Protein AF-0000000066001662 (afdb_homodimer)

Nearest PDB structures (foldseek):
  2vdj-assembly1_A-2  TM=9.112E-01  e=9.059E-25  Bacillus cereus
  2ghr-assembly1_A-2  TM=9.224E-01  e=2.594E-24  Bacillus cereus
  6mtg-assembly1_A  TM=8.783E-01  e=9.178E-26  Escherichia coli K-12
  6mtg-assembly1_B  TM=8.741E-01  e=2.183E-25  Escherichia coli K-12
  7cbe-assembly1_A  TM=8.758E-01  e=3.809E-25  Escherichia coli K-12

Foldseek 3Di:
DFAECPDVPCVLVVCVVLLHDYHYNVVVVPDDQDAFEEEEAQAEAPVCRVVVVCLVCCLLCVLDPPHHYHYAYAYDPQRDHDPVSVVVRVVRHDYPVVCLVQFGLEYEYEAYDDDDPFPCPDSCLVVLVVVLVSCLAFYQAYEYEARSLQSCLCPVVVFHKDFPVDWQFAKAKKAFPDQNQLLNPPFDRIFIFGATDGIDDAPVSCVVQCWAQGMAGPPGHGAWIGHNLRARYIYGNTCLSDDLCRSVVVLQVQQVCCLVVVDPDRDDRGPPWFDPVLVVLVVVLVVQQVVCVVVVHRRDHRPVVVGVVGTDDTRNVSSSSSSSSNVVLSSVFQDPRSRHNGHPPADSSRRVVPDD/DDAEPPDVPCVLVVCVVLLHDYHYNVVVVPDDQDAFEEEEAQAEAPVCRVVVVCLVCCLLCVLDPPHHYHYAYAYDPQRDHDPVSVVVRVVRHDYPVVCLVQFGLEYEYEAYDDDDPFPCPDSCLVVLVVVLVSCLAFYQAYEYEARRLQSCLCPVVVFHKDFPVDWQFAKAKKAFPDQNQLLNPPFDRIFIFGATDGIDDAPVSCVVQCWAQGMAGPVGHTAWIGHNLRARYIYGNTCLSDDLCRSVVVLQVQQVCCLVVVDPDRDDRGPPWFDPVLVVLVVVLVVQQVVCVVVVHRRDHRPVVVGVVGTDDTRNVSSSSSSSSNVVLSSVFQDPRSRHNGHPPADSSNRVVPDD

pLDDT: mean 92.0, std 9.46, range [33.72, 98.81]

Organism: Thioalkalivibrio nitratireducens (strain DSM 14787 / UNIQEM 213 / ALEN2) (NCBI:txid1255043)

Structure (mmCIF, N/CA/C/O backbone):
data_AF-0000000066001662-model_v1
#
loop_
_entity.id
_entity.type
_entity.pdbx_description
1 polymer 'Homoserine O-succinyltransferase'
#
loop_
_atom_site.group_PDB
_atom_site.id
_atom_site.type_symbol
_atom_site.label_atom_id
_atom_site.label_alt_id
_atom_site.label_comp_id
_atom_site.label_asym_id
_atom_site.label_entity_id
_atom_site.label_seq_id
_atom_site.pdbx_PDB_ins_code
_atom_site.Cartn_x
_atom_site.Cartn_y
_atom_site.Cartn_z
_atom_site.occupancy
_atom_site.B_iso_or_equiv
_atom_site.auth_seq_id
_atom_site.auth_comp_id
_atom_site.auth_asym_id
_atom_site.auth_atom_id
_atom_site.pdbx_PDB_model_num
ATOM 1 N N . MET A 1 1 ? -16.391 2.998 -4.945 1 48.75 1 MET A N 1
ATOM 2 C CA . MET A 1 1 ? -16.203 4.098 -5.887 1 48.75 1 MET A CA 1
ATOM 3 C C . MET A 1 1 ? -15.469 5.262 -5.219 1 48.75 1 MET A C 1
ATOM 5 O O . MET A 1 1 ? -15.617 5.492 -4.02 1 48.75 1 MET A O 1
ATOM 9 N N . PRO A 1 2 ? -14.328 5.934 -6.059 1 70 2 PRO A N 1
ATOM 10 C CA . PRO A 1 2 ? -13.367 6.945 -5.605 1 70 2 PRO A CA 1
ATOM 11 C C . PRO A 1 2 ? -14.047 8.172 -4.996 1 70 2 PRO A C 1
ATOM 13 O O . PRO A 1 2 ? -15.258 8.156 -4.75 1 70 2 PRO A O 1
ATOM 16 N N . LEU A 1 3 ? -13.539 9.281 -4.828 1 65.62 3 LEU A N 1
ATOM 17 C CA . LEU A 1 3 ? -13.977 10.578 -4.34 1 65.62 3 LEU A CA 1
ATOM 18 C C . LEU A 1 3 ? -15.227 11.047 -5.082 1 65.62 3 LEU A C 1
ATOM 20 O O . LEU A 1 3 ? -15.281 10.969 -6.312 1 65.62 3 LEU A O 1
ATOM 24 N N . VAL A 1 4 ? -16.344 11.391 -4.348 1 74.12 4 VAL A N 1
ATOM 25 C CA . VAL A 1 4 ? -17.562 11.93 -4.957 1 74.12 4 VAL A CA 1
ATOM 26 C C . VAL A 1 4 ? -17.438 13.453 -5.074 1 74.12 4 VAL A C 1
ATOM 28 O O . VAL A 1 4 ? -17.234 14.141 -4.078 1 74.12 4 VAL A O 1
ATOM 31 N N . ALA A 1 5 ? -17.531 13.914 -6.281 1 73.44 5 ALA A N 1
ATOM 32 C CA . ALA A 1 5 ? -17.547 15.359 -6.488 1 73.44 5 ALA A CA 1
ATOM 33 C C . ALA A 1 5 ? -18.891 15.961 -6.086 1 73.44 5 ALA A C 1
ATOM 35 O O . ALA A 1 5 ? -19.672 16.359 -6.945 1 73.44 5 ALA A O 1
ATOM 36 N N . HIS A 1 6 ? -19.109 16.188 -4.828 1 77.69 6 HIS A N 1
ATOM 37 C CA . HIS A 1 6 ? -20.391 16.641 -4.305 1 77.69 6 HIS A CA 1
ATOM 38 C C . HIS A 1 6 ? -20.422 18.156 -4.129 1 77.69 6 HIS A C 1
ATOM 40 O O . HIS A 1 6 ? -21.328 18.688 -3.488 1 77.69 6 HIS A O 1
ATOM 46 N N . SER A 1 7 ? -19.391 18.781 -4.543 1 76.88 7 SER A N 1
ATOM 47 C CA . SER A 1 7 ? -19.297 20.234 -4.629 1 76.88 7 SER A CA 1
ATOM 48 C C . SER A 1 7 ? -18.516 20.672 -5.867 1 76.88 7 SER A C 1
ATOM 50 O O . SER A 1 7 ? -18.031 19.828 -6.625 1 76.88 7 SER A O 1
ATOM 52 N N . ASN A 1 8 ? -18.406 21.984 -6.102 1 75.5 8 ASN A N 1
ATOM 53 C CA . ASN A 1 8 ? -17.688 22.484 -7.262 1 75.5 8 ASN A CA 1
ATOM 54 C C . ASN A 1 8 ? -16.25 22.844 -6.918 1 75.5 8 ASN A C 1
ATOM 56 O O . ASN A 1 8 ? -15.656 23.719 -7.559 1 75.5 8 ASN A O 1
ATOM 60 N N . LEU A 1 9 ? -15.867 22.328 -5.812 1 84.81 9 LEU A N 1
ATOM 61 C CA . LEU A 1 9 ? -14.477 22.547 -5.43 1 84.81 9 LEU A CA 1
ATOM 62 C C . LEU A 1 9 ? -13.531 22.156 -6.562 1 84.81 9 LEU A C 1
ATOM 64 O O . LEU A 1 9 ? -13.602 21.031 -7.066 1 84.81 9 LEU A O 1
ATOM 68 N N . PRO A 1 10 ? -12.609 23.047 -7.074 1 79.69 10 PRO A N 1
ATOM 69 C CA . PRO A 1 10 ? -11.719 22.812 -8.211 1 79.69 10 PRO A CA 1
ATOM 70 C C . PRO A 1 10 ? -10.812 21.594 -8 1 79.69 10 PRO A C 1
ATOM 72 O O . PRO A 1 10 ? -10.344 21 -8.969 1 79.69 10 PRO A O 1
ATOM 75 N N . THR A 1 11 ? -10.648 21.219 -6.82 1 83.31 11 THR A N 1
ATOM 76 C CA . THR A 1 11 ? -9.805 20.078 -6.457 1 83.31 11 THR A CA 1
ATOM 77 C C . THR A 1 11 ? -10.289 18.797 -7.152 1 83.31 11 THR A C 1
ATOM 79 O O . THR A 1 11 ? -9.477 17.984 -7.598 1 83.31 11 THR A O 1
ATOM 82 N N . PHE A 1 12 ? -11.555 18.578 -7.289 1 78.81 12 PHE A N 1
ATOM 83 C CA . PHE A 1 12 ? -12.094 17.375 -7.906 1 78.81 12 PHE A CA 1
ATOM 84 C C . PHE A 1 12 ? -11.672 17.281 -9.367 1 78.81 12 PHE A C 1
ATOM 86 O O . PHE A 1 12 ? -11.242 16.219 -9.828 1 78.81 12 PHE A O 1
ATOM 93 N N . GLU A 1 13 ? -11.734 18.453 -10.008 1 78.38 13 GLU A N 1
ATOM 94 C CA . GLU A 1 13 ? -11.352 18.484 -11.422 1 78.38 13 GLU A CA 1
ATOM 95 C C . GLU A 1 13 ? -9.852 18.25 -11.586 1 78.38 13 GLU A C 1
ATOM 97 O O . GLU A 1 13 ? -9.422 17.547 -12.508 1 78.38 13 GLU A O 1
ATOM 102 N N . ARG A 1 14 ? -9.062 18.859 -10.742 1 78.19 14 ARG A N 1
ATOM 103 C CA . ARG A 1 14 ? -7.613 18.688 -10.797 1 78.19 14 ARG A CA 1
ATOM 104 C C . ARG A 1 14 ? -7.23 17.219 -10.578 1 78.19 14 ARG A C 1
ATOM 106 O O . ARG A 1 14 ? -6.359 16.688 -11.273 1 78.19 14 ARG A O 1
ATOM 113 N N . LEU A 1 15 ? -7.875 16.594 -9.641 1 76.81 15 LEU A N 1
ATOM 114 C CA . LEU A 1 15 ? -7.605 15.188 -9.359 1 76.81 15 LEU A CA 1
ATOM 115 C C . LEU A 1 15 ? -7.984 14.312 -10.547 1 76.81 15 LEU A C 1
ATOM 117 O O . LEU A 1 15 ? -7.27 13.359 -10.867 1 76.81 15 LEU A O 1
ATOM 121 N N . ARG A 1 16 ? -9.07 14.648 -11.227 1 74.12 16 ARG A N 1
ATOM 122 C CA . ARG A 1 16 ? -9.484 13.906 -12.414 1 74.12 16 ARG A CA 1
ATOM 123 C C . ARG A 1 16 ? -8.445 14.023 -13.523 1 74.12 16 ARG A C 1
ATOM 125 O O . ARG A 1 16 ? -8.086 13.023 -14.148 1 74.12 16 ARG A O 1
ATOM 132 N N . LYS A 1 17 ? -7.887 15.273 -13.664 1 72.81 17 LYS A N 1
ATOM 133 C CA . LYS A 1 17 ? -6.887 15.531 -14.703 1 72.81 17 LYS A CA 1
ATOM 134 C C . LYS A 1 17 ? -5.59 14.789 -14.414 1 72.81 17 LYS A C 1
ATOM 136 O O . LYS A 1 17 ? -4.875 14.398 -15.336 1 72.81 17 LYS A O 1
ATOM 141 N N . GLU A 1 18 ? -5.434 14.57 -13.188 1 71.06 18 GLU A N 1
ATOM 142 C CA . GLU A 1 18 ? -4.211 13.883 -12.781 1 71.06 18 GLU A CA 1
ATOM 143 C C . GLU A 1 18 ? -4.391 12.367 -12.82 1 71.06 18 GLU A C 1
ATOM 145 O O . GLU A 1 18 ? -3.492 11.617 -12.422 1 71.06 18 GLU A O 1
ATOM 150 N N . GLY A 1 19 ? -5.586 11.906 -13.211 1 67.06 19 GLY A N 1
ATOM 151 C CA . GLY A 1 19 ? -5.809 10.477 -13.375 1 67.06 19 GLY A CA 1
ATOM 152 C C . GLY A 1 19 ? -6.543 9.852 -12.211 1 67.06 19 GLY A C 1
ATOM 153 O O . GLY A 1 19 ? -6.684 8.625 -12.141 1 67.06 19 GLY A O 1
ATOM 154 N N . GLY A 1 20 ? -7 10.68 -11.289 1 69.88 20 GLY A N 1
ATOM 155 C CA . GLY A 1 20 ? -7.758 10.148 -10.172 1 69.88 20 GLY A CA 1
ATOM 156 C C . GLY A 1 20 ? -9.188 9.781 -10.539 1 69.88 20 GLY A C 1
ATOM 157 O O . GLY A 1 20 ? -9.719 10.273 -11.531 1 69.88 20 GLY A O 1
ATOM 158 N N . THR A 1 21 ? -9.719 8.82 -9.789 1 69 21 THR A N 1
ATOM 159 C CA . THR A 1 21 ? -11.117 8.453 -10 1 69 21 THR A CA 1
ATOM 160 C C . THR A 1 21 ? -12.039 9.32 -9.148 1 69 21 THR A C 1
ATOM 162 O O . THR A 1 21 ? -12.062 9.195 -7.926 1 69 21 THR A O 1
ATOM 165 N N . VAL A 1 22 ? -12.727 10.273 -9.758 1 69.31 22 VAL A N 1
ATOM 166 C CA . VAL A 1 22 ? -13.711 11.148 -9.125 1 69.31 22 VAL A CA 1
ATOM 167 C C . VAL A 1 22 ? -15.086 10.93 -9.75 1 69.31 22 VAL A C 1
ATOM 169 O O . VAL A 1 22 ? -15.242 11.016 -10.969 1 69.31 22 VAL A O 1
ATOM 172 N N . LEU A 1 23 ? -16.094 10.672 -8.922 1 70.12 23 LEU A N 1
ATOM 173 C CA . LEU A 1 23 ? -17.438 10.383 -9.398 1 70.12 23 LEU A CA 1
ATOM 174 C C . LEU A 1 23 ? -18.312 11.633 -9.336 1 70.12 23 LEU A C 1
ATOM 176 O O . LEU A 1 23 ? -18.297 12.359 -8.344 1 70.12 23 LEU A O 1
ATOM 180 N N . PRO A 1 24 ? -19.078 11.812 -10.414 1 69.75 24 PRO A N 1
ATOM 181 C CA . PRO A 1 24 ? -20.109 12.836 -10.266 1 69.75 24 PRO A CA 1
ATOM 182 C C . PRO A 1 24 ? -21.141 12.477 -9.195 1 69.75 24 PRO A C 1
ATOM 184 O O . PRO A 1 24 ? -21.453 11.305 -9 1 69.75 24 PRO A O 1
ATOM 187 N N . ASN A 1 25 ? -21.625 13.477 -8.531 1 71.81 25 ASN A N 1
ATOM 188 C CA . ASN A 1 25 ? -22.531 13.281 -7.398 1 71.81 25 ASN A CA 1
ATOM 189 C C . ASN A 1 25 ? -23.766 12.492 -7.797 1 71.81 25 ASN A C 1
ATOM 191 O O . ASN A 1 25 ? -24.188 11.586 -7.074 1 71.81 25 ASN A O 1
ATOM 195 N N . ASP A 1 26 ? -24.328 12.773 -8.93 1 66.75 26 ASP A N 1
ATOM 196 C CA . ASP A 1 26 ? -25.562 12.133 -9.383 1 66.75 26 ASP A CA 1
ATOM 197 C C . ASP A 1 26 ? -25.344 10.641 -9.633 1 66.75 26 ASP A C 1
ATOM 199 O O . ASP A 1 26 ? -26.188 9.812 -9.312 1 66.75 26 ASP A O 1
ATOM 203 N N . TYR A 1 27 ? -24.266 10.352 -10.164 1 64.81 27 TYR A N 1
ATOM 204 C CA . TYR A 1 27 ? -23.906 8.961 -10.43 1 64.81 27 TYR A CA 1
ATOM 205 C C . TYR A 1 27 ? -23.734 8.188 -9.133 1 64.81 27 TYR A C 1
ATOM 207 O O . TYR A 1 27 ? -24.234 7.066 -8.992 1 64.81 27 TYR A O 1
ATOM 215 N N . ALA A 1 28 ? -23.094 8.773 -8.18 1 64.75 28 ALA A N 1
ATOM 216 C CA . ALA A 1 28 ? -22.828 8.125 -6.906 1 64.75 28 ALA A CA 1
ATOM 217 C C . ALA A 1 28 ? -24.109 7.777 -6.168 1 64.75 28 ALA A C 1
ATOM 219 O O . ALA A 1 28 ? -24.219 6.723 -5.539 1 64.75 28 ALA A O 1
ATOM 220 N N . LEU A 1 29 ? -25.016 8.57 -6.254 1 64.62 29 LEU A N 1
ATOM 221 C CA . LEU A 1 29 ? -26.266 8.406 -5.52 1 64.62 29 LEU A CA 1
ATOM 222 C C . LEU A 1 29 ? -27.031 7.203 -6.031 1 64.62 29 LEU A C 1
ATOM 224 O O . LEU A 1 29 ? -27.859 6.633 -5.309 1 64.62 29 LEU A O 1
ATOM 228 N N . HIS A 1 30 ? -26.734 6.781 -7.211 1 56.88 30 HIS A N 1
ATOM 229 C CA . HIS A 1 30 ? -27.531 5.723 -7.816 1 56.88 30 HIS A CA 1
ATOM 230 C C . HIS A 1 30 ? -26.734 4.422 -7.91 1 56.88 30 HIS A C 1
ATOM 232 O O . HIS A 1 30 ? -27.219 3.434 -8.461 1 56.88 30 HIS A O 1
ATOM 238 N N . GLN A 1 31 ? -25.688 4.531 -7.418 1 59.06 31 GLN A N 1
ATOM 239 C CA . GLN A 1 31 ? -24.859 3.336 -7.562 1 59.06 31 GLN A CA 1
ATOM 240 C C . GLN A 1 31 ? -24.922 2.467 -6.309 1 59.06 31 GLN A C 1
ATOM 242 O O . GLN A 1 31 ? -24.766 2.963 -5.191 1 59.06 31 GLN A O 1
ATOM 247 N N . ASP A 1 32 ? -25.453 1.261 -6.477 1 65.88 32 ASP A N 1
ATOM 248 C CA . ASP A 1 32 ? -25.344 0.251 -5.426 1 65.88 32 ASP A CA 1
ATOM 249 C C . ASP A 1 32 ? -24 -0.469 -5.504 1 65.88 32 ASP A C 1
ATOM 251 O O . ASP A 1 32 ? -23.609 -0.957 -6.566 1 65.88 32 ASP A O 1
ATOM 255 N N . ILE A 1 33 ? -23.297 -0.295 -4.457 1 71.5 33 ILE A N 1
ATOM 256 C CA . ILE A 1 33 ? -22.016 -1.001 -4.422 1 71.5 33 ILE A CA 1
ATOM 257 C C . ILE A 1 33 ? -22.266 -2.504 -4.309 1 71.5 33 ILE A C 1
ATOM 259 O O . ILE A 1 33 ? -22.953 -2.959 -3.389 1 71.5 33 ILE A O 1
ATOM 263 N N . ARG A 1 34 ? -21.859 -3.166 -5.332 1 78.5 34 ARG A N 1
ATOM 264 C CA . ARG A 1 34 ? -22.078 -4.609 -5.344 1 78.5 34 ARG A CA 1
ATOM 265 C C . ARG A 1 34 ? -20.781 -5.359 -5.059 1 78.5 34 ARG A C 1
ATOM 267 O O . ARG A 1 34 ? -19.688 -4.805 -5.215 1 78.5 34 ARG A O 1
ATOM 274 N N . ALA A 1 35 ? -20.906 -6.645 -4.645 1 85.94 35 ALA A N 1
ATOM 275 C CA . ALA A 1 35 ? -19.75 -7.516 -4.414 1 85.94 35 ALA A CA 1
ATOM 276 C C . ALA A 1 35 ? -19.125 -7.957 -5.73 1 85.94 35 ALA A C 1
ATOM 278 O O . ALA A 1 35 ? -19.797 -8.008 -6.762 1 85.94 35 ALA A O 1
ATOM 279 N N . LEU A 1 36 ? -17.891 -8.172 -5.73 1 91.5 36 LEU A N 1
ATOM 280 C CA . LEU A 1 36 ? -17.188 -8.695 -6.898 1 91.5 36 LEU A CA 1
ATOM 281 C C . LEU A 1 36 ? -16.875 -10.18 -6.723 1 91.5 36 LEU A C 1
ATOM 283 O O . LEU A 1 36 ? -16.516 -10.617 -5.629 1 91.5 36 LEU A O 1
ATOM 287 N N . HIS A 1 37 ? -17.062 -10.859 -7.75 1 94.75 37 HIS A N 1
ATOM 288 C CA . HIS A 1 37 ? -16.719 -12.273 -7.809 1 94.75 37 HIS A CA 1
ATOM 289 C C . HIS A 1 37 ? -15.445 -12.508 -8.625 1 94.75 37 HIS A C 1
ATOM 291 O O . HIS A 1 37 ? -15.438 -12.281 -9.844 1 94.75 37 HIS A O 1
ATOM 297 N N . ILE A 1 38 ? -14.398 -12.961 -7.961 1 96.44 38 ILE A N 1
ATOM 298 C CA . ILE A 1 38 ? -13.086 -13.109 -8.586 1 96.44 38 ILE A CA 1
ATOM 299 C C . ILE A 1 38 ? -12.672 -14.578 -8.578 1 96.44 38 ILE A C 1
ATOM 301 O O . ILE A 1 38 ? -12.703 -15.234 -7.535 1 96.44 38 ILE A O 1
ATOM 305 N N . GLY A 1 39 ? -12.375 -15.07 -9.727 1 98.06 39 GLY A N 1
ATOM 306 C CA . GLY A 1 39 ? -11.859 -16.422 -9.828 1 98.06 39 GLY A CA 1
ATOM 307 C C . GLY A 1 39 ? -10.367 -16.516 -9.57 1 98.06 39 GLY A C 1
ATOM 308 O O . GLY A 1 39 ? -9.617 -15.586 -9.883 1 98.06 39 GLY A O 1
ATOM 309 N N . LEU A 1 40 ? -9.93 -17.641 -9 1 98.06 40 LEU A N 1
ATOM 310 C CA . LEU A 1 40 ? -8.516 -17.984 -8.852 1 98.06 40 LEU A CA 1
ATOM 311 C C . LEU A 1 40 ? -8.234 -19.359 -9.438 1 98.06 40 LEU A C 1
ATOM 313 O O . LEU A 1 40 ? -8.547 -20.375 -8.812 1 98.06 40 LEU A O 1
ATOM 317 N N . LEU A 1 41 ? -7.699 -19.344 -10.672 1 98.75 41 LEU A N 1
ATOM 318 C CA . LEU A 1 41 ? -7.18 -20.609 -11.18 1 98.75 41 LEU A CA 1
ATOM 319 C C . LEU A 1 41 ? -5.824 -20.922 -10.562 1 98.75 41 LEU A C 1
ATOM 321 O O . LEU A 1 41 ? -4.805 -20.359 -10.977 1 98.75 41 LEU A O 1
ATOM 325 N N . ASN A 1 42 ? -5.832 -21.828 -9.633 1 97.56 42 ASN A N 1
ATOM 326 C CA . ASN A 1 42 ? -4.633 -22.203 -8.898 1 97.56 42 ASN A CA 1
ATOM 327 C C . ASN A 1 42 ? -3.99 -23.453 -9.477 1 97.56 42 ASN A C 1
ATOM 329 O O . ASN A 1 42 ? -4.48 -24.562 -9.258 1 97.56 42 ASN A O 1
ATOM 333 N N . MET A 1 43 ? -2.867 -23.266 -10.133 1 96.88 43 MET A N 1
ATOM 334 C CA . MET A 1 43 ? -2.23 -24.391 -10.812 1 96.88 43 MET A CA 1
ATOM 335 C C . MET A 1 43 ? -0.989 -24.859 -10.055 1 96.88 43 MET A C 1
ATOM 337 O O . MET A 1 43 ? -0.221 -25.672 -10.555 1 96.88 43 MET A O 1
ATOM 341 N N . MET A 1 44 ? -0.824 -24.359 -8.859 1 95.19 44 MET A N 1
ATOM 342 C CA . MET A 1 44 ? 0.362 -24.703 -8.078 1 95.19 44 MET A CA 1
ATOM 343 C C . MET A 1 44 ? 0.292 -26.141 -7.578 1 95.19 44 MET A C 1
ATOM 345 O O . MET A 1 44 ? -0.797 -26.672 -7.363 1 95.19 44 MET A O 1
ATOM 349 N N . PRO A 1 45 ? 1.471 -26.75 -7.363 1 93.31 45 PRO A N 1
ATOM 350 C CA . PRO A 1 45 ? 1.466 -28.109 -6.82 1 93.31 45 PRO A CA 1
ATOM 351 C C . PRO A 1 45 ? 0.947 -28.172 -5.383 1 93.31 45 PRO A C 1
ATOM 353 O O . PRO A 1 45 ? 0.737 -27.125 -4.754 1 93.31 45 PRO A O 1
ATOM 356 N N . ASP A 1 46 ? 0.784 -29.359 -4.887 1 92.94 46 ASP A N 1
ATOM 357 C CA . ASP A 1 46 ? 0.15 -29.594 -3.594 1 92.94 46 ASP A CA 1
ATOM 358 C C . ASP A 1 46 ? 0.852 -28.828 -2.482 1 92.94 46 ASP A C 1
ATOM 360 O O . ASP A 1 46 ? 0.197 -28.219 -1.637 1 92.94 46 ASP A O 1
ATOM 364 N N . ALA A 1 47 ? 2.109 -28.797 -2.543 1 88.75 47 ALA A N 1
ATOM 365 C CA . ALA A 1 47 ? 2.906 -28.203 -1.467 1 88.75 47 ALA A CA 1
ATOM 366 C C . ALA A 1 47 ? 2.711 -26.688 -1.398 1 88.75 47 ALA A C 1
ATOM 368 O O . ALA A 1 47 ? 2.908 -26.078 -0.346 1 88.75 47 ALA A O 1
ATOM 369 N N . ALA A 1 48 ? 2.244 -26.109 -2.471 1 92.19 48 ALA A N 1
ATOM 370 C CA . ALA A 1 48 ? 2.145 -24.656 -2.525 1 92.19 48 ALA A CA 1
ATOM 371 C C . ALA A 1 48 ? 0.693 -24.219 -2.67 1 92.19 48 ALA A C 1
ATOM 373 O O . ALA A 1 48 ? 0.406 -23.016 -2.717 1 92.19 48 ALA A O 1
ATOM 374 N N . LEU A 1 49 ? -0.224 -25.156 -2.695 1 92.44 49 LEU A N 1
ATOM 375 C CA . LEU A 1 49 ? -1.626 -24.891 -3 1 92.44 49 LEU A CA 1
ATOM 376 C C . LEU A 1 49 ? -2.225 -23.906 -1.997 1 92.44 49 LEU A C 1
ATOM 378 O O . LEU A 1 49 ? -2.656 -22.812 -2.373 1 92.44 49 LEU A O 1
ATOM 382 N N . ALA A 1 50 ? -2.154 -24.203 -0.752 1 91.31 50 ALA A N 1
ATOM 383 C CA . ALA A 1 50 ? -2.773 -23.406 0.305 1 91.31 50 ALA A CA 1
ATOM 384 C C . ALA A 1 50 ? -2.068 -22.062 0.463 1 91.31 50 ALA A C 1
ATOM 386 O O . ALA A 1 50 ? -2.717 -21.031 0.682 1 91.31 50 ALA A O 1
ATOM 387 N N . ALA A 1 51 ? -0.756 -22.062 0.382 1 91.62 51 ALA A N 1
ATOM 388 C CA . ALA A 1 51 ? 0.003 -20.828 0.495 1 91.62 51 ALA A CA 1
ATOM 389 C C . ALA A 1 51 ? -0.375 -19.844 -0.616 1 91.62 51 ALA A C 1
ATOM 391 O O . ALA A 1 51 ? -0.519 -18.641 -0.374 1 91.62 51 ALA A O 1
ATOM 392 N N . THR A 1 52 ? -0.552 -20.391 -1.812 1 95 52 THR A N 1
ATOM 393 C CA . THR A 1 52 ? -0.916 -19.562 -2.955 1 95 52 THR A CA 1
ATOM 394 C C . THR A 1 52 ? -2.318 -18.984 -2.779 1 95 52 THR A C 1
ATOM 396 O O . THR A 1 52 ? -2.557 -17.812 -3.092 1 95 52 THR A O 1
ATOM 399 N N . GLU A 1 53 ? -3.221 -19.828 -2.229 1 93.44 53 GLU A N 1
ATOM 400 C CA . GLU A 1 53 ? -4.551 -19.328 -1.896 1 93.44 53 GLU A CA 1
ATOM 401 C C . GLU A 1 53 ? -4.469 -18.109 -0.982 1 93.44 53 GLU A C 1
ATOM 403 O O . GLU A 1 53 ? -5.023 -17.047 -1.295 1 93.44 53 GLU A O 1
ATOM 408 N N . ARG A 1 54 ? -3.744 -18.219 0.053 1 91.19 54 ARG A N 1
ATOM 409 C CA . ARG A 1 54 ? -3.654 -17.156 1.053 1 91.19 54 ARG A CA 1
ATO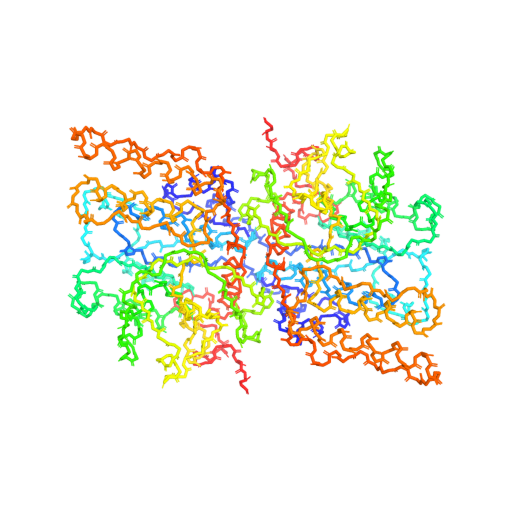M 410 C C . ARG A 1 54 ? -3.043 -15.898 0.457 1 91.19 54 ARG A C 1
ATOM 412 O O . ARG A 1 54 ? -3.498 -14.789 0.743 1 91.19 54 ARG A O 1
ATOM 419 N N . GLN A 1 55 ? -2.031 -16.156 -0.33 1 94.38 55 GLN A N 1
ATOM 420 C CA . GLN A 1 55 ? -1.315 -15.023 -0.915 1 94.38 55 GLN A CA 1
ATOM 421 C C . GLN A 1 55 ? -2.238 -14.172 -1.786 1 94.38 55 GLN A C 1
ATOM 423 O O . GLN A 1 55 ? -2.322 -12.953 -1.612 1 94.38 55 GLN A O 1
ATOM 428 N N . PHE A 1 56 ? -2.992 -14.781 -2.654 1 95.44 56 PHE A N 1
ATOM 429 C CA . PHE A 1 56 ? -3.824 -14.023 -3.58 1 95.44 56 PHE A CA 1
ATOM 430 C C . PHE A 1 56 ? -5.094 -13.539 -2.893 1 95.44 56 PHE A C 1
ATOM 432 O O . PHE A 1 56 ? -5.602 -12.461 -3.201 1 95.44 56 PHE A O 1
ATOM 439 N N . PHE A 1 57 ? -5.684 -14.32 -1.928 1 92.25 57 PHE A N 1
ATOM 440 C CA . PHE A 1 57 ? -6.824 -13.859 -1.153 1 92.25 57 PHE A CA 1
ATOM 441 C C . PHE A 1 57 ? -6.469 -12.609 -0.361 1 92.25 57 PHE A C 1
ATOM 443 O O . PHE A 1 57 ? -7.23 -11.633 -0.344 1 92.25 57 PHE A O 1
ATOM 450 N N . ARG A 1 58 ? -5.32 -12.641 0.234 1 91.06 58 ARG A N 1
ATOM 451 C CA . ARG A 1 58 ? -4.848 -11.5 1.014 1 91.06 58 ARG A CA 1
ATOM 452 C C . ARG A 1 58 ? -4.652 -10.273 0.128 1 91.06 58 ARG A C 1
ATOM 454 O O . ARG A 1 58 ? -5.047 -9.164 0.497 1 91.06 58 ARG A O 1
ATOM 461 N N . LEU A 1 59 ? -3.979 -10.539 -0.987 1 93.12 59 LEU A N 1
ATOM 462 C CA . LEU A 1 59 ? -3.713 -9.445 -1.918 1 93.12 59 LEU A CA 1
ATOM 463 C C . LEU A 1 59 ? -5.012 -8.766 -2.336 1 93.12 59 LEU A C 1
ATOM 465 O O . LEU A 1 59 ? -5.109 -7.535 -2.293 1 93.12 59 LEU A O 1
ATOM 469 N N . VAL A 1 60 ? -6.043 -9.523 -2.68 1 91.88 60 VAL A N 1
ATOM 470 C CA . VAL A 1 60 ? -7.328 -8.984 -3.104 1 91.88 60 VAL A CA 1
ATOM 471 C C . VAL A 1 60 ? -8.039 -8.344 -1.912 1 91.88 60 VAL A C 1
ATOM 473 O O . VAL A 1 60 ? -8.484 -7.195 -1.986 1 91.88 60 VAL A O 1
ATOM 476 N N . GLY A 1 61 ? -8.094 -9.008 -0.829 1 87.31 61 GLY A N 1
ATOM 477 C CA . GLY A 1 61 ? -8.82 -8.555 0.345 1 87.31 61 GLY A CA 1
ATOM 478 C C . GLY A 1 61 ? -8.25 -7.273 0.932 1 87.31 61 GLY A C 1
ATOM 479 O O . GLY A 1 61 ? -9 -6.398 1.368 1 87.31 61 GLY A O 1
ATOM 480 N N . GLU A 1 62 ? -6.953 -7.164 0.97 1 89.88 62 GLU A N 1
ATOM 481 C CA . GLU A 1 62 ? -6.293 -6.023 1.597 1 89.88 62 GLU A CA 1
ATOM 482 C C . GLU A 1 62 ? -6.234 -4.828 0.647 1 89.88 62 GLU A C 1
ATOM 484 O O . GLU A 1 62 ? -5.965 -3.703 1.073 1 89.88 62 GLU A O 1
ATOM 489 N N . SER A 1 63 ? -6.453 -5.078 -0.628 1 90.06 63 SER A N 1
ATOM 490 C CA . SER A 1 63 ? -6.375 -3.982 -1.587 1 90.06 63 SER A CA 1
ATOM 491 C C . SER A 1 63 ? -7.516 -2.992 -1.389 1 90.06 63 SER A C 1
ATOM 493 O O . SER A 1 63 ? -7.426 -1.837 -1.81 1 90.06 63 SER A O 1
ATOM 495 N N . ASN A 1 64 ? -8.602 -3.365 -0.848 1 87.12 64 ASN A N 1
ATOM 496 C CA . ASN A 1 64 ? -9.781 -2.557 -0.55 1 87.12 64 ASN A CA 1
ATOM 497 C C . ASN A 1 64 ? -10.484 -3.035 0.715 1 87.12 64 ASN A C 1
ATOM 499 O O . ASN A 1 64 ? -11.078 -4.117 0.729 1 87.12 64 ASN A O 1
ATOM 503 N N . GLN A 1 65 ? -10.562 -2.188 1.687 1 81.56 65 GLN A N 1
ATOM 504 C CA . GLN A 1 65 ? -11.016 -2.629 3.002 1 81.56 65 GLN A CA 1
ATOM 505 C C . GLN A 1 65 ? -12.516 -2.398 3.174 1 81.56 65 GLN A C 1
ATOM 507 O O . GLN A 1 65 ? -13.047 -2.547 4.277 1 81.56 65 GLN A O 1
ATOM 512 N N . ILE A 1 66 ? -13.234 -2.047 2.176 1 81.06 66 ILE A N 1
ATOM 513 C CA . ILE A 1 66 ? -14.656 -1.75 2.332 1 81.06 66 ILE A CA 1
ATOM 514 C C . ILE A 1 66 ? -15.477 -2.633 1.394 1 81.06 66 ILE A C 1
ATOM 516 O O . ILE A 1 66 ? -16.484 -3.215 1.801 1 81.06 66 ILE A O 1
ATOM 520 N N . ALA A 1 67 ? -15.039 -2.814 0.127 1 82.75 67 ALA A N 1
ATOM 521 C CA . ALA A 1 67 ? -15.766 -3.623 -0.853 1 82.75 67 ALA A CA 1
ATOM 522 C C . ALA A 1 67 ? -15.773 -5.094 -0.448 1 82.75 67 ALA A C 1
ATOM 524 O O . ALA A 1 67 ? -14.945 -5.531 0.358 1 82.75 67 ALA A O 1
ATOM 525 N N . GLN A 1 68 ? -16.75 -5.801 -0.962 1 83.44 68 GLN A N 1
ATOM 526 C CA . GLN A 1 68 ? -16.859 -7.227 -0.677 1 83.44 68 GLN A CA 1
ATOM 527 C C . GLN A 1 68 ? -16.375 -8.062 -1.855 1 83.44 68 GLN A C 1
ATOM 529 O O . GLN A 1 68 ? -16.75 -7.812 -3.002 1 83.44 68 GLN A O 1
ATOM 534 N N . PHE A 1 69 ? -15.539 -9.07 -1.535 1 88.38 69 PHE A N 1
ATOM 535 C CA . PHE A 1 69 ? -14.969 -9.922 -2.57 1 88.38 69 PHE A CA 1
ATOM 536 C C . PHE A 1 69 ? -15.297 -11.391 -2.307 1 88.38 69 PHE A C 1
ATOM 538 O O . PHE A 1 69 ? -15.07 -11.891 -1.204 1 88.38 69 PHE A O 1
ATOM 545 N N . TYR A 1 70 ? -15.906 -12.023 -3.234 1 90.12 70 TYR A N 1
ATOM 546 C CA . TYR A 1 70 ? -16.078 -13.469 -3.25 1 90.12 70 TYR A CA 1
ATOM 547 C C . TYR A 1 70 ? -15.016 -14.133 -4.117 1 90.12 70 TYR A C 1
ATOM 549 O O . TYR A 1 70 ? -14.977 -13.922 -5.332 1 90.12 70 TYR A O 1
ATOM 557 N N . MET A 1 71 ? -14.188 -14.945 -3.475 1 92.81 71 MET A N 1
ATOM 558 C CA . MET A 1 71 ? -13.117 -15.641 -4.188 1 92.81 71 MET A CA 1
ATOM 559 C C . MET A 1 71 ? -13.562 -17.047 -4.594 1 92.81 71 MET A C 1
ATOM 561 O O . MET A 1 71 ? -14.109 -17.797 -3.777 1 92.81 71 MET A O 1
ATOM 565 N N . HIS A 1 72 ? -13.336 -17.375 -5.844 1 95.56 72 HIS A N 1
ATOM 566 C CA . HIS A 1 72 ? -13.727 -18.656 -6.395 1 95.56 72 HIS A CA 1
ATOM 567 C C . HIS A 1 72 ? -12.516 -19.438 -6.891 1 95.56 72 HIS A C 1
ATOM 569 O O . HIS A 1 72 ? -12.164 -19.359 -8.07 1 95.56 72 HIS A O 1
ATOM 575 N N . PRO A 1 73 ? -11.914 -20.234 -5.984 1 96.38 73 PRO A N 1
ATOM 576 C CA . PRO A 1 73 ? -10.773 -21.031 -6.426 1 96.38 73 PRO A CA 1
ATOM 577 C C . PRO A 1 73 ? -11.195 -22.234 -7.266 1 96.38 73 PRO A C 1
ATOM 579 O O . PRO A 1 73 ? -12.227 -22.859 -6.988 1 96.38 73 PRO A O 1
ATOM 582 N N . PHE A 1 74 ? -10.445 -22.484 -8.281 1 97.69 74 PHE A N 1
ATOM 583 C CA . PHE A 1 74 ? -10.578 -23.688 -9.094 1 97.69 74 PHE A CA 1
ATOM 584 C C . PHE A 1 74 ? -9.234 -24.094 -9.688 1 97.69 74 PHE A C 1
ATOM 586 O O . PHE A 1 74 ? -8.234 -23.406 -9.492 1 97.69 74 PHE A O 1
ATOM 593 N N . THR A 1 75 ? -9.195 -25.297 -10.281 1 97.44 75 THR A N 1
ATOM 594 C CA . THR A 1 75 ? -7.949 -25.828 -10.828 1 97.44 75 THR A CA 1
ATOM 595 C C . THR A 1 75 ? -8.219 -26.656 -12.078 1 97.44 75 THR A C 1
ATOM 597 O O . THR A 1 75 ? -9.336 -26.656 -12.602 1 97.44 75 THR A O 1
ATOM 600 N N . LEU A 1 76 ? -7.188 -27.125 -12.695 1 96 76 LEU A N 1
ATOM 601 C CA . LEU A 1 76 ? -7.297 -27.969 -13.875 1 96 76 LEU A CA 1
ATOM 602 C C . LEU A 1 76 ? -7.207 -29.453 -13.484 1 96 76 LEU A C 1
ATOM 604 O O . LEU A 1 76 ? -6.305 -29.844 -12.734 1 96 76 LEU A O 1
ATOM 608 N N . ALA A 1 77 ? -8.062 -30.234 -14.016 1 92.19 77 ALA A N 1
ATOM 609 C CA . ALA A 1 77 ? -8.117 -31.656 -13.703 1 92.19 77 ALA A CA 1
ATOM 610 C C . ALA A 1 77 ? -6.863 -32.375 -14.188 1 92.19 77 ALA A C 1
ATOM 612 O O . ALA A 1 77 ? -6.465 -33.406 -13.617 1 92.19 77 ALA A O 1
ATOM 613 N N . GLU A 1 78 ? -6.234 -31.844 -15.195 1 91.06 78 GLU A N 1
ATOM 614 C CA . GLU A 1 78 ? -5.09 -32.469 -15.859 1 91.06 78 GLU A CA 1
ATOM 615 C C . GLU A 1 78 ? -3.82 -32.312 -15.023 1 91.06 78 GLU A C 1
ATOM 617 O O . GLU A 1 78 ? -2.809 -32.969 -15.297 1 91.06 78 GLU A O 1
ATOM 622 N N . LEU A 1 79 ? -3.859 -31.5 -13.977 1 92.38 79 LEU A N 1
ATOM 623 C CA . LEU A 1 79 ? -2.689 -31.312 -13.117 1 92.38 79 LEU A CA 1
ATOM 624 C C . LEU A 1 79 ? -2.57 -32.469 -12.117 1 92.38 79 LEU A C 1
ATOM 626 O O . LEU A 1 79 ? -3.555 -32.844 -11.469 1 92.38 79 LEU A O 1
ATOM 630 N N . PRO A 1 80 ? -1.357 -33.031 -12.008 1 89.94 80 PRO A N 1
ATOM 631 C CA . PRO A 1 80 ? -1.172 -34.125 -11.047 1 89.94 80 PRO A CA 1
ATOM 632 C C . PRO A 1 80 ? -1.39 -33.656 -9.602 1 89.94 80 PRO A C 1
ATOM 634 O O . PRO A 1 80 ? -0.956 -32.594 -9.219 1 89.94 80 PRO A O 1
ATOM 637 N N . ARG A 1 81 ? -2.104 -34.531 -8.828 1 93.38 81 ARG A N 1
ATOM 638 C CA . ARG A 1 81 ? -2.375 -34.25 -7.422 1 93.38 81 ARG A CA 1
ATOM 639 C C . ARG A 1 81 ? -2.158 -35.5 -6.578 1 93.38 81 ARG A C 1
ATOM 641 O O . ARG A 1 81 ? -2.5 -36.625 -7.004 1 93.38 81 ARG A O 1
ATOM 648 N N . GLY A 1 82 ? -1.512 -35.281 -5.43 1 94.69 82 GLY A N 1
ATOM 649 C CA . GLY A 1 82 ? -1.528 -36.344 -4.426 1 94.69 82 GLY A CA 1
ATOM 650 C C . GLY A 1 82 ? -2.857 -36.469 -3.705 1 94.69 82 GLY A C 1
ATOM 651 O O . GLY A 1 82 ? -3.781 -35.688 -3.963 1 94.69 82 GLY A O 1
ATOM 652 N N . PRO A 1 83 ? -2.988 -37.406 -2.785 1 95.44 83 PRO A N 1
ATOM 653 C CA . PRO A 1 83 ? -4.254 -37.594 -2.08 1 95.44 83 PRO A CA 1
ATOM 654 C C . PRO A 1 83 ? -4.695 -36.375 -1.294 1 95.44 83 PRO A C 1
ATOM 656 O O . PRO A 1 83 ? -5.879 -36 -1.306 1 95.44 83 PRO A O 1
ATOM 659 N N . GLY A 1 84 ? -3.781 -35.812 -0.63 1 93 84 GLY A N 1
ATOM 660 C CA . GLY A 1 84 ? -4.109 -34.594 0.136 1 93 84 GLY A CA 1
ATOM 661 C C . GLY A 1 84 ? -4.57 -33.438 -0.73 1 93 84 GLY A C 1
ATOM 662 O O . GLY A 1 84 ? -5.555 -32.781 -0.409 1 93 84 GLY A O 1
ATOM 663 N N . GLY A 1 85 ? -3.809 -33.25 -1.784 1 93.5 85 GLY A N 1
ATOM 664 C CA . GLY A 1 85 ? -4.18 -32.188 -2.723 1 93.5 85 GLY A CA 1
ATOM 665 C C . GLY A 1 85 ? -5.527 -32.438 -3.381 1 93.5 85 GLY A C 1
ATOM 666 O O . GLY A 1 85 ? -6.324 -31.516 -3.529 1 93.5 85 GLY A O 1
ATOM 667 N N . GLN A 1 86 ? -5.789 -33.656 -3.721 1 95.25 86 GLN A N 1
ATOM 668 C CA . GLN A 1 86 ? -7.062 -34.031 -4.336 1 95.25 86 GLN A CA 1
ATOM 669 C C . GLN A 1 86 ? -8.227 -33.781 -3.373 1 95.25 86 GLN A C 1
ATOM 671 O O . GLN A 1 86 ? -9.266 -33.25 -3.766 1 95.25 86 GLN A O 1
ATOM 676 N N . ALA A 1 87 ? -8.039 -34.188 -2.18 1 94.56 87 ALA A N 1
ATOM 677 C CA . ALA A 1 87 ? -9.07 -34 -1.165 1 94.56 87 ALA A CA 1
ATOM 678 C C . ALA A 1 87 ? -9.367 -32.531 -0.957 1 94.56 87 ALA A C 1
ATOM 680 O O . ALA A 1 87 ? -10.531 -32.125 -0.81 1 94.56 87 ALA A O 1
ATOM 681 N N . HIS A 1 88 ? -8.312 -31.781 -0.904 1 93.75 88 HIS A N 1
ATOM 682 C CA . HIS A 1 88 ? -8.453 -30.344 -0.722 1 93.75 88 HIS A CA 1
ATOM 683 C C . HIS A 1 88 ? -9.258 -29.719 -1.857 1 93.75 88 HIS A C 1
ATOM 685 O O . HIS A 1 88 ? -10.203 -28.969 -1.613 1 93.75 88 HIS A O 1
ATOM 691 N N . VAL A 1 89 ? -8.961 -30.062 -3.031 1 95 89 VAL A N 1
ATOM 692 C CA . VAL A 1 89 ? -9.609 -29.516 -4.223 1 95 89 VAL A CA 1
ATOM 693 C C . VAL A 1 89 ? -11.07 -29.953 -4.27 1 95 89 VAL A C 1
ATOM 695 O O . VAL A 1 89 ? -11.961 -29.141 -4.508 1 95 89 VAL A O 1
ATOM 698 N N . GLU A 1 90 ? -11.312 -31.156 -4.02 1 93.88 90 GLU A N 1
ATOM 699 C CA . GLU A 1 90 ? -12.664 -31.703 -4.062 1 93.88 90 GLU A CA 1
ATOM 700 C C . GLU A 1 90 ? -13.562 -31.016 -3.037 1 93.88 90 GLU A C 1
ATOM 702 O O . GLU A 1 90 ? -14.742 -30.781 -3.299 1 93.88 90 GLU A O 1
ATOM 707 N N . ARG A 1 91 ? -12.938 -30.703 -1.963 1 91.62 91 ARG A N 1
ATOM 708 C CA . ARG A 1 91 ? -13.727 -30.172 -0.851 1 91.62 91 ARG A CA 1
ATOM 709 C C . ARG A 1 91 ? -13.977 -28.688 -1.009 1 91.62 91 ARG A C 1
ATOM 711 O O . ARG A 1 91 ? -15.047 -28.188 -0.659 1 91.62 91 ARG A O 1
ATOM 718 N N . TYR A 1 92 ? -12.992 -27.969 -1.514 1 92.31 92 TYR A N 1
ATOM 719 C CA . TYR A 1 92 ? -13.07 -26.516 -1.328 1 92.31 92 TYR A CA 1
ATOM 720 C C . TYR A 1 92 ? -13.102 -25.797 -2.67 1 92.31 92 TYR A C 1
ATOM 722 O O . TYR A 1 92 ? -13.414 -24.609 -2.734 1 92.31 92 TYR A O 1
ATOM 730 N N . TYR A 1 93 ? -12.758 -26.422 -3.738 1 95.19 93 TYR A N 1
ATOM 731 C CA . TYR A 1 93 ? -12.648 -25.766 -5.031 1 95.19 93 TYR A CA 1
ATOM 732 C C . TYR A 1 93 ? -13.906 -25.969 -5.859 1 95.19 93 TYR A C 1
ATOM 734 O O . TYR A 1 93 ? -14.641 -26.938 -5.656 1 95.19 93 TYR A O 1
ATOM 742 N N . GLU A 1 94 ? -14.148 -25.016 -6.738 1 95.81 94 GLU A N 1
ATOM 743 C CA . GLU A 1 94 ? -15.219 -25.141 -7.723 1 95.81 94 GLU A CA 1
ATOM 744 C C . GLU A 1 94 ? -14.703 -25.766 -9.023 1 95.81 94 GLU A C 1
ATOM 746 O O . GLU A 1 94 ? -13.492 -25.844 -9.242 1 95.81 94 GLU A O 1
ATOM 751 N N . THR A 1 95 ? -15.648 -26.25 -9.836 1 96.19 95 THR A N 1
ATOM 752 C CA . THR A 1 95 ? -15.273 -26.766 -11.156 1 96.19 95 THR A CA 1
ATOM 753 C C . THR A 1 95 ? -15.297 -25.641 -12.195 1 96.19 95 THR A C 1
ATOM 755 O O . THR A 1 95 ? -15.992 -24.641 -12.023 1 96.19 95 THR A O 1
ATOM 758 N N . PHE A 1 96 ? -14.555 -25.938 -13.242 1 97.56 96 PHE A N 1
ATOM 759 C CA . PHE A 1 96 ? -14.578 -24.953 -14.32 1 97.56 96 PHE A CA 1
ATOM 760 C C . PHE A 1 96 ? -15.977 -24.828 -14.914 1 97.56 96 PHE A C 1
ATOM 762 O O . PHE A 1 96 ? -16.391 -23.75 -15.305 1 97.56 96 PHE A O 1
ATOM 769 N N . ASP A 1 97 ? -16.672 -25.859 -14.969 1 96.5 97 ASP A N 1
ATOM 770 C CA . ASP A 1 97 ? -18.047 -25.828 -15.445 1 96.5 97 ASP A CA 1
ATOM 771 C C . ASP A 1 97 ? -18.906 -24.891 -14.609 1 96.5 97 ASP A C 1
ATOM 773 O O . ASP A 1 97 ? -19.703 -24.125 -15.156 1 96.5 97 ASP A O 1
ATOM 777 N N . THR A 1 98 ? -18.75 -25 -13.344 1 96.44 98 THR A N 1
ATOM 778 C CA . THR A 1 98 ? -19.5 -24.125 -12.445 1 96.44 98 THR A CA 1
ATOM 779 C C . THR A 1 98 ? -19.109 -22.672 -12.672 1 96.44 98 THR A C 1
ATOM 781 O O . THR A 1 98 ? -19.984 -21.797 -12.727 1 96.44 98 THR A O 1
ATOM 784 N N . ILE A 1 99 ? -17.844 -22.438 -12.805 1 97.31 99 ILE A N 1
ATOM 785 C CA . ILE A 1 99 ? -17.328 -21.094 -13.047 1 97.31 99 ILE A CA 1
ATOM 786 C C . ILE A 1 99 ? -17.938 -20.531 -14.328 1 97.31 99 ILE A C 1
ATOM 788 O O . ILE A 1 99 ? -18.391 -19.375 -14.359 1 97.31 99 ILE A O 1
ATOM 792 N N . GLN A 1 100 ? -17.953 -21.359 -15.344 1 97.44 100 GLN A N 1
ATOM 793 C CA . GLN A 1 100 ? -18.5 -20.938 -16.625 1 97.44 100 GLN A CA 1
ATOM 794 C C . GLN A 1 100 ? -20 -20.625 -16.516 1 97.44 100 GLN A C 1
ATOM 796 O O . GLN A 1 100 ? -20.484 -19.656 -17.109 1 97.44 100 GLN A O 1
ATOM 801 N N . ARG A 1 101 ? -20.688 -21.391 -15.773 1 96.75 101 ARG A N 1
ATOM 802 C CA . ARG A 1 101 ? -22.125 -21.25 -15.625 1 96.75 101 ARG A CA 1
ATOM 803 C C . ARG A 1 101 ? -22.469 -20 -14.82 1 96.75 101 ARG A C 1
ATOM 805 O O . ARG A 1 101 ? -23.406 -19.266 -15.156 1 96.75 101 ARG A O 1
ATOM 812 N N . GLU A 1 102 ? -21.719 -19.719 -13.812 1 95.94 102 GLU A N 1
ATOM 813 C CA . GLU A 1 102 ? -22.062 -18.656 -12.883 1 95.94 102 GLU A CA 1
ATOM 814 C C . GLU A 1 102 ? -21.406 -17.328 -13.297 1 95.94 102 GLU A C 1
ATOM 816 O O . GLU A 1 102 ? -21.891 -16.25 -12.961 1 95.94 102 GLU A O 1
ATOM 821 N N . GLY A 1 103 ? -20.266 -17.453 -13.945 1 97.06 103 GLY A N 1
ATOM 822 C CA . GLY A 1 103 ? -19.562 -16.266 -14.406 1 97.06 103 GLY A CA 1
ATOM 823 C C . GLY A 1 103 ? -18.641 -15.672 -13.359 1 97.06 103 GLY A C 1
ATOM 824 O O . GLY A 1 103 ? -18.703 -16.062 -12.188 1 97.06 103 GLY A O 1
ATOM 825 N N . LEU A 1 104 ? -17.719 -14.82 -13.75 1 97.69 104 LEU A N 1
ATOM 826 C CA . LEU A 1 104 ? -16.766 -14.102 -12.922 1 97.69 104 LEU A CA 1
ATOM 827 C C . LEU A 1 104 ? -16.656 -12.648 -13.375 1 97.69 104 LEU A C 1
ATOM 829 O O . LEU A 1 104 ? -16.812 -12.344 -14.555 1 97.69 104 LEU A O 1
ATOM 833 N N . ASP A 1 105 ? -16.422 -11.781 -12.383 1 96.5 105 ASP A N 1
ATOM 834 C CA . ASP A 1 105 ? -16.078 -10.398 -12.727 1 96.5 105 ASP A CA 1
ATOM 835 C C . ASP A 1 105 ? -14.633 -10.281 -13.195 1 96.5 105 ASP A C 1
ATOM 837 O O . ASP A 1 105 ? -14.32 -9.477 -14.07 1 96.5 105 ASP A O 1
ATOM 841 N N . ALA A 1 106 ? -13.773 -11 -12.602 1 98.25 106 ALA A N 1
ATOM 842 C CA . ALA A 1 106 ? -12.344 -11.016 -12.914 1 98.25 106 ALA A CA 1
ATOM 843 C C . ALA A 1 106 ? -11.734 -12.383 -12.625 1 98.25 106 ALA A C 1
ATOM 845 O O . ALA A 1 106 ? -12.336 -13.203 -11.93 1 98.25 106 ALA A O 1
ATOM 846 N N . LEU A 1 107 ? -10.547 -12.617 -13.211 1 98.81 107 LEU A N 1
ATOM 847 C CA . LEU A 1 107 ? -9.875 -13.906 -13.062 1 98.81 107 LEU A CA 1
ATOM 848 C C . LEU A 1 107 ? -8.383 -13.711 -12.805 1 98.81 107 LEU A C 1
ATOM 850 O O . LEU A 1 107 ? -7.742 -12.883 -13.453 1 98.81 107 LEU A O 1
ATOM 854 N N . ILE A 1 108 ? -7.859 -14.422 -11.789 1 98.75 108 ILE A N 1
ATOM 855 C CA . ILE A 1 108 ? -6.43 -14.523 -11.539 1 98.75 108 ILE A CA 1
ATOM 856 C C . ILE A 1 108 ? -5.945 -15.93 -11.852 1 98.75 108 ILE A C 1
ATOM 858 O O . ILE A 1 108 ? -6.551 -16.922 -11.414 1 98.75 108 ILE A O 1
ATOM 862 N N . ILE A 1 109 ? -4.891 -16 -12.633 1 98.69 109 ILE A N 1
ATOM 863 C CA . ILE A 1 109 ? -4.336 -17.312 -12.977 1 98.69 109 ILE A CA 1
ATOM 864 C C . ILE A 1 109 ? -2.898 -17.406 -12.477 1 98.69 109 ILE A C 1
ATOM 866 O O . ILE A 1 109 ? -2.061 -16.562 -12.812 1 98.69 109 ILE A O 1
ATOM 870 N N . THR A 1 110 ? -2.619 -18.406 -11.68 1 97.12 110 THR A N 1
ATOM 871 C CA . THR A 1 110 ? -1.31 -18.562 -11.055 1 97.12 110 THR A CA 1
ATOM 872 C C . THR A 1 110 ? -0.352 -19.312 -11.977 1 97.12 110 THR A C 1
ATOM 874 O O . THR A 1 110 ? -0.695 -19.609 -13.117 1 97.12 110 THR A O 1
ATOM 877 N N . GLY A 1 111 ? 0.833 -19.578 -11.453 1 89.94 111 GLY A N 1
ATOM 878 C CA . GLY A 1 111 ? 1.81 -20.375 -12.18 1 89.94 111 GLY A CA 1
ATOM 879 C C . GLY A 1 111 ? 1.677 -21.859 -11.914 1 89.94 111 GLY A C 1
ATOM 880 O O . GLY A 1 111 ? 0.748 -22.297 -11.227 1 89.94 111 GLY A O 1
ATOM 881 N N . ALA A 1 112 ? 2.502 -22.562 -12.539 1 87.62 112 ALA A N 1
ATOM 882 C CA . ALA A 1 112 ? 2.596 -24.016 -12.391 1 87.62 112 ALA A CA 1
ATOM 883 C C . ALA A 1 112 ? 4.047 -24.484 -12.461 1 87.62 112 ALA A C 1
ATOM 885 O O . ALA A 1 112 ? 4.934 -23.719 -12.836 1 87.62 112 ALA A O 1
ATOM 886 N N . ASN A 1 113 ? 4.234 -25.656 -11.961 1 85.88 113 ASN A N 1
ATOM 887 C CA . ASN A 1 113 ? 5.539 -26.281 -12.195 1 85.88 113 ASN A CA 1
ATOM 888 C C . ASN A 1 113 ? 5.707 -26.703 -13.648 1 85.88 113 ASN A C 1
ATOM 890 O O . ASN A 1 113 ? 4.77 -27.203 -14.266 1 85.88 113 ASN A O 1
ATOM 894 N N . VAL A 1 114 ? 6.844 -26.406 -14.164 1 88.62 114 VAL A N 1
ATOM 895 C CA . VAL A 1 114 ? 7.148 -26.75 -15.555 1 88.62 114 VAL A CA 1
ATOM 896 C C . VAL A 1 114 ? 8.141 -27.906 -15.594 1 88.62 114 VAL A C 1
ATOM 898 O O . VAL A 1 114 ? 9.172 -27.875 -14.914 1 88.62 114 VAL A O 1
ATOM 901 N N . SER A 1 115 ? 7.812 -28.938 -16.359 1 85 115 SER A N 1
ATOM 902 C CA . SER A 1 115 ? 8.68 -30.094 -16.469 1 85 115 SER A CA 1
ATOM 903 C C . SER A 1 115 ? 9.172 -30.297 -17.906 1 85 115 SER A C 1
ATOM 905 O O . SER A 1 115 ? 10.156 -30.984 -18.141 1 85 115 SER A O 1
ATOM 907 N N . GLN A 1 116 ? 8.492 -29.609 -18.812 1 89.25 116 GLN A N 1
ATOM 908 C CA . GLN A 1 116 ? 8.805 -29.812 -20.234 1 89.25 116 GLN A CA 1
ATOM 909 C C . GLN A 1 116 ? 9.633 -28.641 -20.766 1 89.25 116 GLN A C 1
ATOM 911 O O . GLN A 1 116 ? 9.594 -27.547 -20.234 1 89.25 116 GLN A O 1
ATOM 916 N N . PRO A 1 117 ? 10.43 -28.859 -21.75 1 86.94 117 PRO A N 1
ATOM 917 C CA . PRO A 1 117 ? 11.227 -27.781 -22.344 1 86.94 117 PRO A CA 1
ATOM 918 C C . PRO A 1 117 ? 10.375 -26.688 -22.984 1 86.94 117 PRO A C 1
ATOM 920 O O . PRO A 1 117 ? 10.797 -25.531 -23.062 1 86.94 117 PRO A O 1
ATOM 923 N N . ASP A 1 118 ? 9.242 -27.172 -23.469 1 93.5 118 ASP A N 1
ATOM 924 C CA . ASP A 1 118 ? 8.273 -26.25 -24.078 1 93.5 118 ASP A CA 1
ATOM 925 C C . ASP A 1 118 ? 6.934 -26.312 -23.344 1 93.5 118 ASP A C 1
ATOM 927 O O . ASP A 1 118 ? 6.457 -27.406 -23 1 93.5 118 ASP A O 1
ATOM 931 N N . LEU A 1 119 ? 6.355 -25.125 -23.156 1 94.5 119 LEU A N 1
ATOM 932 C CA . LEU A 1 119 ? 5.105 -25.062 -22.406 1 94.5 119 LEU A CA 1
ATOM 933 C C . LEU A 1 119 ? 3.996 -25.812 -23.141 1 94.5 119 LEU A C 1
ATOM 935 O O . LEU A 1 119 ? 3.102 -26.375 -22.516 1 94.5 119 LEU A O 1
ATOM 939 N N . ALA A 1 120 ? 4.074 -25.875 -24.422 1 94.44 120 ALA A N 1
ATOM 940 C CA . ALA A 1 120 ? 3.029 -26.516 -25.234 1 94.44 120 ALA A CA 1
ATOM 941 C C . ALA A 1 120 ? 2.979 -28.016 -24.984 1 94.44 120 ALA A C 1
ATOM 943 O O . ALA A 1 120 ? 1.999 -28.672 -25.328 1 94.44 120 ALA A O 1
ATOM 944 N N . LEU A 1 121 ? 4.051 -28.516 -24.406 1 93.75 121 LEU A N 1
ATOM 945 C CA . LEU A 1 121 ? 4.125 -29.953 -24.156 1 93.75 121 LEU A CA 1
ATOM 946 C C . LEU A 1 121 ? 3.594 -30.281 -22.766 1 93.75 121 LEU A C 1
ATOM 948 O O . LEU A 1 121 ? 3.438 -31.453 -22.422 1 93.75 121 LEU A O 1
ATOM 952 N N . GLU A 1 122 ? 3.291 -29.281 -22.031 1 94.19 122 GLU A N 1
ATOM 953 C CA . GLU A 1 122 ? 2.799 -29.5 -20.672 1 94.19 122 GLU A CA 1
ATOM 954 C C . GLU A 1 122 ? 1.359 -30.016 -20.688 1 94.19 122 GLU A C 1
ATOM 956 O O . GLU A 1 122 ? 0.55 -29.578 -21.516 1 94.19 122 GLU A O 1
ATOM 961 N N . PRO A 1 123 ? 1.045 -30.812 -19.719 1 91.25 123 PRO A N 1
ATOM 962 C CA . PRO A 1 123 ? -0.323 -31.344 -19.672 1 91.25 123 PRO A CA 1
ATOM 963 C C . PRO A 1 123 ? -1.364 -30.25 -19.453 1 91.25 123 PRO A C 1
ATOM 965 O O . PRO A 1 123 ? -2.521 -30.406 -19.859 1 91.25 123 PRO A O 1
ATOM 968 N N . PHE A 1 124 ? -0.976 -29.172 -18.875 1 93.12 124 PHE A N 1
ATOM 969 C CA . PHE A 1 124 ? -1.942 -28.125 -18.562 1 93.12 124 PHE A CA 1
ATOM 970 C C . PHE A 1 124 ? -2.117 -27.188 -19.75 1 93.12 124 PHE A C 1
ATOM 972 O O . PHE A 1 124 ? -2.959 -26.281 -19.719 1 93.12 124 PHE A O 1
ATOM 979 N N . TRP A 1 125 ? -1.377 -27.359 -20.828 1 95.5 125 TRP A N 1
ATOM 980 C CA . TRP A 1 125 ? -1.324 -26.391 -21.922 1 95.5 125 TRP A CA 1
ATOM 981 C C . TRP A 1 125 ? -2.705 -26.188 -22.5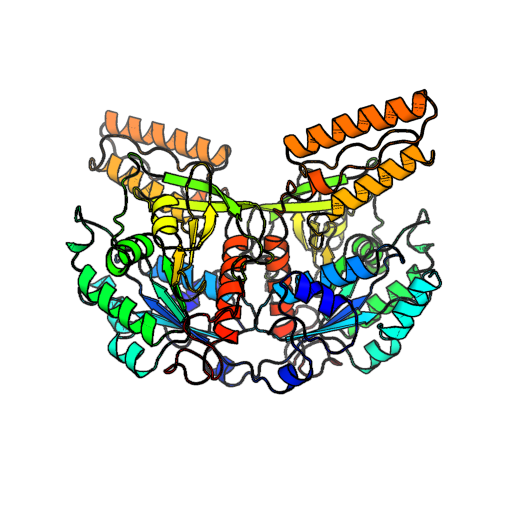31 1 95.5 125 TRP A C 1
ATOM 983 O O . TRP A 1 125 ? -3.234 -25.078 -22.531 1 95.5 125 TRP A O 1
ATOM 993 N N . GLU A 1 126 ? -3.328 -27.203 -23.016 1 95.81 126 GLU A N 1
ATOM 994 C CA . GLU A 1 126 ? -4.609 -27.109 -23.719 1 95.81 126 GLU A CA 1
ATOM 995 C C . GLU A 1 126 ? -5.715 -26.656 -22.766 1 95.81 126 GLU A C 1
ATOM 997 O O . GLU A 1 126 ? -6.473 -25.734 -23.078 1 95.81 126 GLU A O 1
ATOM 1002 N N . PRO A 1 127 ? -5.801 -27.281 -21.578 1 96.25 127 PRO A N 1
ATOM 1003 C CA . PRO A 1 127 ? -6.824 -26.812 -20.641 1 96.25 127 PRO A CA 1
ATOM 1004 C C . PRO A 1 127 ? -6.656 -25.344 -20.25 1 96.25 127 PRO A C 1
ATOM 1006 O O . PRO A 1 127 ? -7.648 -24.625 -20.109 1 96.25 127 PRO A O 1
ATOM 1009 N N . LEU A 1 128 ? -5.43 -24.938 -20.016 1 97.12 128 LEU A N 1
ATOM 1010 C CA . LEU A 1 128 ? -5.18 -23.531 -19.703 1 97.12 128 LEU A CA 1
ATOM 1011 C C . LEU A 1 128 ? -5.629 -22.625 -20.844 1 97.12 128 LEU A C 1
ATOM 1013 O O . LEU A 1 128 ? -6.234 -21.578 -20.625 1 97.12 128 LEU A O 1
ATOM 1017 N N . ALA A 1 129 ? -5.301 -23.016 -22.047 1 96.5 129 ALA A N 1
ATOM 1018 C CA . ALA A 1 129 ? -5.711 -22.25 -23.219 1 96.5 129 ALA A CA 1
ATOM 1019 C C . ALA A 1 129 ? -7.23 -22.109 -23.266 1 96.5 129 ALA A C 1
ATOM 1021 O O . ALA A 1 129 ? -7.742 -21.047 -23.641 1 96.5 129 ALA A O 1
ATOM 1022 N N . GLU A 1 130 ? -7.898 -23.141 -22.938 1 97 130 GLU A N 1
ATOM 1023 C CA . GLU A 1 130 ? -9.359 -23.109 -22.906 1 97 130 GLU A CA 1
ATOM 1024 C C . GLU A 1 130 ? -9.867 -22.094 -21.891 1 97 130 GLU A C 1
ATOM 1026 O O . GLU A 1 130 ? -10.789 -21.328 -22.188 1 97 130 GLU A O 1
ATOM 1031 N N . VAL A 1 131 ? -9.273 -22.094 -20.734 1 98.12 131 VAL A N 1
ATOM 1032 C CA . VAL A 1 131 ? -9.695 -21.172 -19.688 1 98.12 131 VAL A CA 1
ATOM 1033 C C . VAL A 1 131 ? -9.422 -19.734 -20.141 1 98.12 131 VAL A C 1
ATOM 1035 O O . VAL A 1 131 ? -10.266 -18.844 -19.969 1 98.12 131 VAL A O 1
ATOM 1038 N N . VAL A 1 132 ? -8.273 -19.516 -20.688 1 97.88 132 VAL A N 1
ATOM 1039 C CA . VAL A 1 132 ? -7.875 -18.172 -21.125 1 97.88 132 VAL A CA 1
ATOM 1040 C C . VAL A 1 132 ? -8.82 -17.688 -22.219 1 97.88 132 VAL A C 1
ATOM 1042 O O . VAL A 1 132 ? -9.242 -16.516 -22.203 1 97.88 132 VAL A O 1
ATOM 1045 N N . GLU A 1 133 ? -9.148 -18.547 -23.141 1 97.25 133 GLU A N 1
ATOM 1046 C CA . GLU A 1 133 ? -10.07 -18.172 -24.203 1 97.25 133 GLU A CA 1
ATOM 1047 C C . GLU A 1 133 ? -11.461 -17.859 -23.656 1 97.25 133 GLU A C 1
ATOM 1049 O O . GLU A 1 133 ? -12.086 -16.891 -24.078 1 97.25 133 GLU A O 1
ATOM 1054 N N . TRP A 1 134 ? -11.914 -18.703 -22.797 1 98.06 134 TRP A N 1
ATOM 1055 C CA . TRP A 1 134 ? -13.195 -18.438 -22.172 1 98.06 134 TRP A CA 1
ATOM 1056 C C . TRP A 1 134 ? -13.188 -17.094 -21.453 1 98.06 134 TRP A C 1
ATOM 1058 O O . TRP A 1 134 ? -14.117 -16.312 -21.578 1 98.06 134 TRP A O 1
ATOM 1068 N N . ALA A 1 135 ? -12.125 -16.922 -20.672 1 97.94 135 ALA A N 1
ATOM 1069 C CA . ALA A 1 135 ? -12.023 -15.688 -19.891 1 97.94 135 ALA A CA 1
ATOM 1070 C C . ALA A 1 135 ? -12 -14.469 -20.812 1 97.94 135 ALA A C 1
ATOM 1072 O O . ALA A 1 135 ? -12.594 -13.43 -20.484 1 97.94 135 ALA A O 1
ATOM 1073 N N . TRP A 1 136 ? -11.328 -14.578 -21.891 1 96.56 136 TRP A N 1
ATOM 1074 C CA . TRP A 1 136 ? -11.258 -13.484 -22.844 1 96.56 136 TRP A CA 1
ATOM 1075 C C . TRP A 1 136 ? -12.656 -13.07 -23.297 1 96.56 136 TRP A C 1
ATOM 1077 O O . TRP A 1 136 ? -12.922 -11.883 -23.5 1 96.56 136 TRP A O 1
ATOM 1087 N N . LYS A 1 137 ? -13.539 -13.953 -23.375 1 96.06 137 LYS A N 1
ATOM 1088 C CA . LYS A 1 137 ? -14.875 -13.703 -23.906 1 96.06 137 LYS A CA 1
ATOM 1089 C C . LYS A 1 137 ? -15.852 -13.344 -22.797 1 96.06 137 LYS A C 1
ATOM 1091 O O . LYS A 1 137 ? -16.844 -12.641 -23.031 1 96.06 137 LYS A O 1
ATOM 1096 N N . ASN A 1 138 ? -15.555 -13.82 -21.625 1 97.38 138 ASN A N 1
ATOM 1097 C CA . ASN A 1 138 ? -16.625 -13.836 -20.641 1 97.38 138 ASN A CA 1
ATOM 1098 C C . ASN A 1 138 ? -16.25 -13.07 -19.375 1 97.38 138 ASN A C 1
ATOM 1100 O O . ASN A 1 138 ? -17.078 -12.859 -18.484 1 97.38 138 ASN A O 1
ATOM 1104 N N . VAL A 1 139 ? -15.023 -12.664 -19.234 1 97.75 139 VAL A N 1
ATOM 1105 C CA . VAL A 1 139 ? -14.531 -12.016 -18.031 1 97.75 139 VAL A CA 1
ATOM 1106 C C . VAL A 1 139 ? -13.992 -10.625 -18.359 1 97.75 139 VAL A C 1
ATOM 1108 O O . VAL A 1 139 ? -13.406 -10.422 -19.438 1 97.75 139 VAL A O 1
ATOM 1111 N N . THR A 1 140 ? -14.203 -9.648 -17.469 1 97.12 140 THR A N 1
ATOM 1112 C CA . THR A 1 140 ? -13.805 -8.266 -17.719 1 97.12 140 THR A CA 1
ATOM 1113 C C . THR A 1 140 ? -12.289 -8.156 -17.859 1 97.12 140 THR A C 1
ATOM 1115 O O . THR A 1 140 ? -11.797 -7.523 -18.797 1 97.12 140 THR A O 1
ATOM 1118 N N . SER A 1 141 ? -11.594 -8.773 -17.016 1 98.19 141 SER A N 1
ATOM 1119 C CA . SER A 1 141 ? -10.133 -8.695 -17.016 1 98.19 141 SER A CA 1
ATOM 1120 C C . SER A 1 141 ? -9.508 -9.922 -16.359 1 98.19 141 SER A C 1
ATOM 1122 O O . SER A 1 141 ? -10.07 -10.469 -15.406 1 98.19 141 SER A O 1
ATOM 1124 N N . THR A 1 142 ? -8.375 -10.375 -16.859 1 98.69 142 THR A N 1
ATOM 1125 C CA . THR A 1 142 ? -7.645 -11.531 -16.344 1 98.69 142 THR A CA 1
ATOM 1126 C C . THR A 1 142 ? -6.215 -11.141 -15.977 1 98.69 142 THR A C 1
ATOM 1128 O O . THR A 1 142 ? -5.504 -10.547 -16.781 1 98.69 142 THR A O 1
ATOM 1131 N N . LEU A 1 143 ? -5.852 -11.453 -14.75 1 98.75 143 LEU A N 1
ATOM 1132 C CA . LEU A 1 143 ? -4.488 -11.242 -14.273 1 98.75 143 LEU A CA 1
ATOM 1133 C C . LEU A 1 143 ? -3.668 -12.523 -14.383 1 98.75 143 LEU A C 1
ATOM 1135 O O . LEU A 1 143 ? -4.012 -13.539 -13.781 1 98.75 143 LEU A O 1
ATOM 1139 N N . CYS A 1 144 ? -2.592 -12.484 -15.164 1 98.69 144 CYS A N 1
ATOM 1140 C CA . CYS A 1 144 ? -1.697 -13.609 -15.398 1 98.69 144 CYS A CA 1
ATOM 1141 C C . CYS A 1 144 ? -0.44 -13.492 -14.539 1 98.69 144 CYS A C 1
ATOM 1143 O O . CYS A 1 144 ? 0.317 -12.531 -14.68 1 98.69 144 CYS A O 1
ATOM 1145 N N . SER A 1 145 ? -0.206 -14.492 -13.734 1 97.62 145 SER A N 1
ATOM 1146 C CA . SER A 1 145 ? 0.926 -14.43 -12.812 1 97.62 145 SER A CA 1
ATOM 1147 C C . SER A 1 145 ? 2.08 -15.297 -13.297 1 97.62 145 SER A C 1
ATOM 1149 O O . SER A 1 145 ? 1.96 -16.531 -13.352 1 97.62 145 SER A O 1
ATOM 1151 N N . CYS A 1 146 ? 3.215 -14.719 -13.602 1 96.06 146 CYS A N 1
ATOM 1152 C CA . CYS A 1 146 ? 4.5 -15.32 -13.93 1 96.06 146 CYS A CA 1
ATOM 1153 C C . CYS A 1 146 ? 4.352 -16.359 -15.039 1 96.06 146 CYS A C 1
ATOM 1155 O O . CYS A 1 146 ? 4.219 -15.992 -16.219 1 96.06 146 CYS A O 1
ATOM 1157 N N . LEU A 1 147 ? 4.277 -17.656 -14.742 1 95.56 147 LEU A N 1
ATOM 1158 C CA . LEU A 1 147 ? 4.215 -18.719 -15.742 1 95.56 147 LEU A CA 1
ATOM 1159 C C . LEU A 1 147 ? 3.039 -18.484 -16.688 1 95.56 147 LEU A C 1
ATOM 1161 O O . LEU A 1 147 ? 3.141 -18.766 -17.891 1 95.56 147 LEU A O 1
ATOM 1165 N N . THR A 1 148 ? 1.902 -18.109 -16.125 1 97.44 148 THR A N 1
ATOM 1166 C CA . THR A 1 148 ? 0.728 -17.891 -16.969 1 97.44 148 THR A CA 1
ATOM 1167 C C . THR A 1 148 ? 0.992 -16.797 -18 1 97.44 148 THR A C 1
ATOM 1169 O O . THR A 1 148 ? 0.508 -16.875 -19.125 1 97.44 148 THR A O 1
ATOM 1172 N N . THR A 1 149 ? 1.708 -15.766 -17.578 1 98.19 149 THR A N 1
ATOM 1173 C CA . THR A 1 149 ? 2.115 -14.75 -18.531 1 98.19 149 THR A CA 1
ATOM 1174 C C . THR A 1 149 ? 2.885 -15.375 -19.703 1 98.19 149 THR A C 1
ATOM 1176 O O . THR A 1 149 ? 2.594 -15.102 -20.859 1 98.19 149 THR A O 1
ATOM 1179 N N . HIS A 1 150 ? 3.828 -16.266 -19.406 1 97.81 150 HIS A N 1
ATOM 1180 C CA . HIS A 1 150 ? 4.609 -16.938 -20.438 1 97.81 150 HIS A CA 1
ATOM 1181 C C . HIS A 1 150 ? 3.717 -17.781 -21.344 1 97.81 150 HIS A C 1
ATOM 1183 O O . HIS A 1 150 ? 3.873 -17.781 -22.562 1 97.81 150 HIS A O 1
ATOM 1189 N N . ALA A 1 151 ? 2.805 -18.453 -20.719 1 97.5 151 ALA A N 1
ATOM 1190 C CA . ALA A 1 151 ? 1.917 -19.344 -21.469 1 97.5 151 ALA A CA 1
ATOM 1191 C C . ALA A 1 151 ? 0.997 -18.547 -22.391 1 97.5 151 ALA A C 1
ATOM 1193 O O . ALA A 1 151 ? 0.812 -18.906 -23.562 1 97.5 151 ALA A O 1
ATOM 1194 N N . VAL A 1 152 ? 0.45 -17.484 -21.859 1 98 152 VAL A N 1
ATOM 1195 C CA . VAL A 1 152 ? -0.475 -16.672 -22.641 1 98 152 VAL A CA 1
ATOM 1196 C C . VAL A 1 152 ? 0.279 -15.977 -23.781 1 98 152 VAL A C 1
ATOM 1198 O O . VAL A 1 152 ? -0.215 -15.898 -24.906 1 98 152 VAL A O 1
ATOM 1201 N N . MET A 1 153 ? 1.465 -15.508 -23.5 1 98.31 153 MET A N 1
ATOM 1202 C CA . MET A 1 153 ? 2.287 -14.891 -24.547 1 98.31 153 MET A CA 1
ATOM 1203 C C . MET A 1 153 ? 2.582 -15.883 -25.656 1 98.31 153 MET A C 1
ATOM 1205 O O . MET A 1 153 ? 2.533 -15.523 -26.844 1 98.31 153 MET A O 1
ATOM 1209 N N . GLN A 1 154 ? 2.838 -17.094 -25.297 1 97.88 154 GLN A N 1
ATOM 1210 C CA . GLN A 1 154 ? 3.111 -18.109 -26.312 1 97.88 154 GLN A CA 1
ATOM 1211 C C . GLN A 1 154 ? 1.839 -18.516 -27.047 1 97.88 154 GLN A C 1
ATOM 1213 O O . GLN A 1 154 ? 1.832 -18.594 -28.281 1 97.88 154 GLN A O 1
ATOM 1218 N N . SER A 1 155 ? 0.809 -18.75 -26.359 1 96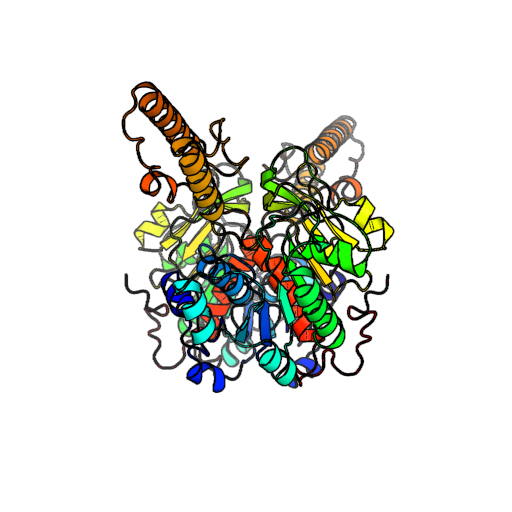.62 155 SER A N 1
ATOM 1219 C CA . SER A 1 155 ? -0.407 -19.297 -26.953 1 96.62 155 SER A CA 1
ATOM 1220 C C . SER A 1 155 ? -1.128 -18.234 -27.797 1 96.62 155 SER A C 1
ATOM 1222 O O . SER A 1 155 ? -1.597 -18.531 -28.891 1 96.62 155 SER A O 1
ATOM 1224 N N . ARG A 1 156 ? -1.201 -17.016 -27.328 1 95.81 156 ARG A N 1
ATOM 1225 C CA . ARG A 1 156 ? -2.02 -16 -27.984 1 95.81 156 ARG A CA 1
ATOM 1226 C C . ARG A 1 156 ? -1.186 -15.156 -28.938 1 95.81 156 ARG A C 1
ATOM 1228 O O . ARG A 1 156 ? -1.698 -14.664 -29.953 1 95.81 156 ARG A O 1
ATOM 1235 N N . TYR A 1 157 ? 0.113 -15.031 -28.641 1 97.12 157 TYR A N 1
ATOM 1236 C CA . TYR A 1 157 ? 0.894 -14.07 -29.422 1 97.12 157 TYR A CA 1
ATOM 1237 C C . TYR A 1 157 ? 2.062 -14.758 -30.125 1 97.12 157 TYR A C 1
ATOM 1239 O O . TYR A 1 157 ? 2.822 -14.117 -30.844 1 97.12 157 TYR A O 1
ATOM 1247 N N . GLY A 1 158 ? 2.271 -16.031 -29.844 1 97.12 158 GLY A N 1
ATOM 1248 C CA . GLY A 1 158 ? 3.33 -16.781 -30.5 1 97.12 158 GLY A CA 1
ATOM 1249 C C . GLY A 1 158 ? 4.711 -16.453 -29.969 1 97.12 158 GLY A C 1
ATOM 1250 O O . GLY A 1 158 ? 5.719 -16.734 -30.625 1 97.12 158 GLY A O 1
ATOM 1251 N N . GLU A 1 159 ? 4.801 -15.789 -28.844 1 97.88 159 GLU A N 1
ATOM 1252 C CA . GLU A 1 159 ? 6.074 -15.406 -28.234 1 97.88 159 GLU A CA 1
ATOM 1253 C C . GLU A 1 159 ? 6.5 -16.406 -27.172 1 97.88 159 GLU A C 1
ATOM 1255 O O . GLU A 1 159 ? 5.848 -16.531 -26.125 1 97.88 159 GLU A O 1
ATOM 1260 N N . ARG A 1 160 ? 7.566 -17.047 -27.375 1 96.94 160 ARG A N 1
ATOM 1261 C CA . ARG A 1 160 ? 8.07 -18.031 -26.422 1 96.94 160 ARG A CA 1
ATOM 1262 C C . ARG A 1 160 ? 8.938 -17.375 -25.359 1 96.94 160 ARG A C 1
ATOM 1264 O O . ARG A 1 160 ? 9.664 -16.422 -25.641 1 96.94 160 ARG A O 1
ATOM 1271 N N . ARG A 1 161 ? 8.797 -17.922 -24.172 1 96.12 161 ARG A N 1
ATOM 1272 C CA . ARG A 1 161 ? 9.656 -17.453 -23.094 1 96.12 161 ARG A CA 1
ATOM 1273 C C . ARG A 1 161 ? 11.125 -17.734 -23.406 1 96.12 161 ARG A C 1
ATOM 1275 O O . ARG A 1 161 ? 11.438 -18.625 -24.188 1 96.12 161 ARG A O 1
ATOM 1282 N N . ARG A 1 162 ? 12 -16.938 -22.75 1 94.5 162 ARG A N 1
ATOM 1283 C CA . ARG A 1 162 ? 13.438 -17.078 -22.938 1 94.5 162 ARG A CA 1
ATOM 1284 C C . ARG A 1 162 ? 14.133 -17.391 -21.609 1 94.5 162 ARG A C 1
ATOM 1286 O O . ARG A 1 162 ? 13.859 -16.75 -20.594 1 94.5 162 ARG A O 1
ATOM 1293 N N . HIS A 1 163 ? 14.953 -18.344 -21.703 1 94.56 163 HIS A N 1
ATOM 1294 C CA . HIS A 1 163 ? 15.727 -18.703 -20.516 1 94.56 163 HIS A CA 1
ATOM 1295 C C . HIS A 1 163 ? 16.766 -17.625 -20.203 1 94.56 163 HIS A C 1
ATOM 1297 O O . HIS A 1 163 ? 17.438 -17.125 -21.094 1 94.56 163 HIS A O 1
ATOM 1303 N N . ARG A 1 164 ? 16.938 -17.203 -18.953 1 92.06 164 ARG A N 1
ATOM 1304 C CA . ARG A 1 164 ? 17.812 -16.125 -18.516 1 92.06 164 ARG A CA 1
ATOM 1305 C C . ARG A 1 164 ? 19.234 -16.625 -18.297 1 92.06 164 ARG A C 1
ATOM 1307 O O . ARG A 1 164 ? 20.156 -15.82 -18.156 1 92.06 164 ARG A O 1
ATOM 1314 N N . GLY A 1 165 ? 19.516 -17.859 -18.359 1 88.81 165 GLY A N 1
ATOM 1315 C CA . GLY A 1 165 ? 20.812 -18.438 -18.031 1 88.81 165 GLY A CA 1
ATOM 1316 C C . GLY A 1 165 ? 20.969 -18.781 -16.562 1 88.81 165 GLY A C 1
ATOM 1317 O O . GLY A 1 165 ? 21.531 -19.812 -16.219 1 88.81 165 GLY A O 1
ATOM 1318 N N . ALA A 1 166 ? 20.531 -17.828 -15.695 1 91.25 166 ALA A N 1
ATOM 1319 C CA . ALA A 1 166 ? 20.531 -18.031 -14.25 1 91.25 166 ALA A CA 1
ATOM 1320 C C . ALA A 1 166 ? 19.203 -17.609 -13.641 1 91.25 166 ALA A C 1
ATOM 1322 O O . ALA A 1 166 ? 18.484 -16.781 -14.211 1 91.25 166 ALA A O 1
ATOM 1323 N N . LYS A 1 167 ? 19 -18.203 -12.5 1 93.5 167 LYS A N 1
ATOM 1324 C CA . LYS A 1 167 ? 17.766 -17.875 -11.812 1 93.5 167 LYS A CA 1
ATOM 1325 C C . LYS A 1 167 ? 17.766 -16.438 -11.32 1 93.5 167 LYS A C 1
ATOM 1327 O O . LYS A 1 167 ? 18.75 -15.969 -10.742 1 93.5 167 LYS A O 1
ATOM 1332 N N . LEU A 1 168 ? 16.766 -15.633 -11.664 1 96.81 168 LEU A N 1
ATOM 1333 C CA . LEU A 1 168 ? 16.484 -14.367 -11 1 96.81 168 LEU A CA 1
ATOM 1334 C C . LEU A 1 168 ? 15.758 -14.602 -9.68 1 96.81 168 LEU A C 1
ATOM 1336 O O . LEU A 1 168 ? 14.617 -15.086 -9.664 1 96.81 168 LEU A O 1
ATOM 1340 N N . TRP A 1 169 ? 16.453 -14.344 -8.562 1 97.38 169 TRP A N 1
ATOM 1341 C CA . TRP A 1 169 ? 15.977 -14.75 -7.242 1 97.38 169 TRP A CA 1
ATOM 1342 C C . TRP A 1 169 ? 16.234 -13.664 -6.207 1 97.38 169 TRP A C 1
ATOM 1344 O O . TRP A 1 169 ? 17.375 -13.469 -5.773 1 97.38 169 TRP A O 1
ATOM 1354 N N . GLY A 1 170 ? 15.195 -12.992 -5.844 1 98.19 170 GLY A N 1
ATOM 1355 C CA . GLY A 1 170 ? 15.367 -11.898 -4.906 1 98.19 170 GLY A CA 1
ATOM 1356 C C . GLY A 1 170 ? 14.32 -10.812 -5.059 1 98.19 170 GLY A C 1
ATOM 1357 O O . GLY A 1 170 ? 13.219 -11.07 -5.559 1 98.19 170 GLY A O 1
ATOM 1358 N N . VAL A 1 171 ? 14.562 -9.688 -4.438 1 98.5 171 VAL A N 1
ATOM 1359 C CA . VAL A 1 171 ? 13.711 -8.5 -4.477 1 98.5 171 VAL A CA 1
ATOM 1360 C C . VAL A 1 171 ? 14.422 -7.383 -5.242 1 98.5 171 VAL A C 1
ATOM 1362 O O . VAL A 1 171 ? 15.539 -7.004 -4.902 1 98.5 171 VAL A O 1
ATOM 1365 N N . PHE A 1 172 ? 13.742 -6.863 -6.277 1 98.5 172 PHE A N 1
ATOM 1366 C CA . PHE A 1 172 ? 14.414 -5.934 -7.172 1 98.5 172 PHE A CA 1
ATOM 1367 C C . PHE A 1 172 ? 13.609 -4.648 -7.324 1 98.5 172 PHE A C 1
ATOM 1369 O O . PHE A 1 172 ? 12.375 -4.676 -7.285 1 98.5 172 PHE A O 1
ATOM 1376 N N . ASP A 1 173 ? 14.305 -3.578 -7.523 1 97.38 173 ASP A N 1
ATOM 1377 C CA . ASP A 1 173 ? 13.664 -2.287 -7.762 1 97.38 173 ASP A CA 1
ATOM 1378 C C . ASP A 1 173 ? 13.094 -2.209 -9.172 1 97.38 173 ASP A C 1
ATOM 1380 O O . ASP A 1 173 ? 13.703 -2.705 -10.125 1 97.38 173 ASP A O 1
ATOM 1384 N N . HIS A 1 174 ? 11.969 -1.617 -9.281 1 98.44 174 HIS A N 1
ATOM 1385 C CA . HIS A 1 174 ? 11.281 -1.419 -10.555 1 98.44 174 HIS A CA 1
ATOM 1386 C C . HIS A 1 174 ? 10.82 0.025 -10.711 1 98.44 174 HIS A C 1
ATOM 1388 O O . HIS A 1 174 ? 10.609 0.725 -9.719 1 98.44 174 HIS A O 1
ATOM 1394 N N . ARG A 1 175 ? 10.664 0.458 -11.914 1 97.44 175 ARG A N 1
ATOM 1395 C CA . ARG A 1 175 ? 10.148 1.783 -12.234 1 97.44 175 ARG A CA 1
ATOM 1396 C C . ARG A 1 175 ? 8.859 1.687 -13.047 1 97.44 175 ARG A C 1
ATOM 1398 O O . ARG A 1 175 ? 8.742 0.828 -13.93 1 97.44 175 ARG A O 1
ATOM 1405 N N . VAL A 1 176 ? 7.965 2.551 -12.727 1 97.5 176 VAL A N 1
ATOM 1406 C CA . VAL A 1 176 ? 6.797 2.736 -13.586 1 97.5 176 VAL A CA 1
ATOM 1407 C C . VAL A 1 176 ? 7.188 3.537 -14.82 1 97.5 176 VAL A C 1
ATOM 1409 O O . VAL A 1 176 ? 7.699 4.652 -14.719 1 97.5 176 VAL A O 1
ATOM 1412 N N . VAL A 1 177 ? 6.926 3 -16 1 95.81 177 VAL A N 1
ATOM 1413 C CA . VAL A 1 177 ? 7.445 3.637 -17.203 1 95.81 177 VAL A CA 1
ATOM 1414 C C . VAL A 1 177 ? 6.32 4.363 -17.938 1 95.81 177 VAL A C 1
ATOM 1416 O O . VAL A 1 177 ? 6.57 5.188 -18.812 1 95.81 177 VAL A O 1
ATOM 1419 N N . ASP A 1 178 ? 5.082 4.098 -17.578 1 91.69 178 ASP A N 1
ATOM 1420 C CA . ASP A 1 178 ? 3.92 4.855 -18.047 1 91.69 178 ASP A CA 1
ATOM 1421 C C . ASP A 1 178 ? 2.977 5.168 -16.891 1 91.69 178 ASP A C 1
ATOM 1423 O O . ASP A 1 178 ? 2.035 4.418 -16.625 1 91.69 178 ASP A O 1
ATOM 1427 N N . ARG A 1 179 ? 3.061 6.289 -16.375 1 89 179 ARG A N 1
ATOM 1428 C CA . ARG A 1 179 ? 2.369 6.66 -15.148 1 89 179 ARG A CA 1
ATOM 1429 C C . ARG A 1 179 ? 0.921 7.047 -15.43 1 89 179 ARG A C 1
ATOM 1431 O O . ARG A 1 179 ? 0.113 7.156 -14.5 1 89 179 ARG A O 1
ATOM 1438 N N . THR A 1 180 ? 0.602 7.227 -16.641 1 87.12 180 THR A N 1
ATOM 1439 C CA . THR A 1 180 ? -0.73 7.707 -16.984 1 87.12 180 THR A CA 1
ATOM 1440 C C . THR A 1 180 ? -1.714 6.547 -17.094 1 87.12 180 THR A C 1
ATOM 1442 O O . THR A 1 180 ? -2.93 6.754 -17.109 1 87.12 180 THR A O 1
ATOM 1445 N N . HIS A 1 181 ? -1.193 5.371 -17.219 1 93.56 181 HIS A N 1
ATOM 1446 C CA . HIS A 1 181 ? -2.08 4.223 -17.359 1 93.56 181 HIS A CA 1
ATOM 1447 C C . HIS A 1 181 ? -2.889 4 -16.078 1 93.56 181 HIS A C 1
ATOM 1449 O O . HIS A 1 181 ? -2.342 4.043 -14.977 1 93.56 181 HIS A O 1
ATOM 1455 N N . PRO A 1 182 ? -4.133 3.631 -16.156 1 91.56 182 PRO A N 1
ATOM 1456 C CA . PRO A 1 182 ? -5.023 3.525 -14.992 1 91.56 182 PRO A CA 1
ATOM 1457 C C . PRO A 1 182 ? -4.574 2.463 -14 1 91.56 182 PRO A C 1
ATOM 1459 O O . PRO A 1 182 ? -4.855 2.574 -12.797 1 91.56 182 PRO A O 1
ATOM 1462 N N . LEU A 1 183 ? -3.877 1.485 -14.453 1 94.81 183 LEU A N 1
ATOM 1463 C CA . LEU A 1 183 ? -3.459 0.403 -13.562 1 94.81 183 LEU A CA 1
ATOM 1464 C C . LEU A 1 183 ? -2.348 0.865 -12.633 1 94.81 183 LEU A C 1
ATOM 1466 O O . LEU A 1 183 ? -2.125 0.262 -11.578 1 94.81 183 LEU A O 1
ATOM 1470 N N . VAL A 1 184 ? -1.629 1.896 -13.023 1 95.69 184 VAL A N 1
ATOM 1471 C CA . VAL A 1 184 ? -0.489 2.316 -12.219 1 95.69 184 VAL A CA 1
ATOM 1472 C C . VAL A 1 184 ? -0.622 3.797 -11.867 1 95.69 184 VAL A C 1
ATOM 1474 O O . VAL A 1 184 ? 0.339 4.422 -11.414 1 95.69 184 VAL A O 1
ATOM 1477 N N . ALA A 1 185 ? -1.785 4.363 -12.062 1 89.19 185 ALA A N 1
ATOM 1478 C CA . ALA A 1 185 ? -2.025 5.75 -11.672 1 89.19 185 ALA A CA 1
ATOM 1479 C C . ALA A 1 185 ? -1.917 5.922 -10.156 1 89.19 185 ALA A C 1
ATOM 1481 O O . ALA A 1 185 ? -2.559 5.195 -9.398 1 89.19 185 ALA A O 1
ATOM 1482 N N . GLY A 1 186 ? -1.039 6.82 -9.781 1 89.75 186 GLY A N 1
ATOM 1483 C CA . GLY A 1 186 ? -0.905 7.125 -8.367 1 89.75 186 GLY A CA 1
ATOM 1484 C C . GLY A 1 186 ? 0.007 6.164 -7.633 1 89.75 186 GLY A C 1
ATOM 1485 O O . GLY A 1 186 ? 0.279 6.344 -6.445 1 89.75 186 GLY A O 1
ATOM 1486 N N . VAL A 1 187 ? 0.444 5.152 -8.289 1 96.06 187 VAL A N 1
ATOM 1487 C CA . VAL A 1 187 ? 1.344 4.191 -7.656 1 96.06 187 VAL A CA 1
ATOM 1488 C C . VAL A 1 187 ? 2.748 4.785 -7.559 1 96.06 187 VAL A C 1
ATOM 1490 O O . VAL A 1 187 ? 3.121 5.645 -8.359 1 96.06 187 VAL A O 1
ATOM 1493 N N . ASN A 1 188 ? 3.488 4.359 -6.543 1 98 188 ASN A N 1
ATOM 1494 C CA . ASN A 1 188 ? 4.883 4.777 -6.441 1 98 188 ASN A CA 1
ATOM 1495 C C . ASN A 1 188 ? 5.59 4.707 -7.789 1 98 188 ASN A C 1
ATOM 1497 O O . ASN A 1 188 ? 5.395 3.756 -8.547 1 98 188 ASN A O 1
ATOM 1501 N N . THR A 1 189 ? 6.461 5.711 -8.109 1 96.75 189 THR A N 1
ATOM 1502 C CA . THR A 1 189 ? 7.18 5.711 -9.383 1 96.75 189 THR A CA 1
ATOM 1503 C C . THR A 1 189 ? 8.289 4.66 -9.375 1 96.75 189 THR A C 1
ATOM 1505 O O . THR A 1 189 ? 8.742 4.223 -10.438 1 96.75 189 THR A O 1
ATOM 1508 N N . ARG A 1 190 ? 8.75 4.305 -8.25 1 97.12 190 ARG A N 1
ATOM 1509 C CA . ARG A 1 190 ? 9.766 3.277 -8.047 1 97.12 190 ARG A CA 1
ATOM 1510 C C . ARG A 1 190 ? 9.43 2.408 -6.84 1 97.12 190 ARG A C 1
ATOM 1512 O O . ARG A 1 190 ? 9.078 2.924 -5.773 1 97.12 190 ARG A O 1
ATOM 1519 N N . PHE A 1 191 ? 9.43 1.076 -7.02 1 98.38 191 PHE A N 1
ATOM 1520 C CA . PHE A 1 191 ? 9.078 0.188 -5.922 1 98.38 191 PHE A CA 1
ATOM 1521 C C . PHE A 1 191 ? 9.711 -1.186 -6.109 1 98.38 191 PHE A C 1
ATOM 1523 O O . PHE A 1 191 ? 10.227 -1.495 -7.184 1 98.38 191 PHE A O 1
ATOM 1530 N N . ASP A 1 192 ? 9.711 -2.004 -5.07 1 98.56 192 ASP A N 1
ATOM 1531 C CA . ASP A 1 192 ? 10.328 -3.328 -5.043 1 98.56 192 ASP A CA 1
ATOM 1532 C C . ASP A 1 192 ? 9.336 -4.398 -5.5 1 98.56 192 ASP A C 1
ATOM 1534 O O . ASP A 1 192 ? 8.133 -4.293 -5.246 1 98.56 192 ASP A O 1
ATOM 1538 N N . VAL A 1 193 ? 9.898 -5.441 -6.16 1 98.75 193 VAL A N 1
ATOM 1539 C CA . VAL A 1 193 ? 9.109 -6.609 -6.543 1 98.75 193 VAL A CA 1
ATOM 1540 C C . VAL A 1 193 ? 9.938 -7.879 -6.348 1 98.75 193 VAL A C 1
ATOM 1542 O O . VAL A 1 193 ? 11.094 -7.945 -6.77 1 98.75 193 VAL A O 1
ATOM 1545 N N . PRO A 1 194 ? 9.375 -8.891 -5.738 1 98.62 194 PRO A N 1
ATOM 1546 C CA . PRO A 1 194 ? 10.07 -10.18 -5.656 1 98.62 194 PRO A CA 1
ATOM 1547 C C . PRO A 1 194 ? 9.984 -10.977 -6.957 1 98.62 194 PRO A C 1
ATOM 1549 O O . PRO A 1 194 ? 8.953 -10.953 -7.637 1 98.62 194 PRO A O 1
ATOM 1552 N N . HIS A 1 195 ? 11.062 -11.578 -7.242 1 98.31 195 HIS A N 1
ATOM 1553 C CA . HIS A 1 195 ? 11.148 -12.469 -8.391 1 98.31 195 HIS A CA 1
ATOM 1554 C C . HIS A 1 195 ? 11.758 -13.812 -8.008 1 98.31 195 HIS A C 1
ATOM 1556 O O . HIS A 1 195 ? 12.609 -13.883 -7.121 1 98.31 195 HIS A O 1
ATOM 1562 N N . SER A 1 196 ? 11.383 -14.836 -8.617 1 96.5 196 SER A N 1
ATOM 1563 C CA . SER A 1 196 ? 11.922 -16.203 -8.578 1 96.5 196 SER A CA 1
ATOM 1564 C C . SER A 1 196 ? 11.641 -16.938 -9.875 1 96.5 196 SER A C 1
ATOM 1566 O O . SER A 1 196 ? 10.664 -17.688 -9.969 1 96.5 196 SER A O 1
ATOM 1568 N N . ARG A 1 197 ? 12.484 -16.766 -10.82 1 95.38 197 ARG A N 1
ATOM 1569 C CA . ARG A 1 197 ? 12.203 -17.344 -12.125 1 95.38 197 ARG A CA 1
ATOM 1570 C C . ARG A 1 197 ? 13.477 -17.547 -12.938 1 95.38 197 ARG A C 1
ATOM 1572 O O . ARG A 1 197 ? 14.461 -16.812 -12.734 1 95.38 197 ARG A O 1
ATOM 1579 N N . PHE A 1 198 ? 13.391 -18.484 -13.859 1 94.81 198 PHE A N 1
ATOM 1580 C CA . PHE A 1 198 ? 14.508 -18.781 -14.758 1 94.81 198 PHE A CA 1
ATOM 1581 C C . PHE A 1 198 ? 14.242 -18.203 -16.141 1 94.81 198 PHE A C 1
ATOM 1583 O O . PHE A 1 198 ? 15.148 -18.141 -16.969 1 94.81 198 PHE A O 1
ATOM 1590 N N . ASN A 1 199 ? 12.969 -17.844 -16.438 1 96 199 ASN A N 1
ATOM 1591 C CA . ASN A 1 199 ? 12.578 -17.438 -17.781 1 96 199 ASN A CA 1
ATOM 1592 C C . ASN A 1 199 ? 11.93 -16.062 -17.766 1 96 199 ASN A C 1
ATOM 1594 O O . ASN A 1 199 ? 11.484 -15.578 -16.734 1 96 199 ASN A O 1
ATOM 1598 N N . ASP A 1 200 ? 11.953 -15.414 -18.875 1 95.75 200 ASP A N 1
ATOM 1599 C CA . ASP A 1 200 ? 11.312 -14.109 -19 1 95.75 200 ASP A CA 1
ATOM 1600 C C . ASP A 1 200 ? 10.742 -13.906 -20.406 1 95.75 200 ASP A C 1
ATOM 1602 O O . ASP A 1 200 ? 11.039 -14.68 -21.312 1 95.75 200 ASP A O 1
ATOM 1606 N N . VAL A 1 201 ? 9.805 -13.117 -20.531 1 98 201 VAL A N 1
ATOM 1607 C CA . VAL A 1 201 ? 9.383 -12.484 -21.781 1 98 201 VAL A CA 1
ATOM 1608 C C . VAL A 1 201 ? 9.922 -11.055 -21.844 1 98 201 VAL A C 1
ATOM 1610 O O . VAL A 1 201 ? 9.68 -10.258 -20.938 1 98 201 VAL A O 1
ATOM 1613 N N . SER A 1 202 ? 10.664 -10.75 -22.875 1 97.69 202 SER A N 1
ATOM 1614 C CA . SER A 1 202 ? 11.375 -9.484 -22.938 1 97.69 202 SER A CA 1
ATOM 1615 C C . SER A 1 202 ? 10.438 -8.344 -23.344 1 97.69 202 SER A C 1
ATOM 1617 O O . SER A 1 202 ? 9.352 -8.578 -23.875 1 97.69 202 SER A O 1
ATOM 1619 N N . ARG A 1 203 ? 10.922 -7.152 -23.047 1 97.69 203 ARG A N 1
ATOM 1620 C CA . ARG A 1 203 ? 10.188 -5.961 -23.469 1 97.69 203 ARG A CA 1
ATOM 1621 C C . ARG A 1 203 ? 9.922 -5.977 -24.969 1 97.69 203 ARG A C 1
ATOM 1623 O O . ARG A 1 203 ? 8.828 -5.625 -25.422 1 97.69 203 ARG A O 1
ATOM 1630 N N . GLU A 1 204 ? 10.922 -6.371 -25.734 1 97.94 204 GLU A N 1
ATOM 1631 C CA . GLU A 1 204 ? 10.797 -6.41 -27.188 1 97.94 204 GLU A CA 1
ATOM 1632 C C . GLU A 1 204 ? 9.664 -7.34 -27.625 1 97.94 204 GLU A C 1
ATOM 1634 O O . GLU A 1 204 ? 8.938 -7.047 -28.562 1 97.94 204 GLU A O 1
ATOM 1639 N N . GLN A 1 205 ? 9.555 -8.43 -26.969 1 98.5 205 GLN A N 1
ATOM 1640 C CA . GLN A 1 205 ? 8.508 -9.383 -27.297 1 98.5 205 GLN A CA 1
ATOM 1641 C C . GLN A 1 205 ? 7.121 -8.789 -27.047 1 98.5 205 GLN A C 1
ATOM 1643 O O . GLN A 1 205 ? 6.195 -9.008 -27.828 1 98.5 205 GLN A O 1
ATOM 1648 N N . PHE A 1 206 ? 6.973 -8.023 -25.938 1 98.44 206 PHE A N 1
ATOM 1649 C CA . PHE A 1 206 ? 5.715 -7.332 -25.688 1 98.44 206 PHE A CA 1
ATOM 1650 C C . PHE A 1 206 ? 5.453 -6.277 -26.75 1 98.44 206 PHE A C 1
ATOM 1652 O O . PHE A 1 206 ? 4.352 -6.195 -27.297 1 98.44 206 PHE A O 1
ATOM 1659 N N . ASP A 1 207 ? 6.496 -5.57 -27.109 1 97.94 207 ASP A N 1
ATOM 1660 C CA . ASP A 1 207 ? 6.375 -4.438 -28.016 1 97.94 207 ASP A CA 1
ATOM 1661 C C . ASP A 1 207 ? 5.977 -4.906 -29.422 1 97.94 207 ASP A C 1
ATOM 1663 O O . ASP A 1 207 ? 5.258 -4.203 -30.141 1 97.94 207 ASP A O 1
ATOM 1667 N N . ARG A 1 208 ? 6.43 -6.074 -29.766 1 97.94 208 ARG A N 1
ATOM 1668 C CA . ARG A 1 208 ? 6.148 -6.605 -31.094 1 97.94 208 ARG A CA 1
ATOM 1669 C C . ARG A 1 208 ? 4.648 -6.75 -31.328 1 97.94 208 ARG A C 1
ATOM 1671 O O . ARG A 1 208 ? 4.184 -6.758 -32.469 1 97.94 208 ARG A O 1
ATOM 1678 N N . HIS A 1 209 ? 3.922 -6.828 -30.281 1 97.81 209 HIS A N 1
ATOM 1679 C CA . HIS A 1 209 ? 2.484 -7.051 -30.391 1 97.81 209 HIS A CA 1
ATOM 1680 C C . HIS A 1 209 ? 1.698 -5.898 -29.781 1 97.81 209 HIS A C 1
ATOM 1682 O O . HIS A 1 209 ? 0.525 -6.055 -29.438 1 97.81 209 HIS A O 1
ATOM 1688 N N . ARG A 1 210 ? 2.334 -4.762 -29.578 1 96.25 210 ARG A N 1
ATOM 1689 C CA . ARG A 1 210 ? 1.74 -3.531 -29.062 1 96.25 210 ARG A CA 1
ATOM 1690 C C . ARG A 1 210 ? 1.177 -3.74 -27.656 1 96.25 210 ARG A C 1
ATOM 1692 O O . ARG A 1 210 ? 0.167 -3.135 -27.297 1 96.25 210 ARG A O 1
ATOM 1699 N N . LEU A 1 211 ? 1.724 -4.75 -26.969 1 98 211 LEU A N 1
ATOM 1700 C CA . LEU A 1 211 ? 1.418 -4.902 -25.547 1 98 211 LEU A CA 1
ATOM 1701 C C . LEU A 1 211 ? 2.16 -3.859 -24.719 1 98 211 LEU A C 1
ATOM 1703 O O . LEU A 1 211 ? 3.363 -3.656 -24.891 1 98 211 LEU A O 1
ATOM 1707 N N . LYS A 1 212 ? 1.484 -3.156 -23.891 1 96.75 212 LYS A N 1
ATOM 1708 C CA . LYS A 1 212 ? 2.062 -2.014 -23.188 1 96.75 212 LYS A CA 1
ATOM 1709 C C . LYS A 1 212 ? 2.762 -2.455 -21.906 1 96.75 212 LYS A C 1
ATOM 1711 O O . LYS A 1 212 ? 2.137 -3.051 -21.031 1 96.75 212 LYS A O 1
ATOM 1716 N N . VAL A 1 213 ? 4.02 -2.17 -21.844 1 98.38 213 VAL A N 1
ATOM 1717 C CA . VAL A 1 213 ? 4.766 -2.389 -20.609 1 98.38 213 VAL A CA 1
ATOM 1718 C C . VAL A 1 213 ? 4.562 -1.206 -19.672 1 98.38 213 VAL A C 1
ATOM 1720 O O . VAL A 1 213 ? 4.73 -0.051 -20.062 1 98.38 213 VAL A O 1
ATOM 1723 N N . LEU A 1 214 ? 4.207 -1.479 -18.422 1 98.5 214 LEU A N 1
ATOM 1724 C CA . LEU A 1 214 ? 3.895 -0.427 -17.453 1 98.5 214 LEU A CA 1
ATOM 1725 C C . LEU A 1 214 ? 4.984 -0.325 -16.391 1 98.5 214 LEU A C 1
ATOM 1727 O O . LEU A 1 214 ? 5.234 0.756 -15.859 1 98.5 214 LEU A O 1
ATOM 1731 N N . VAL A 1 215 ? 5.598 -1.391 -15.992 1 98.75 215 VAL A N 1
ATOM 1732 C CA . VAL A 1 215 ? 6.594 -1.442 -14.93 1 98.75 215 VAL A CA 1
ATOM 1733 C C . VAL A 1 215 ? 7.746 -2.352 -15.344 1 98.75 215 VAL A C 1
ATOM 1735 O O . VAL A 1 215 ? 7.527 -3.48 -15.789 1 98.75 215 VAL A O 1
ATOM 1738 N N . GLU A 1 216 ? 8.938 -1.9 -15.164 1 98.44 216 GLU A N 1
ATOM 1739 C CA . GLU A 1 216 ? 10.094 -2.721 -15.516 1 98.44 216 GLU A CA 1
ATOM 1740 C C . GLU A 1 216 ? 11.305 -2.357 -14.672 1 98.44 216 GLU A C 1
ATOM 1742 O O . GLU A 1 216 ? 11.297 -1.357 -13.953 1 98.44 216 GLU A O 1
ATOM 1747 N N . SER A 1 217 ? 12.242 -3.207 -14.648 1 97.88 217 SER A N 1
ATOM 1748 C CA . SER A 1 217 ? 13.5 -3.1 -13.914 1 97.88 217 SER A CA 1
ATOM 1749 C C . SER A 1 217 ? 14.695 -3.25 -14.844 1 97.88 217 SER A C 1
ATOM 1751 O O . SER A 1 217 ? 14.641 -3.996 -15.82 1 97.88 217 SER A O 1
ATOM 1753 N N . GLU A 1 218 ? 15.75 -2.52 -14.484 1 95.56 218 GLU A N 1
ATOM 1754 C CA . GLU A 1 218 ? 16.984 -2.699 -15.25 1 95.56 218 GLU A CA 1
ATOM 1755 C C . GLU A 1 218 ? 17.516 -4.117 -15.094 1 95.56 218 GLU A C 1
ATOM 1757 O O . GLU A 1 218 ? 17.984 -4.719 -16.078 1 95.56 218 GLU A O 1
ATOM 1762 N N . ARG A 1 219 ? 17.391 -4.652 -13.977 1 95 219 ARG A N 1
ATOM 1763 C CA . ARG A 1 219 ? 17.969 -5.953 -13.672 1 95 219 ARG A CA 1
ATOM 1764 C C . ARG A 1 219 ? 16.969 -7.074 -13.93 1 95 219 ARG A C 1
ATOM 1766 O O . ARG A 1 219 ? 17.328 -8.125 -14.477 1 95 219 ARG A O 1
ATOM 1773 N N . ALA A 1 220 ? 15.688 -6.879 -13.57 1 97.31 220 ALA A N 1
ATOM 1774 C CA . ALA A 1 220 ? 14.719 -7.973 -13.57 1 97.31 220 ALA A CA 1
ATOM 1775 C C . ALA A 1 220 ? 13.875 -7.961 -14.844 1 97.31 220 ALA A C 1
ATOM 1777 O O . ALA A 1 220 ? 13.188 -8.938 -15.148 1 97.31 220 ALA A O 1
ATOM 1778 N N . GLY A 1 221 ? 13.961 -6.895 -15.656 1 97.62 221 GLY A N 1
ATOM 1779 C CA . GLY A 1 221 ? 13.148 -6.82 -16.859 1 97.62 221 GLY A CA 1
ATOM 1780 C C . GLY A 1 221 ? 11.703 -6.438 -16.594 1 97.62 221 GLY A C 1
ATOM 1781 O O . GLY A 1 221 ? 11.414 -5.75 -15.609 1 97.62 221 GLY A O 1
ATOM 1782 N N . VAL A 1 222 ? 10.805 -6.852 -17.469 1 98.5 222 VAL A N 1
ATOM 1783 C CA . VAL A 1 222 ? 9.398 -6.465 -17.406 1 98.5 222 VAL A CA 1
ATOM 1784 C C . VAL A 1 222 ? 8.727 -7.148 -16.219 1 98.5 222 VAL A C 1
ATOM 1786 O O . VAL A 1 222 ? 8.891 -8.352 -16.016 1 98.5 222 VAL A O 1
ATOM 1789 N N . HIS A 1 223 ? 8.016 -6.375 -15.461 1 98.69 223 HIS A N 1
ATOM 1790 C CA . HIS A 1 223 ? 7.203 -6.926 -14.375 1 98.69 223 HIS A CA 1
ATOM 1791 C C . HIS A 1 223 ? 5.719 -6.852 -14.711 1 98.69 223 HIS A C 1
ATOM 1793 O O . HIS A 1 223 ? 4.98 -7.816 -14.5 1 98.69 223 HIS A O 1
ATOM 1799 N N . LEU A 1 224 ? 5.266 -5.773 -15.18 1 98.81 224 LEU A N 1
ATOM 1800 C CA . LEU A 1 224 ? 3.846 -5.531 -15.406 1 98.81 224 LEU A CA 1
ATOM 1801 C C . LEU A 1 224 ? 3.604 -5.039 -16.828 1 98.81 224 LEU A C 1
ATOM 1803 O O . LEU A 1 224 ? 4.223 -4.062 -17.266 1 98.81 224 LEU A O 1
ATOM 1807 N N . ALA A 1 225 ? 2.777 -5.695 -17.547 1 98.69 225 ALA A N 1
ATOM 1808 C CA . ALA A 1 225 ? 2.34 -5.324 -18.891 1 98.69 225 ALA A CA 1
ATOM 1809 C C . ALA A 1 225 ? 0.855 -5.613 -19.078 1 98.69 225 ALA A C 1
ATOM 1811 O O . ALA A 1 225 ? 0.225 -6.25 -18.234 1 98.69 225 ALA A O 1
ATOM 1812 N N . VAL A 1 226 ? 0.312 -5.047 -20.109 1 98.19 226 VAL A N 1
ATOM 1813 C CA . VAL A 1 226 ? -1.104 -5.258 -20.391 1 98.19 226 VAL A CA 1
ATOM 1814 C C . VAL A 1 226 ? -1.302 -5.531 -21.891 1 98.19 226 VAL A C 1
ATOM 1816 O O . VAL A 1 226 ? -0.432 -5.223 -22.703 1 98.19 226 VAL A O 1
ATOM 1819 N N . SER A 1 227 ? -2.43 -6.176 -22.203 1 97.38 227 SER A N 1
ATOM 1820 C CA . SER A 1 227 ? -2.814 -6.426 -23.594 1 97.38 227 SER A CA 1
ATOM 1821 C C . SER A 1 227 ? -2.965 -5.125 -24.359 1 97.38 227 SER A C 1
ATOM 1823 O O . SER A 1 227 ? -2.908 -4.039 -23.781 1 97.38 227 SER A O 1
ATOM 1825 N N . GLU A 1 228 ? -3.135 -5.227 -25.641 1 94.38 228 GLU A N 1
ATOM 1826 C CA . GLU A 1 228 ? -3.162 -4.082 -26.547 1 94.38 228 GLU A CA 1
ATOM 1827 C C . GLU A 1 228 ? -4.328 -3.15 -26.219 1 94.38 228 GLU A C 1
ATOM 1829 O O . GLU A 1 228 ? -4.25 -1.946 -26.469 1 94.38 228 GLU A O 1
ATOM 1834 N N . ASP A 1 229 ? -5.402 -3.693 -25.641 1 93.56 229 ASP A N 1
ATOM 1835 C CA . ASP A 1 229 ? -6.551 -2.879 -25.266 1 93.56 229 ASP A CA 1
ATOM 1836 C C . ASP A 1 229 ? -6.293 -2.15 -23.938 1 93.56 229 ASP A C 1
ATOM 1838 O O . ASP A 1 229 ? -7.09 -1.308 -23.531 1 93.56 229 ASP A O 1
ATOM 1842 N N . GLY A 1 230 ? -5.262 -2.531 -23.266 1 94.44 230 GLY A N 1
ATOM 1843 C CA . GLY A 1 230 ? -4.805 -1.815 -22.094 1 94.44 230 GLY A CA 1
ATOM 1844 C C . GLY A 1 230 ? -5.332 -2.404 -20.797 1 94.44 230 GLY A C 1
ATOM 1845 O O . GLY A 1 230 ? -4.949 -1.963 -19.703 1 94.44 230 GLY A O 1
ATOM 1846 N N . PHE A 1 231 ? -6.125 -3.568 -20.891 1 96.06 231 PHE A N 1
ATOM 1847 C CA . PHE A 1 231 ? -6.781 -3.855 -19.625 1 96.06 231 PHE A CA 1
ATOM 1848 C C . PHE A 1 231 ? -7.176 -5.324 -19.531 1 96.06 231 PHE A C 1
ATOM 1850 O O . PHE A 1 231 ? -7.078 -5.938 -18.469 1 96.06 231 PHE A O 1
ATOM 1857 N N . ARG A 1 232 ? -7.562 -5.961 -20.531 1 96.94 232 ARG A N 1
ATOM 1858 C CA . ARG A 1 232 ? -8.234 -7.254 -20.469 1 96.94 232 ARG A CA 1
ATOM 1859 C C . ARG A 1 232 ? -7.281 -8.344 -20 1 96.94 232 ARG A C 1
ATOM 1861 O O . ARG A 1 232 ? -7.684 -9.266 -19.281 1 96.94 232 ARG A O 1
ATOM 1868 N N . LEU A 1 233 ? -6.086 -8.203 -20.5 1 98.19 233 LEU A N 1
ATOM 1869 C CA . LEU A 1 233 ? -5.035 -9.07 -19.984 1 98.19 233 LEU A CA 1
ATOM 1870 C C . LEU A 1 233 ? -3.975 -8.258 -19.25 1 98.19 233 LEU A C 1
ATOM 1872 O O . LEU A 1 233 ? -3.461 -7.273 -19.781 1 98.19 233 LEU A O 1
ATOM 1876 N N . VAL A 1 234 ? -3.758 -8.641 -18 1 98.69 234 VAL A N 1
ATOM 1877 C CA . VAL A 1 234 ? -2.707 -8.055 -17.172 1 98.69 234 VAL A CA 1
ATOM 1878 C C . VAL A 1 234 ? -1.609 -9.086 -16.938 1 98.69 234 VAL A C 1
ATOM 1880 O O . VAL A 1 234 ? -1.877 -10.172 -16.422 1 98.69 234 VAL A O 1
ATOM 1883 N N . PHE A 1 235 ? -0.354 -8.75 -17.281 1 98.75 235 PHE A N 1
ATOM 1884 C CA . PHE A 1 235 ? 0.762 -9.688 -17.234 1 98.75 235 PHE A CA 1
ATOM 1885 C C . PHE A 1 235 ? 1.731 -9.32 -16.109 1 98.75 235 PHE A C 1
ATOM 1887 O O . PHE A 1 235 ? 2.346 -8.25 -16.141 1 98.75 235 PHE A O 1
ATOM 1894 N N . PHE A 1 236 ? 1.846 -10.195 -15.125 1 98.62 236 PHE A N 1
ATOM 1895 C CA . PHE A 1 236 ? 2.914 -10.094 -14.141 1 98.62 236 PHE A CA 1
ATOM 1896 C C . PHE A 1 236 ? 4.02 -11.102 -14.438 1 98.62 236 PHE A C 1
ATOM 1898 O O . PHE A 1 236 ? 3.748 -12.242 -14.82 1 98.62 236 PHE A O 1
ATOM 1905 N N . GLN A 1 237 ? 5.254 -10.633 -14.289 1 98.44 237 GLN A N 1
ATOM 1906 C CA . GLN A 1 237 ? 6.324 -11.617 -14.352 1 98.44 237 GLN A CA 1
ATOM 1907 C C . GLN A 1 237 ? 6.984 -11.805 -12.984 1 98.44 237 GLN A C 1
ATOM 1909 O O . GLN A 1 237 ? 7.672 -12.797 -12.758 1 98.44 237 GLN A O 1
ATOM 1914 N N . GLY A 1 238 ? 6.879 -10.828 -12.102 1 98.19 238 GLY A N 1
ATOM 1915 C CA . GLY A 1 238 ? 7.289 -11 -10.711 1 98.19 238 GLY A CA 1
ATOM 1916 C C . GLY A 1 238 ? 6.191 -11.57 -9.836 1 98.19 238 GLY A C 1
ATOM 1917 O O . GLY A 1 238 ? 5.191 -12.086 -10.336 1 98.19 238 GLY A O 1
ATOM 1918 N N . HIS A 1 239 ? 6.473 -11.562 -8.508 1 98.06 239 HIS A N 1
ATOM 1919 C CA . HIS A 1 239 ? 5.539 -12.164 -7.566 1 98.06 239 HIS A CA 1
ATOM 1920 C C . HIS A 1 239 ? 5.113 -11.164 -6.496 1 98.06 239 HIS A C 1
ATOM 1922 O O . HIS A 1 239 ? 5.43 -11.336 -5.316 1 98.06 239 HIS A O 1
ATOM 1928 N N . PRO A 1 240 ? 4.289 -10.219 -6.918 1 97.5 240 PRO A N 1
ATOM 1929 C CA . PRO A 1 240 ? 3.836 -9.227 -5.945 1 97.5 240 PRO A CA 1
ATOM 1930 C C . PRO A 1 240 ? 2.996 -9.828 -4.824 1 97.5 240 PRO A C 1
ATOM 1932 O O . PRO A 1 240 ? 2.803 -9.195 -3.783 1 97.5 240 PRO A O 1
ATOM 1935 N N . GLU A 1 241 ? 2.543 -11.086 -4.984 1 96.88 241 GLU A N 1
ATOM 1936 C CA . GLU A 1 241 ? 1.686 -11.742 -4 1 96.88 241 GLU A CA 1
ATOM 1937 C C . GLU A 1 241 ? 2.512 -12.383 -2.885 1 96.88 241 GLU A C 1
ATOM 1939 O O . GLU A 1 241 ? 1.961 -12.844 -1.882 1 96.88 241 GLU A O 1
ATOM 1944 N N . TYR A 1 242 ? 3.828 -12.391 -2.982 1 97.31 242 TYR A N 1
ATOM 1945 C CA . TYR A 1 242 ? 4.684 -13.109 -2.051 1 97.31 242 TYR A CA 1
ATOM 1946 C C . TYR A 1 242 ? 4.523 -12.578 -0.633 1 97.31 242 TYR A C 1
ATOM 1948 O O . TYR A 1 242 ? 4.434 -11.367 -0.427 1 97.31 242 TYR A O 1
ATOM 1956 N N . ASP A 1 243 ? 4.516 -13.562 0.286 1 94 243 ASP A N 1
ATOM 1957 C CA . ASP A 1 243 ? 4.699 -13.211 1.689 1 94 243 ASP A CA 1
ATOM 1958 C C . ASP A 1 243 ? 6.16 -12.875 1.985 1 94 243 ASP A C 1
ATOM 1960 O O . ASP A 1 243 ? 7.047 -13.188 1.191 1 94 243 ASP A O 1
ATOM 1964 N N . SER A 1 244 ? 6.324 -12.32 3.174 1 94.69 244 SER A N 1
ATOM 1965 C CA . SER A 1 244 ? 7.688 -12 3.586 1 94.69 244 SER A CA 1
ATOM 1966 C C . SER A 1 244 ? 8.562 -13.242 3.623 1 94.69 244 SER A C 1
ATOM 1968 O O . SER A 1 244 ? 9.758 -13.172 3.336 1 94.69 244 SER A O 1
ATOM 1970 N N . ILE A 1 245 ? 7.973 -14.344 3.881 1 95.5 245 ILE A N 1
ATOM 1971 C CA . ILE A 1 245 ? 8.75 -15.547 4.156 1 95.5 245 ILE A CA 1
ATOM 1972 C C . ILE A 1 245 ? 8.883 -16.375 2.885 1 95.5 245 ILE A C 1
ATOM 1974 O O . ILE A 1 245 ? 9.617 -17.359 2.854 1 95.5 245 ILE A O 1
ATOM 1978 N N . SER A 1 246 ? 8.172 -16.016 1.812 1 96.44 246 SER A N 1
ATOM 1979 C CA . SER A 1 246 ? 8.086 -16.844 0.615 1 96.44 246 SER A CA 1
ATOM 1980 C C . SER A 1 246 ? 9.461 -17.172 0.055 1 96.44 246 SER A C 1
ATOM 1982 O O . SER A 1 246 ? 9.789 -18.328 -0.188 1 96.44 246 SER A O 1
ATOM 1984 N N . LEU A 1 247 ? 10.344 -16.203 -0.109 1 97.62 247 LEU A N 1
ATOM 1985 C CA . LEU A 1 247 ? 11.672 -16.438 -0.666 1 97.62 247 LEU A CA 1
ATOM 1986 C C . LEU A 1 247 ? 12.539 -17.25 0.297 1 97.62 247 LEU A C 1
ATOM 1988 O O . LEU A 1 247 ? 13.375 -18.031 -0.133 1 97.62 247 LEU A O 1
ATOM 1992 N N . LEU A 1 248 ? 12.352 -17.078 1.595 1 97.12 248 LEU A N 1
ATOM 1993 C CA . LEU A 1 248 ? 13.07 -17.875 2.586 1 97.12 248 LEU A CA 1
ATOM 1994 C C . LEU A 1 248 ? 12.688 -19.344 2.494 1 97.12 248 LEU A C 1
ATOM 1996 O O . LEU A 1 248 ? 13.547 -20.219 2.594 1 97.12 248 LEU A O 1
ATOM 2000 N N . LYS A 1 249 ? 11.398 -19.562 2.346 1 95.81 249 LYS A N 1
ATOM 2001 C CA . LYS A 1 249 ? 10.93 -20.938 2.197 1 95.81 249 LYS A CA 1
ATOM 2002 C C . LYS A 1 249 ? 11.508 -21.578 0.943 1 95.81 249 LYS A C 1
ATOM 2004 O O . LYS A 1 249 ? 11.859 -22.766 0.954 1 95.81 249 LYS A O 1
ATOM 2009 N N . GLU A 1 250 ? 11.562 -20.828 -0.129 1 95.62 250 GLU A N 1
ATOM 2010 C CA . GLU A 1 250 ? 12.188 -21.344 -1.35 1 95.62 250 GLU A CA 1
ATOM 2011 C C . GLU A 1 250 ? 13.664 -21.656 -1.129 1 95.62 250 GLU A C 1
ATOM 2013 O O . GLU A 1 250 ? 14.164 -22.672 -1.607 1 95.62 250 GLU A O 1
ATOM 2018 N N . TYR A 1 251 ? 14.367 -20.781 -0.418 1 97.19 251 TYR A N 1
ATOM 2019 C CA . TYR A 1 251 ? 15.773 -21.016 -0.099 1 97.19 251 TYR A CA 1
ATOM 2020 C C . TYR A 1 251 ? 15.953 -22.297 0.706 1 97.19 251 TYR A C 1
ATOM 2022 O O . TYR A 1 251 ? 16.844 -23.094 0.421 1 97.19 251 TYR A O 1
ATOM 2030 N N . LYS A 1 252 ? 15.109 -22.422 1.671 1 96.88 252 LYS A N 1
ATOM 2031 C CA . LYS A 1 252 ? 15.148 -23.625 2.494 1 96.88 252 LYS A CA 1
ATOM 2032 C C . LYS A 1 252 ? 15.016 -24.875 1.636 1 96.88 252 LYS A C 1
ATOM 2034 O O . LYS A 1 252 ? 15.734 -25.859 1.848 1 96.88 252 LYS A O 1
ATOM 2039 N N . ARG A 1 253 ? 14.109 -24.828 0.731 1 94.69 253 ARG A N 1
ATOM 2040 C CA . ARG A 1 253 ? 13.906 -25.969 -0.163 1 94.69 253 ARG A CA 1
ATOM 2041 C C . ARG A 1 253 ? 15.164 -26.25 -0.972 1 94.69 253 ARG A C 1
ATOM 2043 O O . ARG A 1 253 ? 15.539 -27.422 -1.157 1 94.69 253 ARG A O 1
ATOM 2050 N N . GLU A 1 254 ? 15.812 -25.234 -1.462 1 95.38 254 GLU A N 1
ATOM 2051 C CA . GLU A 1 254 ? 17.031 -25.391 -2.238 1 95.38 254 GLU A CA 1
ATOM 2052 C C . GLU A 1 254 ? 18.156 -25.953 -1.377 1 95.38 254 GLU A C 1
ATOM 2054 O O . GLU A 1 254 ? 18.969 -26.75 -1.85 1 95.38 254 GLU A O 1
ATOM 2059 N N . VAL A 1 255 ? 18.25 -25.531 -0.166 1 96.88 255 VAL A N 1
ATOM 2060 C CA . VAL A 1 255 ? 19.234 -26.062 0.761 1 96.88 255 VAL A CA 1
ATOM 2061 C C . VAL A 1 255 ? 19 -27.547 0.986 1 96.88 255 VAL A C 1
ATOM 2063 O O . VAL A 1 255 ? 19.938 -28.344 0.981 1 96.88 255 VAL A O 1
ATOM 2066 N N . LEU A 1 256 ? 17.734 -27.844 1.189 1 95.75 256 LEU A N 1
ATOM 2067 C CA . LEU A 1 256 ? 17.391 -29.25 1.399 1 95.75 256 LEU A CA 1
ATOM 2068 C C . LEU A 1 256 ? 17.75 -30.094 0.177 1 95.75 256 LEU A C 1
ATOM 2070 O O . LEU A 1 256 ? 18.188 -31.234 0.309 1 95.75 256 LEU A O 1
ATOM 2074 N N . ARG A 1 257 ? 17.531 -29.562 -0.992 1 94.88 257 ARG A N 1
ATOM 2075 C CA . ARG A 1 257 ? 17.922 -30.266 -2.213 1 94.88 257 ARG A CA 1
ATOM 2076 C C . ARG A 1 257 ? 19.438 -30.5 -2.248 1 94.88 257 ARG A C 1
ATOM 2078 O O . ARG A 1 257 ? 19.891 -31.547 -2.721 1 94.88 257 ARG A O 1
ATOM 2085 N N . PHE A 1 258 ? 20.203 -29.547 -1.766 1 95.5 258 PHE A N 1
ATOM 2086 C CA . PHE A 1 258 ? 21.656 -29.703 -1.664 1 95.5 258 PHE A CA 1
ATOM 2087 C C . PHE A 1 258 ? 22.016 -30.797 -0.673 1 95.5 258 PHE A C 1
ATOM 2089 O O . PHE A 1 258 ? 22.844 -31.672 -0.97 1 95.5 258 PHE A O 1
ATOM 2096 N N . VAL A 1 259 ? 21.359 -30.75 0.427 1 95.12 259 VAL A N 1
ATOM 2097 C CA . VAL A 1 259 ? 21.625 -31.703 1.49 1 95.12 259 VAL A CA 1
ATOM 2098 C C . VAL A 1 259 ? 21.297 -33.125 1.004 1 95.12 259 VAL A C 1
ATOM 2100 O O . VAL A 1 259 ? 22.016 -34.062 1.312 1 95.12 259 VAL A O 1
ATOM 2103 N N . ASN A 1 260 ? 20.25 -33.188 0.197 1 94.19 260 ASN A N 1
ATOM 2104 C CA . ASN A 1 260 ? 19.781 -34.469 -0.277 1 94.19 260 ASN A CA 1
ATOM 2105 C C . ASN A 1 260 ? 20.531 -34.938 -1.525 1 94.19 260 ASN A C 1
ATOM 2107 O O . ASN A 1 260 ? 20.25 -36 -2.082 1 94.19 260 ASN A O 1
ATOM 2111 N N . GLY A 1 261 ? 21.391 -34.156 -2.047 1 92.12 261 GLY A N 1
ATOM 2112 C CA . GLY A 1 261 ? 22.203 -34.531 -3.193 1 92.12 261 GLY A CA 1
ATOM 2113 C C . GLY A 1 261 ? 21.516 -34.281 -4.523 1 92.12 261 GLY A C 1
ATOM 2114 O O . GLY A 1 261 ? 21.969 -34.781 -5.562 1 92.12 261 GLY A O 1
ATOM 2115 N N . GLU A 1 262 ? 20.406 -33.531 -4.5 1 93.44 262 GLU A N 1
ATOM 2116 C CA . GLU A 1 262 ? 19.656 -33.25 -5.715 1 93.44 262 GLU A CA 1
ATOM 2117 C C . GLU A 1 262 ? 20.25 -32.062 -6.465 1 93.44 262 GLU A C 1
ATOM 2119 O O . GLU A 1 262 ? 19.938 -31.828 -7.633 1 93.44 262 GLU A O 1
ATOM 2124 N N . ARG A 1 263 ? 21.094 -31.344 -5.73 1 91.12 263 ARG A N 1
ATOM 2125 C CA . ARG A 1 263 ? 21.812 -30.203 -6.281 1 91.12 263 ARG A CA 1
ATOM 2126 C C . ARG A 1 263 ? 23.281 -30.25 -5.91 1 91.12 263 ARG A C 1
ATOM 2128 O O . ARG A 1 263 ? 23.625 -30.594 -4.773 1 91.12 263 ARG A O 1
ATOM 2135 N N . GLU A 1 264 ? 24.094 -29.906 -6.844 1 90.62 264 GLU A N 1
ATOM 2136 C CA . GLU A 1 264 ? 25.531 -30.031 -6.637 1 90.62 264 GLU A CA 1
ATOM 2137 C C . GLU A 1 264 ? 26.078 -28.859 -5.836 1 90.62 264 GLU A C 1
ATOM 2139 O O . GLU A 1 264 ? 26.844 -29.047 -4.887 1 90.62 264 GLU A O 1
ATOM 2144 N N . GLU A 1 265 ? 25.656 -27.719 -6.211 1 93.25 265 GLU A N 1
ATOM 2145 C CA . GLU A 1 265 ? 26.172 -26.516 -5.582 1 93.25 265 GLU A CA 1
ATOM 2146 C C . GLU A 1 265 ? 25.203 -25.969 -4.535 1 93.25 265 GLU A C 1
ATOM 2148 O O . GLU A 1 265 ? 23.984 -26.031 -4.723 1 93.25 265 GLU A O 1
ATOM 2153 N N . PHE A 1 266 ? 25.797 -25.531 -3.451 1 96.19 266 PHE A N 1
ATOM 2154 C CA . PHE A 1 266 ? 24.969 -24.844 -2.463 1 96.19 266 PHE A CA 1
ATOM 2155 C C . PHE A 1 266 ? 24.281 -23.625 -3.076 1 96.19 266 PHE A C 1
ATOM 2157 O O . PHE A 1 266 ? 24.891 -22.891 -3.846 1 96.19 266 PHE A O 1
ATOM 2164 N N . PRO A 1 267 ? 23 -23.438 -2.779 1 96.44 267 PRO A N 1
ATOM 2165 C CA . PRO A 1 267 ? 22.281 -22.328 -3.426 1 96.44 267 PRO A CA 1
ATOM 2166 C C . PRO A 1 267 ? 22.766 -20.953 -2.949 1 96.44 267 PRO A C 1
ATOM 2168 O O . PRO A 1 267 ? 23.109 -20.797 -1.778 1 96.44 267 PRO A O 1
ATOM 2171 N N . PRO A 1 268 ? 22.766 -20.016 -3.865 1 95.69 268 PRO A N 1
ATOM 2172 C CA . PRO A 1 268 ? 23.047 -18.641 -3.43 1 95.69 268 PRO A CA 1
ATOM 2173 C C . PRO A 1 268 ? 21.891 -18.031 -2.627 1 95.69 268 PRO A C 1
ATOM 2175 O O . PRO A 1 268 ? 20.766 -18.531 -2.684 1 95.69 268 PRO A O 1
ATOM 2178 N N . LEU A 1 269 ? 22.219 -16.984 -1.865 1 96.88 269 LEU A N 1
ATOM 2179 C CA . LEU A 1 269 ? 21.156 -16.266 -1.173 1 96.88 269 LEU A CA 1
ATOM 2180 C C . LEU A 1 269 ? 20.312 -15.445 -2.156 1 96.88 269 LEU A C 1
ATOM 2182 O O . LEU A 1 269 ? 20.844 -14.922 -3.143 1 96.88 269 LEU A O 1
ATOM 2186 N N . PRO A 1 270 ? 18.922 -15.383 -1.915 1 97.19 270 PRO A N 1
ATOM 2187 C CA . PRO A 1 270 ? 18.156 -14.438 -2.719 1 97.19 270 PRO A CA 1
ATOM 2188 C C . PRO A 1 270 ? 18.688 -13.016 -2.635 1 97.19 270 PRO A C 1
ATOM 2190 O O . PRO A 1 270 ? 19.047 -12.547 -1.55 1 97.19 270 PRO A O 1
ATOM 2193 N N . GLU A 1 271 ? 18.719 -12.336 -3.705 1 96.88 271 GLU A N 1
ATOM 2194 C CA . GLU A 1 271 ? 19.328 -11.016 -3.781 1 96.88 271 GLU A CA 1
ATOM 2195 C C . GLU A 1 271 ? 18.422 -9.953 -3.178 1 96.88 271 GLU A C 1
ATOM 2197 O O . GLU A 1 271 ? 17.219 -9.953 -3.422 1 96.88 271 GLU A O 1
ATOM 2202 N N . ARG A 1 272 ? 19 -8.961 -2.303 1 95.31 272 ARG A N 1
ATOM 2203 C CA . ARG A 1 272 ? 18.359 -7.754 -1.795 1 95.31 272 ARG A CA 1
ATOM 2204 C C . ARG A 1 272 ? 17.109 -8.094 -0.997 1 95.31 272 ARG A C 1
ATOM 2206 O O . ARG A 1 272 ? 16.078 -7.426 -1.126 1 95.31 272 ARG A O 1
ATOM 2213 N N . TYR A 1 273 ? 17.109 -9.219 -0.329 1 96.19 273 TYR A N 1
ATOM 2214 C CA . TYR A 1 273 ? 15.984 -9.742 0.43 1 96.19 273 TYR A CA 1
ATOM 2215 C C . TYR A 1 273 ? 16.297 -9.773 1.921 1 96.19 273 TYR A C 1
ATOM 2217 O O . TYR A 1 273 ? 15.445 -9.43 2.748 1 96.19 273 TYR A O 1
ATOM 2225 N N . LEU A 1 274 ? 17.484 -10.062 2.234 1 95.19 274 LEU A N 1
ATOM 2226 C CA . LEU A 1 274 ? 17.859 -10.328 3.619 1 95.19 274 LEU A CA 1
ATOM 2227 C C . LEU A 1 274 ? 18.594 -9.125 4.223 1 95.19 274 LEU A C 1
ATOM 2229 O O . LEU A 1 274 ? 19.391 -8.469 3.545 1 95.19 274 LEU A O 1
ATOM 2233 N N . SER A 1 275 ? 18.312 -8.914 5.477 1 92.25 275 SER A N 1
ATOM 2234 C CA . SER A 1 275 ? 19.141 -7.98 6.227 1 92.25 275 SER A CA 1
ATOM 2235 C C . SER A 1 275 ? 20.562 -8.523 6.414 1 92.25 275 SER A C 1
ATOM 2237 O O . SER A 1 275 ? 20.781 -9.727 6.27 1 92.25 275 SER A O 1
ATOM 2239 N N . PRO A 1 276 ? 21.453 -7.559 6.742 1 92.12 276 PRO A N 1
ATOM 2240 C CA . PRO A 1 276 ? 22.828 -8.031 6.988 1 92.12 276 PRO A CA 1
ATOM 2241 C C . PRO A 1 276 ? 22.891 -9.094 8.086 1 92.12 276 PRO A C 1
ATOM 2243 O O . PRO A 1 276 ? 23.641 -10.062 7.965 1 92.12 276 PRO A O 1
ATOM 2246 N N . GLN A 1 277 ? 22.125 -8.906 9.062 1 94 277 GLN A N 1
ATOM 2247 C CA . GLN A 1 277 ? 22.125 -9.867 10.164 1 94 277 GLN A CA 1
ATOM 2248 C C . GLN A 1 277 ? 21.562 -11.211 9.711 1 94 277 GLN A C 1
ATOM 2250 O O . GLN A 1 277 ? 22.094 -12.266 10.062 1 94 277 GLN A O 1
ATOM 2255 N N . ALA A 1 278 ? 20.484 -11.219 8.984 1 95.38 278 ALA A N 1
ATOM 2256 C CA . ALA A 1 278 ? 19.891 -12.453 8.477 1 95.38 278 ALA A CA 1
ATOM 2257 C C . ALA A 1 278 ? 20.844 -13.172 7.531 1 95.38 278 ALA A C 1
ATOM 2259 O O . ALA A 1 278 ? 20.953 -14.398 7.574 1 95.38 278 ALA A O 1
ATOM 2260 N N . ALA A 1 279 ? 21.516 -12.406 6.715 1 96.06 279 ALA A N 1
ATOM 2261 C CA . ALA A 1 279 ? 22.484 -12.992 5.789 1 96.06 279 ALA A CA 1
ATOM 2262 C C . ALA A 1 279 ? 23.625 -13.672 6.543 1 96.06 279 ALA A C 1
ATOM 2264 O O . ALA A 1 279 ? 24.078 -14.742 6.141 1 96.06 279 ALA A O 1
ATOM 2265 N N . ALA A 1 280 ? 24.031 -13.047 7.598 1 96.75 280 ALA A N 1
ATOM 2266 C CA . ALA A 1 280 ? 25.109 -13.602 8.414 1 96.75 280 ALA A CA 1
ATOM 2267 C C . ALA A 1 280 ? 24.688 -14.922 9.047 1 96.75 280 ALA A C 1
ATOM 2269 O O . ALA A 1 280 ? 25.484 -15.867 9.102 1 96.75 280 ALA A O 1
ATOM 2270 N N . ILE A 1 281 ? 23.5 -14.961 9.508 1 97.38 281 ILE A N 1
ATOM 2271 C CA . ILE A 1 281 ? 22.969 -16.188 10.109 1 97.38 281 ILE A CA 1
ATOM 2272 C C . ILE A 1 281 ? 22.922 -17.297 9.07 1 97.38 281 ILE A C 1
ATOM 2274 O O . ILE A 1 281 ? 23.297 -18.438 9.367 1 97.38 281 ILE A O 1
ATOM 2278 N N . LEU A 1 282 ? 22.547 -16.969 7.875 1 97.25 282 LEU A N 1
ATOM 2279 C CA . LEU A 1 282 ? 22.422 -17.969 6.816 1 97.25 282 LEU A CA 1
ATOM 2280 C C . LEU A 1 282 ? 23.797 -18.422 6.332 1 97.25 282 LEU A C 1
ATOM 2282 O O . LEU A 1 282 ? 23.969 -19.578 5.961 1 97.25 282 LEU A O 1
ATOM 2286 N N . GLU A 1 283 ? 24.75 -17.562 6.371 1 96.94 283 GLU A N 1
ATOM 2287 C CA . GLU A 1 283 ? 26.109 -17.938 6.012 1 96.94 283 GLU A CA 1
ATOM 2288 C C . GLU A 1 283 ? 26.703 -18.906 7.023 1 96.94 283 GLU A C 1
ATOM 2290 O O . GLU A 1 283 ? 27.406 -19.859 6.648 1 96.94 283 GLU A O 1
ATOM 2295 N N . GLU A 1 284 ? 26.469 -18.578 8.211 1 97.44 284 GLU A N 1
ATOM 2296 C CA . GLU A 1 284 ? 26.906 -19.516 9.242 1 97.44 284 GLU A CA 1
ATOM 2297 C C . GLU A 1 284 ? 26.25 -20.891 9.055 1 97.44 284 GLU A C 1
ATOM 2299 O O . GLU A 1 284 ? 26.906 -21.922 9.195 1 97.44 284 GLU A O 1
ATOM 2304 N N . HIS A 1 285 ? 24.984 -20.859 8.789 1 98 285 HIS A N 1
ATOM 2305 C CA . HIS A 1 285 ? 24.281 -22.109 8.531 1 98 285 HIS A CA 1
ATOM 2306 C C . HIS A 1 285 ? 24.875 -22.859 7.348 1 98 285 HIS A C 1
ATOM 2308 O O . HIS A 1 285 ? 25.016 -24.078 7.375 1 98 285 HIS A O 1
ATOM 2314 N N . ARG A 1 286 ? 25.203 -22.141 6.301 1 97.62 286 ARG A N 1
ATOM 2315 C CA . ARG A 1 286 ? 25.859 -22.734 5.137 1 97.62 286 ARG A CA 1
ATOM 2316 C C . ARG A 1 286 ? 27.125 -23.484 5.535 1 97.62 286 ARG A C 1
ATOM 2318 O O . ARG A 1 286 ? 27.328 -24.625 5.129 1 97.62 286 ARG A O 1
ATOM 2325 N N . GLU A 1 287 ? 27.922 -22.844 6.328 1 97.25 287 GLU A N 1
ATOM 2326 C CA . GLU A 1 287 ? 29.172 -23.438 6.773 1 97.25 287 GLU A CA 1
ATOM 2327 C C . GLU A 1 287 ? 28.906 -24.734 7.559 1 97.25 287 GLU A C 1
ATOM 2329 O O . GLU A 1 287 ? 29.609 -25.734 7.367 1 97.25 287 GLU A O 1
ATOM 2334 N N . ARG A 1 288 ? 27.938 -24.625 8.352 1 97.44 288 ARG A N 1
ATOM 2335 C CA . ARG A 1 288 ? 27.609 -25.781 9.172 1 97.44 288 ARG A CA 1
ATOM 2336 C C . ARG A 1 288 ? 27.094 -26.922 8.312 1 97.44 288 ARG A C 1
ATOM 2338 O O . ARG A 1 288 ? 27.375 -28.094 8.578 1 97.44 288 ARG A O 1
ATOM 2345 N N . VAL A 1 289 ? 26.281 -26.641 7.34 1 97.38 289 VAL A N 1
ATOM 2346 C CA . VAL A 1 289 ? 25.734 -27.656 6.441 1 97.38 289 VAL A CA 1
ATOM 2347 C C . VAL A 1 289 ? 26.875 -28.297 5.641 1 97.38 289 VAL A C 1
ATOM 2349 O O . VAL A 1 289 ? 26.922 -29.516 5.484 1 97.38 289 VAL A O 1
ATOM 2352 N N . GLU A 1 290 ? 27.781 -27.516 5.168 1 95.31 290 GLU A N 1
ATOM 2353 C CA . GLU A 1 290 ? 28.906 -28.016 4.387 1 95.31 290 GLU A CA 1
ATOM 2354 C C . GLU A 1 290 ? 29.812 -28.906 5.234 1 95.31 290 GLU A C 1
ATOM 2356 O O . GLU A 1 290 ? 30.281 -29.938 4.777 1 95.31 290 GLU A O 1
ATOM 2361 N N . GLN A 1 291 ? 30.016 -28.469 6.438 1 95.69 291 GLN A N 1
ATOM 2362 C CA . GLN A 1 291 ? 30.828 -29.266 7.359 1 95.69 291 GLN A CA 1
ATOM 2363 C C . GLN A 1 291 ? 30.156 -30.609 7.648 1 95.69 291 GLN A C 1
ATOM 2365 O O . GLN A 1 291 ? 30.828 -31.641 7.73 1 95.69 291 GLN A O 1
ATOM 2370 N N . ALA A 1 292 ? 28.891 -30.516 7.855 1 95.88 292 ALA A N 1
ATOM 2371 C CA . ALA A 1 292 ? 28.141 -31.734 8.117 1 95.88 292 ALA A CA 1
ATOM 2372 C C . ALA A 1 292 ? 28.25 -32.688 6.938 1 95.88 292 ALA A C 1
ATOM 2374 O O . ALA A 1 292 ? 28.375 -33.906 7.129 1 95.88 292 ALA A O 1
ATOM 2375 N N . ARG A 1 293 ? 28.125 -32.219 5.758 1 91.5 293 ARG A N 1
ATOM 2376 C CA . ARG A 1 293 ? 28.25 -33.031 4.559 1 91.5 293 ARG A CA 1
ATOM 2377 C C . ARG A 1 293 ? 29.625 -33.688 4.484 1 91.5 293 ARG A C 1
ATOM 2379 O O . ARG A 1 293 ? 29.734 -34.875 4.145 1 91.5 293 ARG A O 1
ATOM 2386 N N . GLN A 1 294 ? 30.703 -32.969 4.812 1 91.19 294 GLN A N 1
ATOM 2387 C CA . GLN A 1 294 ? 32.062 -33.469 4.785 1 91.19 294 GLN A CA 1
ATOM 2388 C C . GLN A 1 294 ? 32.281 -34.594 5.812 1 91.19 294 GLN A C 1
ATOM 2390 O O . GLN A 1 294 ? 32.969 -35.562 5.543 1 91.19 294 GLN A O 1
ATOM 2395 N N . ARG A 1 295 ? 31.641 -34.375 6.902 1 94.75 295 ARG A N 1
ATOM 2396 C CA . ARG A 1 295 ? 31.797 -35.312 8.008 1 94.75 295 ARG A CA 1
ATOM 2397 C C . ARG A 1 295 ? 30.781 -36.438 7.906 1 94.75 295 ARG A C 1
ATOM 2399 O O . ARG A 1 295 ? 30.781 -37.375 8.727 1 94.75 295 ARG A O 1
ATOM 2406 N N . ARG A 1 296 ? 29.859 -36.344 6.98 1 92.75 296 ARG A N 1
ATOM 2407 C CA . ARG A 1 296 ? 28.828 -37.344 6.754 1 92.75 296 ARG A CA 1
ATOM 2408 C C . ARG A 1 296 ? 27.938 -37.5 7.977 1 92.75 296 ARG A C 1
ATOM 2410 O O . ARG A 1 296 ? 27.703 -38.625 8.453 1 92.75 296 ARG A O 1
ATOM 2417 N N . VAL A 1 297 ? 27.641 -36.344 8.57 1 95.69 297 VAL A N 1
ATOM 2418 C CA . VAL A 1 297 ? 26.672 -36.281 9.664 1 95.69 297 VAL A CA 1
ATOM 2419 C C . VAL A 1 297 ? 25.438 -35.5 9.219 1 95.69 297 VAL A C 1
ATOM 2421 O O . VAL A 1 297 ? 25.469 -34.812 8.195 1 95.69 297 VAL A O 1
ATOM 2424 N N . PRO A 1 298 ? 24.375 -35.719 9.914 1 95.56 298 PRO A N 1
ATOM 2425 C CA . PRO A 1 298 ? 23.156 -35.031 9.523 1 95.56 298 PRO A CA 1
ATOM 2426 C C . PRO A 1 298 ? 23.328 -33.5 9.547 1 95.56 298 PRO A C 1
ATOM 2428 O O . PRO A 1 298 ? 23.953 -32.969 10.461 1 95.56 298 PRO A O 1
ATOM 2431 N N . ALA A 1 299 ? 22.859 -32.812 8.5 1 96 299 ALA A N 1
ATOM 2432 C CA . ALA A 1 299 ? 22.938 -31.359 8.391 1 96 299 ALA A CA 1
ATOM 2433 C C . ALA A 1 299 ? 21.969 -30.672 9.367 1 96 299 ALA A C 1
ATOM 2435 O O . ALA A 1 299 ? 20.875 -31.188 9.625 1 96 299 ALA A O 1
ATOM 2436 N N . PRO A 1 300 ? 22.391 -29.578 9.922 1 96.69 300 PRO A N 1
ATOM 2437 C CA . PRO A 1 300 ? 21.469 -28.828 10.766 1 96.69 300 PRO A CA 1
ATOM 2438 C C . PRO A 1 300 ? 20.328 -28.203 9.969 1 96.69 300 PRO A C 1
ATOM 2440 O O . PRO A 1 300 ? 20.5 -27.844 8.805 1 96.69 300 PRO A O 1
ATOM 2443 N N . GLU A 1 301 ? 19.156 -28.078 10.633 1 96.06 301 GLU A N 1
ATOM 2444 C CA . GLU A 1 301 ? 18.016 -27.422 10.016 1 96.06 301 GLU A CA 1
ATOM 2445 C C . GLU A 1 301 ? 18.266 -25.922 9.875 1 96.06 301 GLU A C 1
ATOM 2447 O O . GLU A 1 301 ? 19.031 -25.328 10.648 1 96.06 301 GLU A O 1
ATOM 2452 N N . LEU A 1 302 ? 17.625 -25.359 8.844 1 96.56 302 LEU A N 1
ATOM 2453 C CA . LEU A 1 302 ? 17.672 -23.906 8.703 1 96.56 302 LEU A CA 1
ATOM 2454 C C . LEU A 1 302 ? 17.078 -23.219 9.914 1 96.56 302 LEU A C 1
ATOM 2456 O O . LEU A 1 302 ? 15.984 -23.594 10.367 1 96.56 302 LEU A O 1
ATOM 2460 N N . PRO A 1 303 ? 17.719 -22.266 10.523 1 95.88 303 PRO A N 1
ATOM 2461 C CA . PRO A 1 303 ? 17.219 -21.609 11.734 1 95.88 303 PRO A CA 1
ATOM 2462 C C . PRO A 1 303 ? 16.141 -20.562 11.43 1 95.88 303 PRO A C 1
ATOM 2464 O O . PRO A 1 303 ? 16.328 -19.391 11.742 1 95.88 303 PRO A O 1
ATOM 2467 N N . GLU A 1 304 ? 14.984 -20.938 10.961 1 94.62 304 GLU A N 1
ATOM 2468 C CA . GLU A 1 304 ? 13.898 -20.062 10.516 1 94.62 304 GLU A CA 1
ATOM 2469 C C . GLU A 1 304 ? 13.422 -19.156 11.641 1 94.62 304 GLU A C 1
ATOM 2471 O O . GLU A 1 304 ? 13.164 -17.969 11.422 1 94.62 304 GLU A O 1
ATOM 2476 N N . PRO A 1 305 ? 13.352 -19.672 12.898 1 93.38 305 PRO A N 1
ATOM 2477 C CA . PRO A 1 305 ? 12.867 -18.812 13.984 1 93.38 305 PRO A CA 1
ATOM 2478 C C . PRO A 1 305 ? 13.734 -17.578 14.203 1 93.38 305 PRO A C 1
ATOM 2480 O O . PRO A 1 305 ? 13.242 -16.531 14.648 1 93.38 305 PRO A O 1
ATOM 2483 N N . LEU A 1 306 ? 15.023 -17.703 13.875 1 94.19 306 LEU A N 1
ATOM 2484 C CA . LEU A 1 306 ? 15.938 -16.578 14.062 1 94.19 306 LEU A CA 1
ATOM 2485 C C . LEU A 1 306 ? 15.836 -15.602 12.898 1 94.19 306 LEU A C 1
ATOM 2487 O O . LEU A 1 306 ? 16.344 -14.477 12.977 1 94.19 306 LEU A O 1
ATOM 2491 N N . LEU A 1 307 ? 15.164 -16.031 11.797 1 95.44 307 LEU A N 1
ATOM 2492 C CA . LEU A 1 307 ? 15.195 -15.266 10.555 1 95.44 307 LEU A CA 1
ATOM 2493 C C . LEU A 1 307 ? 13.867 -14.539 10.336 1 95.44 307 LEU A C 1
ATOM 2495 O O . LEU A 1 307 ? 13.852 -13.43 9.797 1 95.44 307 LEU A O 1
ATOM 2499 N N . VAL A 1 308 ? 12.742 -15.094 10.703 1 90.5 308 VAL A N 1
ATOM 2500 C CA . VAL A 1 308 ? 11.398 -14.633 10.375 1 90.5 308 VAL A CA 1
ATOM 2501 C C . VAL A 1 308 ? 11.195 -13.211 10.883 1 90.5 308 VAL A C 1
ATOM 2503 O O . VAL A 1 308 ? 10.672 -12.352 10.172 1 90.5 308 VAL A O 1
ATOM 2506 N N . GLY A 1 309 ? 11.688 -12.914 12.078 1 87.06 309 GLY A N 1
ATOM 2507 C CA . GLY A 1 309 ? 11.531 -11.594 12.656 1 87.06 309 GLY A CA 1
ATOM 2508 C C . GLY A 1 309 ? 12.477 -10.57 12.07 1 87.06 309 GLY A C 1
ATOM 2509 O O . GLY A 1 309 ? 12.352 -9.367 12.336 1 87.06 309 GLY A O 1
ATOM 2510 N N . ARG A 1 310 ? 13.336 -10.992 11.172 1 90.94 310 ARG A N 1
ATOM 2511 C CA . ARG A 1 310 ? 14.367 -10.117 10.633 1 90.94 310 ARG A CA 1
ATOM 2512 C C . ARG A 1 310 ? 14.156 -9.859 9.148 1 90.94 310 ARG A C 1
ATOM 2514 O O . ARG A 1 310 ? 14.984 -9.219 8.492 1 90.94 310 ARG A O 1
ATOM 2521 N N . LEU A 1 311 ? 13.07 -10.344 8.609 1 93.81 311 LEU A N 1
ATOM 2522 C CA . LEU A 1 311 ? 12.758 -10.148 7.195 1 93.81 311 LEU A CA 1
ATOM 2523 C C . LEU A 1 311 ? 11.938 -8.883 6.988 1 93.81 311 LEU A C 1
ATOM 2525 O O . LEU A 1 311 ? 11.016 -8.602 7.758 1 93.81 311 LEU A O 1
ATOM 2529 N N . ASP A 1 312 ? 12.375 -8.156 6.035 1 93.62 312 ASP A N 1
ATOM 2530 C CA . ASP A 1 312 ? 11.625 -6.961 5.68 1 93.62 312 ASP A CA 1
ATOM 2531 C C . ASP A 1 312 ? 10.719 -7.215 4.48 1 93.62 312 ASP A C 1
ATOM 2533 O O . ASP A 1 312 ? 11.094 -7.93 3.549 1 93.62 312 ASP A O 1
ATOM 2537 N N . ASN A 1 313 ? 9.555 -6.758 4.57 1 96.44 313 ASN A N 1
ATOM 2538 C CA . ASN A 1 313 ? 8.664 -6.641 3.416 1 96.44 313 ASN A CA 1
ATOM 2539 C C . ASN A 1 313 ? 8.586 -5.203 2.912 1 96.44 313 ASN A C 1
ATOM 2541 O O . ASN A 1 313 ? 8.18 -4.305 3.65 1 96.44 313 ASN A O 1
ATOM 2545 N N . THR A 1 314 ? 8.992 -4.977 1.675 1 98 314 THR A N 1
ATOM 2546 C CA . THR A 1 314 ? 9.031 -3.631 1.112 1 98 314 THR A CA 1
ATOM 2547 C C . THR A 1 314 ? 8.234 -3.564 -0.187 1 98 314 THR A C 1
ATOM 2549 O O . THR A 1 314 ? 8.367 -2.607 -0.952 1 98 314 THR A O 1
ATOM 2552 N N . TRP A 1 315 ? 7.441 -4.625 -0.502 1 98.44 315 TRP A N 1
ATOM 2553 C CA . TRP A 1 315 ? 6.844 -4.699 -1.831 1 98.44 315 TRP A CA 1
ATOM 2554 C C . TRP A 1 315 ? 5.324 -4.801 -1.738 1 98.44 315 TRP A C 1
ATOM 2556 O O . TRP A 1 315 ? 4.617 -4.543 -2.715 1 98.44 315 TRP A O 1
ATOM 2566 N N . HIS A 1 316 ? 4.812 -5.164 -0.659 1 97.88 316 HIS A N 1
ATOM 2567 C CA . HIS A 1 316 ? 3.408 -5.535 -0.534 1 97.88 316 HIS A CA 1
ATOM 2568 C C . HIS A 1 316 ? 2.494 -4.344 -0.802 1 97.88 316 HIS A C 1
ATOM 2570 O O . HIS A 1 316 ? 1.472 -4.48 -1.478 1 97.88 316 HIS A O 1
ATOM 2576 N N . ASP A 1 317 ? 2.855 -3.219 -0.291 1 98.25 317 ASP A N 1
ATOM 2577 C CA . ASP A 1 317 ? 1.999 -2.045 -0.411 1 98.25 317 ASP A CA 1
ATOM 2578 C C . ASP A 1 317 ? 1.825 -1.64 -1.873 1 98.25 317 ASP A C 1
ATOM 2580 O O . ASP A 1 317 ? 0.737 -1.23 -2.285 1 98.25 317 ASP A O 1
ATOM 2584 N N . SER A 1 318 ? 2.898 -1.685 -2.629 1 98.5 318 SER A N 1
ATOM 2585 C CA . SER A 1 318 ? 2.781 -1.356 -4.047 1 98.5 318 SER A CA 1
ATOM 2586 C C . SER A 1 318 ? 1.972 -2.41 -4.793 1 98.5 318 SER A C 1
ATOM 2588 O O . SER A 1 318 ? 1.232 -2.088 -5.727 1 98.5 318 SER A O 1
ATOM 2590 N N . ALA A 1 319 ? 2.145 -3.658 -4.387 1 98.19 319 ALA A N 1
ATOM 2591 C CA . ALA A 1 319 ? 1.288 -4.707 -4.938 1 98.19 319 ALA A CA 1
ATOM 2592 C C . ALA A 1 319 ? -0.185 -4.402 -4.68 1 98.19 319 ALA A C 1
ATOM 2594 O O . ALA A 1 319 ? -1.014 -4.516 -5.59 1 98.19 319 ALA A O 1
ATOM 2595 N N . LEU A 1 320 ? -0.495 -3.982 -3.479 1 96.62 320 LEU A N 1
ATOM 2596 C CA . LEU A 1 320 ? -1.864 -3.635 -3.115 1 96.62 320 LEU A CA 1
ATOM 2597 C C . LEU A 1 320 ? -2.377 -2.479 -3.967 1 96.62 320 LEU A C 1
ATOM 2599 O O . LEU A 1 320 ? -3.529 -2.484 -4.402 1 96.62 320 LEU A O 1
ATOM 2603 N N . ALA A 1 321 ? -1.534 -1.521 -4.141 1 96.88 321 ALA A N 1
ATOM 2604 C CA . ALA A 1 321 ? -1.939 -0.341 -4.898 1 96.88 321 ALA A CA 1
ATOM 2605 C C . ALA A 1 321 ? -2.311 -0.709 -6.332 1 96.88 321 ALA A C 1
ATOM 2607 O O . ALA A 1 321 ? -3.342 -0.269 -6.844 1 96.88 321 ALA A O 1
ATOM 2608 N N . VAL A 1 322 ? -1.498 -1.54 -6.973 1 97.75 322 VAL A N 1
ATOM 2609 C CA . VAL A 1 322 ? -1.751 -1.955 -8.352 1 97.75 322 VAL A CA 1
ATOM 2610 C C . VAL A 1 322 ? -3.031 -2.785 -8.414 1 97.75 322 VAL A C 1
ATOM 2612 O O . VAL A 1 322 ? -3.877 -2.57 -9.281 1 97.75 322 VAL A O 1
ATOM 2615 N N . VAL A 1 323 ? -3.195 -3.703 -7.496 1 97.25 323 VAL A N 1
ATOM 2616 C CA . VAL A 1 323 ? -4.367 -4.574 -7.488 1 97.25 323 VAL A CA 1
ATOM 2617 C C . VAL A 1 323 ? -5.617 -3.756 -7.172 1 97.25 323 VAL A C 1
ATOM 2619 O O . VAL A 1 323 ? -6.691 -4.012 -7.723 1 97.25 323 VAL A O 1
ATOM 2622 N N . ASN A 1 324 ? -5.469 -2.834 -6.27 1 95.19 324 ASN A N 1
ATOM 2623 C CA . ASN A 1 324 ? -6.57 -1.921 -5.984 1 95.19 324 ASN A CA 1
ATOM 2624 C C . ASN A 1 324 ? -7.023 -1.181 -7.238 1 95.19 324 ASN A C 1
ATOM 2626 O O . ASN A 1 324 ? -8.227 -1.049 -7.484 1 95.19 324 ASN A O 1
ATOM 2630 N N . ASN 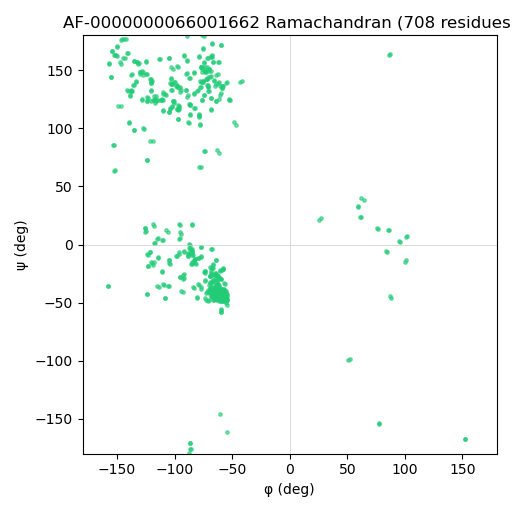A 1 325 ? -6.102 -0.646 -8 1 94.44 325 ASN A N 1
ATOM 2631 C CA . ASN A 1 325 ? -6.438 0.004 -9.266 1 94.44 325 ASN A CA 1
ATOM 2632 C C . ASN A 1 325 ? -7.105 -0.966 -10.234 1 94.44 325 ASN A C 1
ATOM 2634 O O . ASN A 1 325 ? -8.086 -0.615 -10.891 1 94.44 325 ASN A O 1
ATOM 2638 N N . TRP A 1 326 ? -6.57 -2.199 -10.32 1 96.88 326 TRP A N 1
ATOM 2639 C CA . TRP A 1 326 ? -7.117 -3.229 -11.195 1 96.88 326 TRP A CA 1
ATOM 2640 C C . TRP A 1 326 ? -8.562 -3.545 -10.828 1 96.88 326 TRP A C 1
ATOM 2642 O O . TRP A 1 326 ? -9.445 -3.518 -11.68 1 96.88 326 TRP A O 1
ATOM 2652 N N . ILE A 1 327 ? -8.805 -3.758 -9.57 1 94.75 327 ILE A N 1
ATOM 2653 C CA . ILE A 1 327 ? -10.133 -4.113 -9.07 1 94.75 327 ILE A CA 1
ATOM 2654 C C . ILE A 1 327 ? -11.086 -2.938 -9.266 1 94.75 327 ILE A C 1
ATOM 2656 O O . ILE A 1 327 ? -12.25 -3.131 -9.625 1 94.75 327 ILE A O 1
ATOM 2660 N N . GLY A 1 328 ? -10.586 -1.743 -9 1 91.25 328 GLY A N 1
ATOM 2661 C CA . GLY A 1 328 ? -11.406 -0.564 -9.242 1 91.25 328 GLY A CA 1
ATOM 2662 C C . GLY A 1 328 ? -11.867 -0.443 -10.688 1 91.25 328 GLY A C 1
ATOM 2663 O O . GLY A 1 328 ? -13.031 -0.134 -10.945 1 91.25 328 GLY A O 1
ATOM 2664 N N . ASN A 1 329 ? -10.969 -0.665 -11.609 1 92.31 329 ASN A N 1
ATOM 2665 C CA . ASN A 1 329 ? -11.328 -0.622 -13.023 1 92.31 329 ASN A CA 1
ATOM 2666 C C . ASN A 1 329 ? -12.281 -1.75 -13.398 1 92.31 329 ASN A C 1
ATOM 2668 O O . ASN A 1 329 ? -13.234 -1.54 -14.156 1 92.31 329 ASN A O 1
ATOM 2672 N N . VAL A 1 330 ? -12.047 -2.979 -12.883 1 94.19 330 VAL A N 1
ATOM 2673 C CA . VAL A 1 330 ? -12.977 -4.078 -13.102 1 94.19 330 VAL A CA 1
ATOM 2674 C C . VAL A 1 330 ? -14.375 -3.672 -12.641 1 94.19 330 VAL A C 1
ATOM 2676 O O . VAL A 1 330 ? -15.352 -3.84 -13.375 1 94.19 330 VAL A O 1
ATOM 2679 N N . TYR A 1 331 ? -14.398 -3.127 -11.484 1 90 331 TYR A N 1
ATOM 2680 C CA . TYR A 1 331 ? -15.672 -2.721 -10.906 1 90 331 TYR A CA 1
ATOM 2681 C C . TYR A 1 331 ? -16.375 -1.707 -11.789 1 90 331 TYR A C 1
ATOM 2683 O O . TYR A 1 331 ? -17.594 -1.774 -11.969 1 90 331 TYR A O 1
ATOM 2691 N N . GLN A 1 332 ? -15.633 -0.775 -12.312 1 84.75 332 GLN A N 1
ATOM 2692 C CA . GLN A 1 332 ? -16.188 0.315 -13.109 1 84.75 332 GLN A CA 1
ATOM 2693 C C . GLN A 1 332 ? -16.719 -0.193 -14.445 1 84.75 332 GLN A C 1
ATOM 2695 O O . GLN A 1 332 ? -17.672 0.353 -14.984 1 84.75 332 GLN A O 1
ATOM 2700 N N . PHE A 1 333 ? -16.141 -1.299 -14.93 1 90.5 333 PHE A N 1
ATOM 2701 C CA . PHE A 1 333 ? -16.438 -1.625 -16.328 1 90.5 333 PHE A CA 1
ATOM 2702 C C . PHE A 1 333 ? -17.234 -2.916 -16.422 1 90.5 333 PHE A C 1
ATOM 2704 O O . PHE A 1 333 ? -17.781 -3.229 -17.469 1 90.5 333 PHE A O 1
ATOM 2711 N N . THR A 1 334 ? -17.344 -3.643 -15.359 1 92.25 334 THR A N 1
ATOM 2712 C CA . THR A 1 334 ? -18.016 -4.934 -15.414 1 92.25 334 THR A CA 1
ATOM 2713 C C . THR A 1 334 ? -19.531 -4.754 -15.445 1 92.25 334 THR A C 1
ATOM 2715 O O . THR A 1 334 ? -20.047 -3.732 -14.992 1 92.25 334 THR A O 1
ATOM 2718 N N . ASN A 1 335 ? -20.219 -5.703 -16.031 1 91.81 335 ASN A N 1
ATOM 2719 C CA . ASN A 1 335 ? -21.672 -5.766 -16 1 91.81 335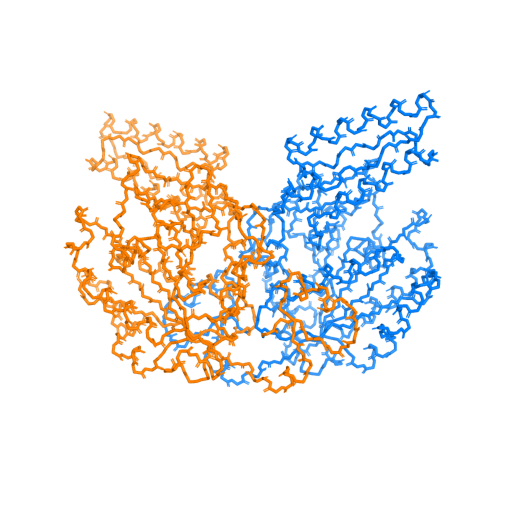 ASN A CA 1
ATOM 2720 C C . ASN A 1 335 ? -22.188 -6.227 -14.641 1 91.81 335 ASN A C 1
ATOM 2722 O O . ASN A 1 335 ? -21.484 -6.898 -13.891 1 91.81 335 ASN A O 1
ATOM 2726 N N . HIS A 1 336 ? -23.406 -5.879 -14.328 1 87.69 336 HIS A N 1
ATOM 2727 C CA . HIS A 1 336 ? -24.031 -6.336 -13.086 1 87.69 336 HIS A CA 1
ATOM 2728 C C . HIS A 1 336 ? -24.25 -7.844 -13.102 1 87.69 336 HIS A C 1
ATOM 2730 O O . HIS A 1 336 ? -24.25 -8.484 -12.047 1 87.69 336 HIS A O 1
ATOM 2736 N N . ASP A 1 337 ? -24.469 -8.359 -14.312 1 91.06 337 ASP A N 1
ATOM 2737 C CA . ASP A 1 337 ? -24.516 -9.805 -14.508 1 91.06 337 ASP A CA 1
ATOM 2738 C C . ASP A 1 337 ? -23.109 -10.367 -14.75 1 91.06 337 ASP A C 1
ATOM 2740 O O . ASP A 1 337 ? -22.516 -10.141 -15.805 1 91.06 337 ASP A O 1
ATOM 2744 N N . ARG A 1 338 ? -22.609 -11.156 -13.773 1 91.19 338 ARG A N 1
ATOM 2745 C CA . ARG A 1 338 ? -21.219 -11.602 -13.844 1 91.19 338 ARG A CA 1
ATOM 2746 C C . ARG A 1 338 ? -21 -12.578 -15 1 91.19 338 ARG A C 1
ATOM 2748 O O . ARG A 1 338 ? -19.891 -13.016 -15.258 1 91.19 338 ARG A O 1
ATOM 2755 N N . ARG A 1 339 ? -22.188 -12.984 -15.797 1 94.94 339 ARG A N 1
ATOM 2756 C CA . ARG A 1 339 ? -22.047 -13.805 -17 1 94.94 339 ARG A CA 1
ATOM 2757 C C . ARG A 1 339 ? -21.734 -12.953 -18.219 1 94.94 339 ARG A C 1
ATOM 2759 O O . ARG A 1 339 ? -21.359 -13.477 -19.266 1 94.94 339 ARG A O 1
ATOM 2766 N N . ILE A 1 340 ? -21.828 -11.609 -18.016 1 94.62 340 ILE A N 1
ATOM 2767 C CA . ILE A 1 340 ? -21.578 -10.633 -19.078 1 94.62 340 ILE A CA 1
ATOM 2768 C C . ILE A 1 340 ? -20.359 -9.781 -18.703 1 94.62 340 ILE A C 1
ATOM 2770 O O . ILE A 1 340 ? -20.359 -9.117 -17.656 1 94.62 340 ILE A O 1
ATOM 2774 N N . PRO A 1 341 ? -19.375 -9.758 -19.531 1 94.69 341 PRO A N 1
ATOM 2775 C CA . PRO A 1 341 ? -18.078 -9.203 -19.125 1 94.69 341 PRO A CA 1
ATOM 2776 C C . PRO A 1 341 ? -18.109 -7.688 -18.953 1 94.69 341 PRO A C 1
ATOM 2778 O O . PRO A 1 341 ? -17.406 -7.148 -18.078 1 94.69 341 PRO A O 1
ATOM 2781 N N . PHE A 1 342 ? -18.875 -6.984 -19.766 1 94.06 342 PHE A N 1
ATOM 2782 C CA . PHE A 1 342 ? -18.812 -5.527 -19.703 1 94.06 342 PHE A CA 1
ATOM 2783 C C . PHE A 1 342 ? -20.219 -4.938 -19.594 1 94.06 342 PHE A C 1
ATOM 2785 O O . PHE A 1 342 ? -21.172 -5.48 -20.156 1 94.06 342 PHE A O 1
ATOM 2792 N N . ARG A 1 343 ? -20.281 -3.863 -18.891 1 89.81 343 ARG A N 1
ATOM 2793 C CA . ARG A 1 343 ? -21.547 -3.123 -18.828 1 89.81 343 ARG A CA 1
ATOM 2794 C C . ARG A 1 343 ? -21.859 -2.486 -20.188 1 89.81 343 ARG A C 1
ATOM 2796 O O . ARG A 1 343 ? -20.969 -2.299 -21.016 1 89.81 343 ARG A O 1
ATOM 2803 N N . PRO A 1 344 ? -23.141 -2.131 -20.328 1 88.81 344 PRO A N 1
ATOM 2804 C CA . PRO A 1 344 ? -23.484 -1.488 -21.609 1 88.81 344 PRO A CA 1
ATOM 2805 C C . PRO A 1 344 ? -22.703 -0.198 -21.844 1 88.81 344 PRO A C 1
ATOM 2807 O O . PRO A 1 344 ? -22.453 0.564 -20.906 1 88.81 344 PRO A O 1
ATOM 2810 N N . GLY A 1 345 ? -22.219 -0.02 -23.031 1 87.44 345 GLY A N 1
ATOM 2811 C CA . GLY A 1 345 ? -21.547 1.211 -23.391 1 87.44 345 GLY A CA 1
ATOM 2812 C C . GLY A 1 345 ? -20.031 1.073 -23.375 1 87.44 345 GLY A C 1
ATOM 2813 O O . GLY A 1 345 ? -19.312 1.953 -23.875 1 87.44 345 GLY A O 1
ATOM 2814 N N . VAL A 1 346 ? -19.609 0.044 -22.812 1 89.56 346 VAL A N 1
ATOM 2815 C CA . VAL A 1 346 ? -18.172 -0.186 -22.797 1 89.56 346 VAL A CA 1
ATOM 2816 C C . VAL A 1 346 ? -17.766 -0.972 -24.047 1 89.56 346 VAL A C 1
ATOM 2818 O O . VAL A 1 346 ? -18.375 -1.992 -24.375 1 89.56 346 VAL A O 1
ATOM 2821 N N . ASP A 1 347 ? -16.797 -0.468 -24.781 1 90.06 347 ASP A N 1
ATOM 2822 C CA . ASP A 1 347 ? -16.203 -1.195 -25.891 1 90.06 347 ASP A CA 1
ATOM 2823 C C . ASP A 1 347 ? -15.203 -2.24 -25.391 1 90.06 347 ASP A C 1
ATOM 2825 O O . ASP A 1 347 ? -14.156 -1.894 -24.828 1 90.06 347 ASP A O 1
ATOM 2829 N N . PRO A 1 348 ? -15.547 -3.443 -25.547 1 86.69 348 PRO A N 1
ATOM 2830 C CA . PRO A 1 348 ? -14.656 -4.496 -25.047 1 86.69 348 PRO A CA 1
ATOM 2831 C C . PRO A 1 348 ? -13.258 -4.426 -25.656 1 86.69 348 PRO A C 1
ATOM 2833 O O . PRO A 1 348 ? -12.312 -4.977 -25.094 1 86.69 348 PRO A O 1
ATOM 2836 N N . ASN A 1 349 ? -13.148 -3.795 -26.766 1 88.12 349 ASN A N 1
ATOM 2837 C CA . ASN A 1 349 ? -11.852 -3.709 -27.438 1 88.12 349 ASN A CA 1
ATOM 2838 C C . ASN A 1 349 ? -11.055 -2.502 -26.953 1 88.12 349 ASN A C 1
ATOM 2840 O O . ASN A 1 349 ? -9.875 -2.359 -27.281 1 88.12 349 ASN A O 1
ATOM 2844 N N . ALA A 1 350 ? -11.688 -1.675 -26.219 1 88.12 350 ALA A N 1
ATOM 2845 C CA . ALA A 1 350 ? -11.055 -0.499 -25.625 1 88.12 350 ALA A CA 1
ATOM 2846 C C . ALA A 1 350 ? -11.75 -0.088 -24.328 1 88.12 350 ALA A C 1
ATOM 2848 O O . ALA A 1 350 ? -12.297 1.011 -24.234 1 88.12 350 ALA A O 1
ATOM 2849 N N . PRO A 1 351 ? -11.664 -0.939 -23.422 1 87.19 351 PRO A N 1
ATOM 2850 C CA . PRO A 1 351 ? -12.484 -0.709 -22.219 1 87.19 351 PRO A CA 1
ATOM 2851 C C . PRO A 1 351 ? -12.078 0.553 -21.469 1 87.19 351 PRO A C 1
ATOM 2853 O O . PRO A 1 351 ? -12.922 1.21 -20.859 1 87.19 351 PRO A O 1
ATOM 2856 N N . LEU A 1 352 ? -10.859 0.915 -21.422 1 82.69 352 LEU A N 1
ATOM 2857 C CA . LEU A 1 352 ? -10.406 2.068 -20.656 1 82.69 352 LEU A CA 1
ATOM 2858 C C . LEU A 1 352 ? -10.562 3.354 -21.453 1 82.69 352 LEU A C 1
ATOM 2860 O O . LEU A 1 352 ? -10.328 4.449 -20.938 1 82.69 352 LEU A O 1
ATOM 2864 N N . ASN A 1 353 ? -11.367 3.289 -22.5 1 64.88 353 ASN A N 1
ATOM 2865 C CA . ASN A 1 353 ? -11.5 4.426 -23.406 1 64.88 353 ASN A CA 1
ATOM 2866 C C . ASN A 1 353 ? -10.242 5.281 -23.422 1 64.88 353 ASN A C 1
ATOM 2868 O O . ASN A 1 353 ? -10.32 6.512 -23.391 1 64.88 353 ASN A O 1
ATOM 2872 N N . TRP A 1 354 ? -9.164 4.754 -23.078 1 51.84 354 TRP A N 1
ATOM 2873 C CA . TRP A 1 354 ? -7.938 5.543 -23.031 1 51.84 354 TRP A CA 1
ATOM 2874 C C . TRP A 1 354 ? -7.578 6.051 -24.438 1 51.84 354 TRP A C 1
ATOM 2876 O O . TRP A 1 354 ? -7.531 5.273 -25.391 1 51.84 354 TRP A O 1
ATOM 2886 N N . SER A 1 355 ? -8.219 7.043 -24.734 1 40.03 355 SER A N 1
ATOM 2887 C CA . SER A 1 355 ? -7.75 7.648 -25.969 1 40.03 355 SER A CA 1
ATOM 2888 C C . SER A 1 355 ? -6.234 7.82 -25.969 1 40.03 355 SER A C 1
ATOM 2890 O O . SER A 1 355 ? -5.672 8.352 -25.016 1 40.03 355 SER A O 1
ATOM 2892 N N . ARG A 1 356 ? -5.598 6.98 -26.703 1 34.31 356 ARG A N 1
ATOM 2893 C CA . ARG A 1 356 ? -4.23 7.332 -27.078 1 34.31 356 ARG A CA 1
ATOM 2894 C C . ARG A 1 356 ? -4.145 8.789 -27.531 1 34.31 356 ARG A C 1
ATOM 2896 O O . ARG A 1 356 ? -5.027 9.273 -28.234 1 34.31 356 ARG A O 1
ATOM 2903 N N . MET B 1 1 ? -15.984 -3.568 3.102 1 47.56 1 MET B N 1
ATOM 2904 C CA . MET B 1 1 ? -15.766 -4.82 3.818 1 47.56 1 MET B CA 1
ATOM 2905 C C . MET B 1 1 ? -15.023 -5.828 2.939 1 47.56 1 MET B C 1
ATOM 2907 O O . MET B 1 1 ? -15.344 -5.977 1.76 1 47.56 1 MET B O 1
ATOM 2911 N N . PRO B 1 2 ? -13.727 -6.418 3.539 1 67.56 2 PRO B N 1
ATOM 2912 C CA . PRO B 1 2 ? -12.664 -7.211 2.92 1 67.56 2 PRO B CA 1
ATOM 2913 C C . PRO B 1 2 ? -13.172 -8.539 2.357 1 67.56 2 PRO B C 1
ATOM 2915 O O . PRO B 1 2 ? -14.383 -8.75 2.26 1 67.56 2 PRO B O 1
ATOM 2918 N N . LEU B 1 3 ? -12.555 -9.703 2.295 1 64.25 3 LEU B N 1
ATOM 2919 C CA . LEU B 1 3 ? -12.82 -11.039 1.786 1 64.25 3 LEU B CA 1
ATOM 2920 C C . LEU B 1 3 ? -14.023 -11.664 2.488 1 64.25 3 LEU B C 1
ATOM 2922 O O . LEU B 1 3 ? -14.117 -11.625 3.717 1 64.25 3 LEU B O 1
ATOM 2926 N N . VAL B 1 4 ? -15.102 -12.141 1.714 1 74.38 4 VAL B N 1
ATOM 2927 C CA . VAL B 1 4 ? -16.266 -12.82 2.281 1 74.38 4 VAL B CA 1
ATOM 2928 C C . VAL B 1 4 ? -15.977 -14.312 2.404 1 74.38 4 VAL B C 1
ATOM 2930 O O . VAL B 1 4 ? -15.648 -14.969 1.416 1 74.38 4 VAL B O 1
ATOM 2933 N N . ALA B 1 5 ? -16.031 -14.805 3.615 1 72.94 5 ALA B N 1
ATOM 2934 C CA . ALA B 1 5 ? -15.883 -16.25 3.82 1 72.94 5 ALA B CA 1
ATOM 2935 C C . ALA B 1 5 ? -17.141 -17 3.369 1 72.94 5 ALA B C 1
ATOM 2937 O O . ALA B 1 5 ? -17.906 -17.484 4.199 1 72.94 5 ALA B O 1
ATOM 2938 N N . HIS B 1 6 ? -17.297 -17.234 2.092 1 77.62 6 HIS B N 1
ATOM 2939 C CA . HIS B 1 6 ? -18.5 -17.828 1.523 1 77.62 6 HIS B CA 1
ATOM 2940 C C . HIS B 1 6 ? -18.344 -19.328 1.354 1 77.62 6 HIS B C 1
ATOM 2942 O O . HIS B 1 6 ? -19.156 -19.969 0.679 1 77.62 6 HIS B O 1
ATOM 2948 N N . SER B 1 7 ? -17.25 -19.844 1.834 1 76.81 7 SER B N 1
ATOM 2949 C CA . SER B 1 7 ? -16.984 -21.281 1.934 1 76.81 7 SER B CA 1
ATOM 2950 C C . SER B 1 7 ? -16.203 -21.609 3.199 1 76.81 7 SER B C 1
ATOM 2952 O O . SER B 1 7 ? -15.859 -20.719 3.969 1 76.81 7 SER B O 1
ATOM 2954 N N . ASN B 1 8 ? -15.961 -22.906 3.436 1 75.44 8 ASN B N 1
ATOM 2955 C CA . ASN B 1 8 ? -15.219 -23.312 4.621 1 75.44 8 ASN B CA 1
ATOM 2956 C C . ASN B 1 8 ? -13.734 -23.516 4.32 1 75.44 8 ASN B C 1
ATOM 2958 O O . ASN B 1 8 ? -13.062 -24.312 4.984 1 75.44 8 ASN B O 1
ATOM 2962 N N . LEU B 1 9 ? -13.383 -22.953 3.234 1 84.75 9 LEU B N 1
ATOM 2963 C CA . LEU B 1 9 ? -11.969 -23.016 2.896 1 84.75 9 LEU B CA 1
ATOM 2964 C C . LEU B 1 9 ? -11.109 -22.516 4.055 1 84.75 9 LEU B C 1
ATOM 2966 O O . LEU B 1 9 ? -11.328 -21.406 4.562 1 84.75 9 LEU B O 1
ATOM 2970 N N . PRO B 1 10 ? -10.117 -23.297 4.59 1 79.44 10 PRO B N 1
ATOM 2971 C CA . PRO B 1 10 ? -9.297 -22.953 5.754 1 79.44 10 PRO B CA 1
ATOM 2972 C C . PRO B 1 10 ? -8.531 -21.641 5.57 1 79.44 10 PRO B C 1
ATOM 2974 O O . PRO B 1 10 ? -8.164 -21 6.555 1 79.44 10 PRO B O 1
ATOM 2977 N N . THR B 1 11 ? -8.359 -21.25 4.391 1 82.88 11 THR B N 1
ATOM 2978 C CA . THR B 1 11 ? -7.648 -20.016 4.055 1 82.88 11 THR B CA 1
ATOM 2979 C C . THR B 1 11 ? -8.297 -18.812 4.73 1 82.88 11 THR B C 1
ATOM 2981 O O . THR B 1 11 ? -7.605 -17.906 5.199 1 82.88 11 THR B O 1
ATOM 2984 N N . PHE B 1 12 ? -9.578 -18.734 4.82 1 78.5 12 PHE B N 1
ATOM 2985 C CA . PHE B 1 12 ? -10.281 -17.609 5.418 1 78.5 12 PHE B CA 1
ATOM 2986 C C . PHE B 1 12 ? -9.93 -17.469 6.895 1 78.5 12 PHE B C 1
ATOM 2988 O O . PHE B 1 12 ? -9.641 -16.359 7.371 1 78.5 12 PHE B O 1
ATOM 2995 N N . GLU B 1 13 ? -9.859 -18.641 7.535 1 78.5 13 GLU B N 1
ATOM 2996 C CA . GLU B 1 13 ? -9.523 -18.625 8.953 1 78.5 13 GLU B CA 1
ATOM 2997 C C . GLU B 1 13 ? -8.07 -18.219 9.172 1 78.5 13 GLU B C 1
ATOM 2999 O O . GLU B 1 13 ? -7.762 -17.469 10.102 1 78.5 13 GLU B O 1
ATOM 3004 N N . ARG B 1 14 ? -7.207 -18.719 8.352 1 78 14 ARG B N 1
ATOM 3005 C CA . ARG B 1 14 ? -5.793 -18.375 8.461 1 78 14 ARG B CA 1
ATOM 3006 C C . ARG B 1 14 ? -5.578 -16.875 8.258 1 78 14 ARG B C 1
ATOM 3008 O O . ARG B 1 14 ? -4.805 -16.25 8.984 1 78 14 ARG B O 1
ATOM 3015 N N . LEU B 1 15 ? -6.25 -16.344 7.293 1 76.25 15 LEU B N 1
ATOM 3016 C CA . LEU B 1 15 ? -6.141 -14.914 7.02 1 76.25 15 LEU B CA 1
ATOM 3017 C C . LEU B 1 15 ? -6.66 -14.086 8.195 1 76.25 15 LEU B C 1
ATOM 3019 O O . LEU B 1 15 ? -6.078 -13.062 8.539 1 76.25 15 LEU B O 1
ATOM 3023 N N . ARG B 1 16 ? -7.746 -14.562 8.844 1 73.75 16 ARG B N 1
ATOM 3024 C CA . ARG B 1 16 ? -8.281 -13.883 10.016 1 73.75 16 ARG B CA 1
ATOM 3025 C C . ARG B 1 16 ? -7.266 -13.875 11.156 1 73.75 16 ARG B C 1
ATOM 3027 O O . ARG B 1 16 ? -7.051 -12.844 11.797 1 73.75 16 ARG B O 1
ATOM 3034 N N . LYS B 1 17 ? -6.547 -15.023 11.312 1 71.94 17 LYS B N 1
ATOM 3035 C CA . LYS B 1 17 ? -5.559 -15.172 12.375 1 71.94 17 LYS B CA 1
ATOM 3036 C C . LYS B 1 17 ? -4.348 -14.273 12.133 1 71.94 17 LYS B C 1
ATOM 3038 O O . LYS B 1 17 ? -3.711 -13.805 13.078 1 71.94 17 LYS B O 1
ATOM 3043 N N . GLU B 1 18 ? -4.176 -14.047 10.922 1 70.88 18 GLU B N 1
ATOM 3044 C CA . GLU B 1 18 ? -3.031 -13.219 10.555 1 70.88 18 GLU B CA 1
ATOM 3045 C C . GLU B 1 18 ? -3.387 -11.734 10.594 1 70.88 18 GLU B C 1
ATOM 3047 O O . GLU B 1 18 ? -2.564 -10.883 10.242 1 70.88 18 GLU B O 1
ATOM 3052 N N . GLY B 1 19 ? -4.633 -11.414 10.93 1 66.88 19 GLY B N 1
ATOM 3053 C CA . GLY B 1 19 ? -5.031 -10.023 11.086 1 66.88 19 GLY B CA 1
ATOM 3054 C C . GLY B 1 19 ? -5.797 -9.484 9.891 1 66.88 19 GLY B C 1
ATOM 3055 O O . GLY B 1 19 ? -6.082 -8.289 9.82 1 66.88 19 GLY B O 1
ATOM 3056 N N . GLY B 1 20 ? -6.121 -10.359 8.961 1 69.19 20 GLY B N 1
ATOM 3057 C CA . GLY B 1 20 ? -6.902 -9.914 7.816 1 69.19 20 GLY B CA 1
ATOM 3058 C C . GLY B 1 20 ? -8.375 -9.727 8.133 1 69.19 20 GLY B C 1
ATOM 3059 O O . GLY B 1 20 ? -8.883 -10.281 9.109 1 69.19 20 GLY B O 1
ATOM 3060 N N . THR B 1 21 ? -9 -8.836 7.375 1 68.69 21 THR B N 1
ATOM 3061 C CA . THR B 1 21 ? -10.438 -8.633 7.539 1 68.69 21 THR B CA 1
ATOM 3062 C C . THR B 1 21 ? -11.227 -9.602 6.668 1 68.69 21 THR B C 1
ATOM 3064 O O . THR B 1 21 ? -11.211 -9.492 5.438 1 68.69 21 THR B O 1
ATOM 3067 N N . VAL B 1 22 ? -11.805 -10.633 7.238 1 69.06 22 VAL B N 1
ATOM 3068 C CA . VAL B 1 22 ? -12.656 -11.609 6.574 1 69.06 22 VAL B CA 1
ATOM 3069 C C . VAL B 1 22 ? -14.07 -11.547 7.141 1 69.06 22 VAL B C 1
ATOM 3071 O O . VAL B 1 22 ? -14.258 -11.648 8.359 1 69.06 22 VAL B O 1
ATOM 3074 N N . LEU B 1 23 ? -15.078 -11.406 6.277 1 69.88 23 LEU B N 1
ATOM 3075 C CA . LEU B 1 23 ? -16.469 -11.273 6.711 1 69.88 23 LEU B CA 1
ATOM 3076 C C . LEU B 1 23 ? -17.188 -12.609 6.621 1 69.88 23 LEU B C 1
ATOM 3078 O O . LEU B 1 23 ? -17.062 -13.328 5.625 1 69.88 23 LEU B O 1
ATOM 3082 N N . PRO B 1 24 ? -17.953 -12.898 7.672 1 69.56 24 PRO B N 1
ATOM 3083 C CA . PRO B 1 24 ? -18.859 -14.031 7.488 1 69.56 24 PRO B CA 1
ATOM 3084 C C . PRO B 1 24 ? -19.891 -13.797 6.379 1 69.56 24 PRO B C 1
ATOM 3086 O O . PRO B 1 24 ? -20.328 -12.664 6.176 1 69.56 24 PRO B O 1
ATOM 3089 N N . ASN B 1 25 ? -20.234 -14.836 5.715 1 70.94 25 ASN B N 1
ATOM 3090 C CA . ASN B 1 25 ? -21.109 -14.75 4.551 1 70.94 25 ASN B CA 1
ATOM 3091 C C . ASN B 1 25 ? -22.438 -14.109 4.906 1 70.94 25 ASN B C 1
ATOM 3093 O O . ASN B 1 25 ? -22.938 -13.258 4.176 1 70.94 25 ASN B O 1
ATOM 3097 N N . ASP B 1 26 ? -23.016 -14.469 6.02 1 66.44 26 ASP B N 1
ATOM 3098 C CA . ASP B 1 26 ? -24.328 -13.969 6.434 1 66.44 26 ASP B CA 1
ATOM 3099 C C . ASP B 1 26 ? -24.297 -12.469 6.695 1 66.44 26 ASP B C 1
ATOM 3101 O O . ASP B 1 26 ? -25.219 -11.742 6.34 1 66.44 26 ASP B O 1
ATOM 3105 N N . TYR B 1 27 ? -23.281 -12.062 7.258 1 64.81 27 TYR B N 1
ATOM 3106 C CA . TYR B 1 27 ? -23.094 -10.641 7.539 1 64.81 27 TYR B CA 1
ATOM 3107 C C . TYR B 1 27 ? -22.969 -9.844 6.246 1 64.81 27 TYR B C 1
ATOM 3109 O O . TYR B 1 27 ? -23.594 -8.797 6.094 1 64.81 27 TYR B O 1
ATOM 3117 N N . ALA B 1 28 ? -22.234 -10.336 5.324 1 64.81 28 ALA B N 1
ATOM 3118 C CA . ALA B 1 28 ? -21.984 -9.656 4.059 1 64.81 28 ALA B CA 1
ATOM 3119 C C . ALA B 1 28 ? -23.281 -9.461 3.275 1 64.81 28 ALA B C 1
ATOM 3121 O O . ALA B 1 28 ? -23.484 -8.422 2.641 1 64.81 28 ALA B O 1
ATOM 3122 N N . LEU B 1 29 ? -24.078 -10.367 3.322 1 64.44 29 LEU B N 1
ATOM 3123 C CA . LEU B 1 29 ? -25.312 -10.352 2.543 1 64.44 29 LEU B CA 1
ATOM 3124 C C . LEU B 1 29 ? -26.25 -9.242 3.023 1 64.44 29 LEU B C 1
ATOM 3126 O O . LEU B 1 29 ? -27.094 -8.766 2.266 1 64.44 29 LEU B O 1
ATOM 3130 N N . HIS B 1 30 ? -26.047 -8.781 4.211 1 56.62 30 HIS B N 1
ATOM 3131 C CA . HIS B 1 30 ? -26.984 -7.824 4.781 1 56.62 30 HIS B CA 1
ATOM 3132 C C . HIS B 1 30 ? -26.344 -6.441 4.91 1 56.62 30 HIS B C 1
ATOM 3134 O O . HIS B 1 30 ? -26.953 -5.52 5.453 1 56.62 30 HIS B O 1
ATOM 3140 N N . GLN B 1 31 ? -25.266 -6.438 4.461 1 58.88 31 GLN B N 1
ATOM 3141 C CA . GLN B 1 31 ? -24.578 -5.16 4.641 1 58.88 31 GLN B CA 1
ATOM 3142 C C . GLN B 1 31 ? -24.688 -4.297 3.387 1 58.88 31 GLN B C 1
ATOM 3144 O O . GLN B 1 31 ? -24.422 -4.766 2.277 1 58.88 31 GLN B O 1
ATOM 3149 N N . ASP B 1 32 ? -25.359 -3.164 3.514 1 65.75 32 ASP B N 1
ATOM 3150 C CA . ASP B 1 32 ? -25.328 -2.143 2.473 1 65.75 32 ASP B CA 1
ATOM 3151 C C . ASP B 1 32 ? -24.078 -1.271 2.605 1 65.75 32 ASP B C 1
ATOM 3153 O O . ASP B 1 32 ? -23.781 -0.758 3.688 1 65.75 32 ASP B O 1
ATOM 3157 N N . ILE B 1 33 ? -23.312 -1.344 1.594 1 71.62 33 ILE B N 1
ATOM 3158 C CA . ILE B 1 33 ? -22.125 -0.492 1.612 1 71.62 33 ILE B CA 1
ATOM 3159 C C . ILE B 1 33 ? -22.547 0.973 1.49 1 71.62 33 ILE B C 1
ATOM 3161 O O . ILE B 1 33 ? -23.25 1.349 0.547 1 71.62 33 ILE B O 1
ATOM 3165 N N . ARG B 1 34 ? -22.25 1.676 2.51 1 78.44 34 ARG B N 1
ATOM 3166 C CA . ARG B 1 34 ? -22.625 3.084 2.516 1 78.44 34 ARG B CA 1
ATOM 3167 C C . ARG B 1 34 ? -21.422 3.98 2.273 1 78.44 34 ARG B C 1
ATOM 3169 O O . ARG B 1 34 ? -20.281 3.559 2.469 1 78.44 34 ARG B O 1
ATOM 3176 N N . ALA B 1 35 ? -21.688 5.25 1.859 1 85.94 35 ALA B N 1
ATOM 3177 C CA . ALA B 1 35 ? -20.641 6.25 1.665 1 85.94 35 ALA B CA 1
ATOM 3178 C C . ALA B 1 35 ? -20.109 6.758 3.004 1 85.94 35 ALA B C 1
ATOM 3180 O O . ALA B 1 35 ? -20.812 6.723 4.012 1 85.94 35 ALA B O 1
ATOM 3181 N N . LEU B 1 36 ? -18.906 7.121 3.041 1 91.56 36 LEU B N 1
ATOM 3182 C CA . LEU B 1 36 ? -18.312 7.719 4.234 1 91.56 36 LEU B CA 1
ATOM 3183 C C . LEU B 1 36 ? -18.156 9.227 4.066 1 91.56 36 LEU B C 1
ATOM 3185 O O . LEU B 1 36 ? -17.828 9.703 2.98 1 91.56 36 LEU B O 1
ATOM 3189 N N . HIS B 1 37 ? -18.453 9.891 5.086 1 94.69 37 HIS B N 1
ATOM 3190 C CA . HIS B 1 37 ? -18.281 11.336 5.152 1 94.69 37 HIS B CA 1
ATOM 3191 C C . HIS B 1 37 ? -17.078 11.711 6.008 1 94.69 37 HIS B C 1
ATOM 3193 O O . HIS B 1 37 ? -17.078 11.484 7.223 1 94.69 37 HIS B O 1
ATOM 3199 N N . ILE B 1 38 ? -16.078 12.281 5.379 1 96.44 38 ILE B N 1
ATOM 3200 C CA . ILE B 1 38 ? -14.805 12.578 6.043 1 96.44 38 ILE B CA 1
ATOM 3201 C C . ILE B 1 38 ? -14.57 14.086 6.047 1 96.44 38 ILE B C 1
ATOM 3203 O O . ILE B 1 38 ? -14.633 14.734 5 1 96.44 38 ILE B O 1
ATOM 3207 N N . GLY B 1 39 ? -14.359 14.609 7.176 1 98.06 39 GLY B N 1
ATOM 3208 C CA . GLY B 1 39 ? -14 16.016 7.297 1 98.06 39 GLY B CA 1
ATOM 3209 C C . GLY B 1 39 ? -12.523 16.281 7.09 1 98.06 39 GLY B C 1
ATOM 3210 O O . GLY B 1 39 ? -11.688 15.438 7.422 1 98.06 39 GLY B O 1
ATOM 3211 N N . LEU B 1 40 ? -12.211 17.438 6.555 1 98.06 40 LEU B N 1
ATOM 3212 C CA . LEU B 1 40 ? -10.844 17.953 6.453 1 98.06 40 LEU B CA 1
ATOM 3213 C C . LEU B 1 40 ? -10.742 19.344 7.043 1 98.06 40 LEU B C 1
ATOM 3215 O O . LEU B 1 40 ? -11.148 20.328 6.406 1 98.06 40 LEU B O 1
ATOM 3219 N N . LEU B 1 41 ? -10.242 19.406 8.273 1 98.69 41 LEU B N 1
ATOM 3220 C CA . LEU B 1 41 ? -9.883 20.719 8.797 1 98.69 41 LEU B CA 1
ATOM 3221 C C . LEU B 1 41 ? -8.555 21.188 8.219 1 98.69 41 LEU B C 1
ATOM 3223 O O . LEU B 1 41 ? -7.492 20.75 8.664 1 98.69 41 LEU B O 1
ATOM 3227 N N . ASN B 1 42 ? -8.648 22.078 7.289 1 97.5 42 ASN B N 1
ATOM 3228 C CA . ASN B 1 42 ? -7.477 22.594 6.594 1 97.5 42 ASN B CA 1
ATOM 3229 C C . ASN B 1 42 ? -7.004 23.906 7.191 1 97.5 42 ASN B C 1
ATOM 3231 O O . ASN B 1 42 ? -7.605 24.953 6.949 1 97.5 42 ASN B O 1
ATOM 3235 N N . MET B 1 43 ? -5.887 23.859 7.875 1 96.88 43 MET B N 1
ATOM 3236 C CA . MET B 1 43 ? -5.406 25.047 8.57 1 96.88 43 MET B CA 1
ATOM 3237 C C . MET B 1 43 ? -4.199 25.641 7.859 1 96.88 43 MET B C 1
ATOM 3239 O O . MET B 1 43 ? -3.537 26.531 8.391 1 96.88 43 MET B O 1
ATOM 3243 N N . MET B 1 44 ? -3.945 25.188 6.672 1 95.12 44 MET B N 1
ATOM 3244 C CA . MET B 1 44 ? -2.779 25.656 5.93 1 95.12 44 MET B CA 1
ATOM 3245 C C . MET B 1 44 ? -2.996 27.078 5.422 1 95.12 44 MET B C 1
ATOM 3247 O O . MET B 1 44 ? -4.133 27.484 5.168 1 95.12 44 MET B O 1
ATOM 3251 N N . PRO B 1 45 ? -1.882 27.812 5.238 1 93.25 45 PRO B N 1
ATOM 3252 C CA . PRO B 1 45 ? -2.021 29.172 4.695 1 93.25 45 PRO B CA 1
ATOM 3253 C C . PRO B 1 45 ? -2.496 29.172 3.242 1 93.25 45 PRO B C 1
ATOM 3255 O O . PRO B 1 45 ? -2.561 28.109 2.607 1 93.25 45 PRO B O 1
ATOM 3258 N N . ASP B 1 46 ? -2.787 30.328 2.742 1 92.88 46 ASP B N 1
ATOM 3259 C CA . ASP B 1 46 ? -3.404 30.5 1.43 1 92.88 46 ASP B CA 1
ATOM 3260 C C . ASP B 1 46 ? -2.58 29.812 0.342 1 92.88 46 ASP B C 1
ATOM 3262 O O . ASP B 1 46 ? -3.131 29.141 -0.53 1 92.88 46 ASP B O 1
ATOM 3266 N N . ALA B 1 47 ? -1.316 29.922 0.45 1 88.94 47 ALA B N 1
ATOM 3267 C CA . ALA B 1 47 ? -0.424 29.438 -0.598 1 88.94 47 ALA B CA 1
ATOM 3268 C C . ALA B 1 47 ? -0.442 27.922 -0.669 1 88.94 47 ALA B C 1
ATOM 3270 O O . ALA B 1 47 ? -0.145 27.328 -1.715 1 88.94 47 ALA B O 1
ATOM 3271 N N . ALA B 1 48 ? -0.885 27.281 0.385 1 92.25 48 ALA B N 1
ATOM 3272 C CA . ALA B 1 48 ? -0.821 25.828 0.437 1 92.25 48 ALA B CA 1
ATOM 3273 C C . ALA B 1 48 ? -2.217 25.219 0.534 1 92.25 48 ALA B C 1
ATOM 3275 O O . ALA B 1 48 ? -2.367 24 0.576 1 92.25 48 ALA B O 1
ATOM 3276 N N . LEU B 1 49 ? -3.23 26.047 0.526 1 92.44 49 LEU B N 1
ATOM 3277 C CA . LEU B 1 49 ? -4.602 25.625 0.784 1 92.44 49 LEU B CA 1
ATOM 3278 C C . LEU B 1 49 ? -5.051 24.578 -0.234 1 92.44 49 LEU B C 1
ATOM 3280 O O . LEU B 1 49 ? -5.379 23.453 0.133 1 92.44 49 LEU B O 1
ATOM 3284 N N . ALA B 1 50 ? -4.984 24.875 -1.477 1 91.38 50 ALA B N 1
ATOM 3285 C CA . ALA B 1 50 ? -5.473 24.016 -2.551 1 91.38 50 ALA B CA 1
ATOM 3286 C C . ALA B 1 50 ? -4.609 22.766 -2.684 1 91.38 50 ALA B C 1
ATOM 3288 O O . ALA B 1 50 ? -5.125 21.672 -2.926 1 91.38 50 ALA B O 1
ATOM 3289 N N . ALA B 1 51 ? -3.309 22.922 -2.557 1 91.75 51 ALA B N 1
ATOM 3290 C CA . ALA B 1 51 ? -2.406 21.781 -2.641 1 91.75 51 ALA B CA 1
ATOM 3291 C C . ALA B 1 51 ? -2.705 20.766 -1.542 1 91.75 51 ALA B C 1
ATOM 3293 O O . ALA B 1 51 ? -2.695 19.547 -1.785 1 91.75 51 ALA B O 1
ATOM 3294 N N . THR B 1 52 ? -2.992 21.281 -0.353 1 95 52 THR B N 1
ATOM 3295 C CA . THR B 1 52 ? -3.295 20.406 0.779 1 95 52 THR B CA 1
ATOM 3296 C C . THR B 1 52 ? -4.613 19.672 0.559 1 95 52 THR B C 1
ATOM 3298 O O . THR B 1 52 ? -4.73 18.484 0.869 1 95 52 THR B O 1
ATOM 3301 N N . GLU B 1 53 ? -5.594 20.406 -0.02 1 93.5 53 GLU B N 1
ATOM 3302 C CA . GLU B 1 53 ? -6.844 19.766 -0.398 1 93.5 53 GLU B CA 1
ATOM 3303 C C . GLU B 1 53 ? -6.586 18.562 -1.303 1 93.5 53 GLU B C 1
ATOM 3305 O O . GLU B 1 53 ? -7.027 17.453 -1.005 1 93.5 53 GLU B O 1
ATOM 3310 N N . ARG B 1 54 ? -5.852 18.75 -2.324 1 91.25 54 ARG B N 1
ATOM 3311 C CA . ARG B 1 54 ? -5.602 17.719 -3.318 1 91.25 54 ARG B CA 1
ATOM 3312 C C . ARG B 1 54 ? -4.867 16.531 -2.699 1 91.25 54 ARG B C 1
ATOM 3314 O O . ARG B 1 54 ? -5.18 15.375 -2.996 1 91.25 54 ARG B O 1
ATOM 3321 N N . GLN B 1 55 ? -3.92 16.891 -1.87 1 94.44 55 GLN B N 1
ATOM 3322 C CA . GLN B 1 55 ? -3.098 15.859 -1.26 1 94.44 55 GLN B CA 1
ATOM 3323 C C . GLN B 1 55 ? -3.947 14.906 -0.417 1 94.44 55 GLN B C 1
ATOM 3325 O O . GLN B 1 55 ? -3.885 13.688 -0.592 1 94.44 55 GLN B O 1
ATOM 3330 N N . PHE B 1 56 ? -4.785 15.43 0.423 1 95.44 56 PHE B N 1
ATOM 3331 C CA . PHE B 1 56 ? -5.555 14.578 1.321 1 95.44 56 PHE B CA 1
ATOM 3332 C C . PHE B 1 56 ? -6.738 13.945 0.592 1 95.44 56 PHE B C 1
ATOM 3334 O O . PHE B 1 56 ? -7.125 12.812 0.886 1 95.44 56 PHE B O 1
ATOM 3341 N N . PHE B 1 57 ? -7.387 14.664 -0.394 1 92.19 57 PHE B N 1
ATOM 3342 C CA . PHE B 1 57 ? -8.445 14.07 -1.205 1 92.19 57 PHE B CA 1
ATOM 3343 C C . PHE B 1 57 ? -7.918 12.867 -1.983 1 92.19 57 PHE B C 1
ATOM 3345 O O . PHE B 1 57 ? -8.562 11.82 -2.027 1 92.19 57 PHE B O 1
ATOM 3352 N N . ARG B 1 58 ? -6.758 13.039 -2.549 1 91.19 58 ARG B N 1
ATOM 3353 C CA . ARG B 1 58 ? -6.133 11.961 -3.311 1 91.19 58 ARG B CA 1
ATOM 3354 C C . ARG B 1 58 ? -5.824 10.766 -2.416 1 91.19 58 ARG B C 1
ATOM 3356 O O . ARG B 1 58 ? -6.078 9.617 -2.795 1 91.19 58 ARG B O 1
ATOM 3363 N N . LEU B 1 59 ? -5.23 11.102 -1.263 1 93.12 59 LEU B N 1
ATOM 3364 C CA . LEU B 1 59 ? -4.875 10.047 -0.323 1 93.12 59 LEU B CA 1
ATOM 3365 C C . LEU B 1 59 ? -6.098 9.219 0.054 1 93.12 59 LEU B C 1
ATOM 3367 O O . LEU B 1 59 ? -6.055 7.984 0.007 1 93.12 59 LEU B O 1
ATOM 3371 N N . VAL B 1 60 ? -7.211 9.852 0.351 1 91.81 60 VAL B N 1
ATOM 3372 C CA . VAL B 1 60 ? -8.438 9.164 0.733 1 91.81 60 VAL B CA 1
ATOM 3373 C C . VAL B 1 60 ? -9.031 8.453 -0.482 1 91.81 60 VAL B C 1
ATOM 3375 O O . VAL B 1 60 ? -9.344 7.262 -0.422 1 91.81 60 VAL B O 1
ATOM 3378 N N . GLY B 1 61 ? -9.141 9.117 -1.559 1 87.31 61 GLY B N 1
ATOM 3379 C CA . GLY B 1 61 ? -9.766 8.586 -2.758 1 87.31 61 GLY B CA 1
ATOM 3380 C C . GLY B 1 61 ? -9.039 7.379 -3.324 1 87.31 61 GLY B C 1
ATOM 3381 O O . GLY B 1 61 ? -9.672 6.426 -3.787 1 87.31 61 GLY B O 1
ATOM 3382 N N . GLU B 1 62 ? -7.73 7.414 -3.338 1 89.75 62 GLU B N 1
ATOM 3383 C CA . GLU B 1 62 ? -6.922 6.359 -3.941 1 89.75 62 GLU B CA 1
ATOM 3384 C C . GLU B 1 62 ? -6.758 5.176 -2.99 1 89.75 62 GLU B C 1
ATOM 3386 O O . GLU B 1 62 ? -6.348 4.09 -3.404 1 89.75 62 GLU B O 1
ATOM 3391 N N . SER B 1 63 ? -7.047 5.41 -1.693 1 89.94 63 SER B N 1
ATOM 3392 C CA . SER B 1 63 ? -6.867 4.332 -0.729 1 89.94 63 SER B CA 1
ATOM 3393 C C . SER B 1 63 ? -7.879 3.211 -0.959 1 89.94 63 SER B C 1
ATOM 3395 O O . SER B 1 63 ? -7.66 2.076 -0.53 1 89.94 63 SER B O 1
ATOM 3397 N N . ASN B 1 64 ? -8.977 3.434 -1.56 1 87.12 64 ASN B N 1
ATOM 3398 C CA . ASN B 1 64 ? -10.039 2.49 -1.883 1 87.12 64 ASN B CA 1
ATOM 3399 C C . ASN B 1 64 ? -10.766 2.883 -3.166 1 87.12 64 ASN B C 1
ATOM 3401 O O . ASN B 1 64 ? -11.477 3.891 -3.199 1 87.12 64 ASN B O 1
ATOM 3405 N N . GLN B 1 65 ? -10.719 2.039 -4.133 1 80.5 65 GLN B N 1
ATOM 3406 C CA . GLN B 1 65 ? -11.188 2.424 -5.461 1 80.5 65 GLN B CA 1
ATOM 3407 C C . GLN B 1 65 ? -12.641 2.004 -5.68 1 80.5 65 GLN B C 1
ATOM 3409 O O . GLN B 1 65 ? -13.141 2.061 -6.801 1 80.5 65 GLN B O 1
ATOM 3414 N N . ILE B 1 66 ? -13.352 1.58 -4.699 1 80.81 66 ILE B N 1
ATOM 3415 C CA . ILE B 1 66 ? -14.719 1.122 -4.895 1 80.81 66 ILE B CA 1
ATOM 3416 C C . ILE B 1 66 ? -15.664 1.904 -3.982 1 80.81 66 ILE B C 1
ATOM 3418 O O . ILE B 1 66 ? -16.719 2.373 -4.422 1 80.81 66 ILE B O 1
ATOM 3422 N N . ALA B 1 67 ? -15.281 2.129 -2.711 1 82.56 67 ALA B N 1
ATOM 3423 C CA . ALA B 1 67 ? -16.125 2.85 -1.753 1 82.56 67 ALA B CA 1
ATOM 3424 C C . ALA B 1 67 ? -16.281 4.312 -2.16 1 82.56 67 ALA B C 1
ATOM 3426 O O . ALA B 1 67 ? -15.484 4.84 -2.934 1 82.56 67 ALA B O 1
ATOM 3427 N N . GLN B 1 68 ? -17.359 4.906 -1.679 1 83.38 68 GLN B N 1
ATOM 3428 C CA . GLN B 1 68 ? -17.625 6.309 -1.977 1 83.38 68 GLN B CA 1
ATOM 3429 C C . GLN B 1 68 ? -17.266 7.199 -0.785 1 83.38 68 GLN B C 1
ATOM 3431 O O . GLN B 1 68 ? -17.656 6.906 0.348 1 83.38 68 GLN B O 1
ATOM 3436 N N . PHE B 1 69 ? -16.547 8.289 -1.077 1 88.25 69 PHE B N 1
ATOM 3437 C CA . PHE B 1 69 ? -16.109 9.195 -0.026 1 88.25 69 PHE B CA 1
ATOM 3438 C C . PHE B 1 69 ? -16.594 10.617 -0.305 1 88.25 69 PHE B C 1
ATOM 3440 O O . PHE B 1 69 ? -16.391 11.141 -1.4 1 88.25 69 PHE B O 1
ATOM 3447 N N . TYR B 1 70 ? -17.297 11.18 0.597 1 90.06 70 TYR B N 1
ATOM 3448 C CA . TYR B 1 70 ? -17.641 12.602 0.6 1 90.06 70 TYR B CA 1
ATOM 3449 C C . TYR B 1 70 ? -16.688 13.383 1.502 1 90.06 70 TYR B C 1
ATOM 3451 O O . TYR B 1 70 ? -16.672 13.18 2.719 1 90.06 70 TYR B O 1
ATOM 3459 N N . MET B 1 71 ? -15.953 14.273 0.899 1 92.81 71 MET B N 1
ATOM 3460 C CA . MET B 1 71 ? -15 15.094 1.645 1 92.81 71 MET B CA 1
ATOM 3461 C C . MET B 1 71 ? -15.617 16.422 2.035 1 92.81 71 MET B C 1
ATOM 3463 O O . MET B 1 71 ? -16.219 17.109 1.2 1 92.81 71 MET B O 1
ATOM 3467 N N . HIS B 1 72 ? -15.445 16.797 3.266 1 95.5 72 HIS B N 1
ATOM 3468 C CA . HIS B 1 72 ? -16 18.031 3.803 1 95.5 72 HIS B CA 1
ATOM 3469 C C . HIS B 1 72 ? -14.914 18.938 4.336 1 95.5 72 HIS B C 1
ATOM 3471 O O . HIS B 1 72 ? -14.586 18.906 5.523 1 95.5 72 HIS B O 1
ATOM 3477 N N . PRO B 1 73 ? -14.383 19.797 3.453 1 96.38 73 PRO B N 1
ATOM 3478 C CA . PRO B 1 73 ? -13.359 20.719 3.932 1 96.38 73 PRO B CA 1
ATOM 3479 C C . PRO B 1 73 ? -13.945 21.875 4.75 1 96.38 73 PRO B C 1
ATOM 3481 O O . PRO B 1 73 ? -15.039 22.359 4.445 1 96.38 73 PRO B O 1
ATOM 3484 N N . PHE B 1 74 ? -13.258 22.203 5.789 1 97.69 74 PHE B N 1
ATOM 3485 C CA . PHE B 1 74 ? -13.562 23.391 6.59 1 97.69 74 PHE B CA 1
ATOM 3486 C C . PHE B 1 74 ? -12.297 23.953 7.23 1 97.69 74 PHE B C 1
ATOM 3488 O O . PHE B 1 74 ? -11.211 23.375 7.074 1 97.69 74 PHE B O 1
ATOM 3495 N N . THR B 1 75 ? -12.406 25.141 7.828 1 97.44 75 THR B N 1
ATOM 3496 C CA . THR B 1 75 ? -11.25 25.812 8.414 1 97.44 75 THR B CA 1
ATOM 3497 C C . THR B 1 75 ? -11.656 26.609 9.648 1 97.44 75 THR B C 1
ATOM 3499 O O . THR B 1 75 ? -12.773 26.469 10.141 1 97.44 75 THR B O 1
ATOM 3502 N N . LEU B 1 76 ? -10.695 27.188 10.297 1 95.94 76 LEU B N 1
ATOM 3503 C CA . LEU B 1 76 ? -10.938 28.031 11.461 1 95.94 76 LEU B CA 1
ATOM 3504 C C . LEU B 1 76 ? -11.008 29.5 11.07 1 95.94 76 LEU B C 1
ATOM 3506 O O . LEU B 1 76 ? -10.141 30 10.352 1 95.94 76 LEU B O 1
ATOM 3510 N N . ALA B 1 77 ? -11.961 30.172 11.594 1 92.06 77 ALA B N 1
ATOM 3511 C CA . ALA B 1 77 ? -12.172 31.578 11.281 1 92.06 77 ALA B CA 1
ATOM 3512 C C . ALA B 1 77 ? -11.016 32.438 11.797 1 92.06 77 ALA B C 1
ATOM 3514 O O . ALA B 1 77 ? -10.719 33.5 11.234 1 92.06 77 ALA B O 1
ATOM 3515 N N . GLU B 1 78 ? -10.359 31.984 12.797 1 91 78 GLU B N 1
ATOM 3516 C CA . GLU B 1 78 ? -9.32 32.719 13.484 1 91 78 GLU B CA 1
ATOM 3517 C C . GLU B 1 78 ? -8.016 32.719 12.695 1 91 78 GLU B C 1
ATOM 3519 O O . GLU B 1 78 ? -7.098 33.5 12.992 1 91 78 GLU B O 1
ATOM 3524 N N . LEU B 1 79 ? -7.93 31.906 11.664 1 92.25 79 LEU B N 1
ATOM 3525 C CA . LEU B 1 79 ? -6.723 31.859 10.844 1 92.25 79 LEU B CA 1
ATOM 3526 C C . LEU B 1 79 ? -6.707 33.031 9.844 1 92.25 79 LEU B C 1
ATOM 3528 O O . LEU B 1 79 ? -7.707 33.281 9.164 1 92.25 79 LEU B O 1
ATOM 3532 N N . PRO B 1 80 ? -5.566 33.719 9.766 1 89.88 80 PRO B N 1
ATOM 3533 C CA . PRO B 1 80 ? -5.48 34.844 8.812 1 89.88 80 PRO B CA 1
ATOM 3534 C C . PRO B 1 80 ? -5.598 34.375 7.359 1 89.88 80 PRO B C 1
ATOM 3536 O O . PRO B 1 80 ? -5.027 33.344 6.984 1 89.88 80 PRO B O 1
ATOM 3539 N N . ARG B 1 81 ? -6.387 35.125 6.578 1 93.31 81 ARG B N 1
ATOM 3540 C CA . ARG B 1 81 ? -6.578 34.844 5.16 1 93.31 81 ARG B CA 1
ATOM 3541 C C . ARG B 1 81 ? -6.484 36.125 4.324 1 93.31 81 ARG B C 1
ATOM 3543 O O . ARG B 1 81 ? -6.965 37.156 4.734 1 93.31 81 ARG B O 1
ATOM 3550 N N . GLY B 1 82 ? -5.777 35.969 3.18 1 94.69 82 GLY B N 1
ATOM 3551 C CA . GLY B 1 82 ? -5.887 37.031 2.18 1 94.69 82 GLY B CA 1
ATOM 3552 C C . GLY B 1 82 ? -7.199 36.969 1.414 1 94.69 82 GLY B C 1
ATOM 3553 O O . GLY B 1 82 ? -8.039 36.094 1.652 1 94.69 82 GLY B O 1
ATOM 3554 N N . PRO B 1 83 ? -7.414 37.875 0.487 1 95.5 83 PRO B N 1
ATOM 3555 C CA . PRO B 1 83 ? -8.672 37.938 -0.259 1 95.5 83 PRO B CA 1
ATOM 3556 C C . PRO B 1 83 ? -8.945 36.656 -1.054 1 95.5 83 PRO B C 1
ATOM 3558 O O . PRO B 1 83 ? -10.07 36.188 -1.079 1 95.5 83 PRO B O 1
ATOM 3561 N N . GLY B 1 84 ? -7.938 36.219 -1.684 1 93.06 84 GLY B N 1
ATOM 3562 C CA . GLY B 1 84 ? -8.102 35 -2.455 1 93.06 84 GLY B CA 1
ATOM 3563 C C . GLY B 1 84 ? -8.453 33.781 -1.6 1 93.06 84 GLY B C 1
ATOM 3564 O O . GLY B 1 84 ? -9.344 33 -1.948 1 93.06 84 GLY B O 1
ATOM 3565 N N . GLY B 1 85 ? -7.719 33.688 -0.526 1 93.5 85 GLY B N 1
ATOM 3566 C CA . GLY B 1 85 ? -7.996 32.594 0.405 1 93.5 85 GLY B CA 1
ATOM 3567 C C . GLY B 1 85 ? -9.383 32.656 1.017 1 93.5 85 GLY B C 1
ATOM 3568 O O . GLY B 1 85 ? -10.07 31.656 1.145 1 93.5 85 GLY B O 1
ATOM 3569 N N . GLN B 1 86 ? -9.797 33.844 1.343 1 95.19 86 GLN B N 1
ATOM 3570 C CA . GLN B 1 86 ? -11.125 34.062 1.913 1 95.19 86 GLN B CA 1
ATOM 3571 C C . GLN B 1 86 ? -12.219 33.688 0.915 1 95.19 86 GLN B C 1
ATOM 3573 O O . GLN B 1 86 ? -13.203 33.031 1.275 1 95.19 86 GLN B O 1
ATOM 3578 N N . ALA B 1 87 ? -12.039 34.125 -0.264 1 94.56 87 ALA B N 1
ATOM 3579 C CA . ALA B 1 87 ? -13.016 33.812 -1.309 1 94.56 87 ALA B CA 1
ATOM 3580 C C . ALA B 1 87 ? -13.133 32.281 -1.521 1 94.56 87 ALA B C 1
ATOM 3582 O O . ALA B 1 87 ? -14.227 31.766 -1.711 1 94.56 87 ALA B O 1
ATOM 3583 N N . HIS B 1 88 ? -11.992 31.688 -1.547 1 93.81 88 HIS B N 1
ATOM 3584 C CA . HIS B 1 88 ? -11.961 30.234 -1.728 1 93.81 88 HIS B CA 1
ATOM 3585 C C . HIS B 1 88 ? -12.719 29.516 -0.616 1 93.81 88 HIS B C 1
ATOM 3587 O O . HIS B 1 88 ? -13.555 28.656 -0.886 1 93.81 88 HIS B O 1
ATOM 3593 N N . VAL B 1 89 ? -12.5 29.891 0.569 1 94.94 89 VAL B N 1
ATOM 3594 C CA . VAL B 1 89 ? -13.117 29.281 1.741 1 94.94 89 VAL B CA 1
ATOM 3595 C C . VAL B 1 89 ? -14.617 29.547 1.739 1 94.94 89 VAL B C 1
ATOM 3597 O O . VAL B 1 89 ? -15.422 28.641 1.959 1 94.94 89 VAL B O 1
ATOM 3600 N N . GLU B 1 90 ? -14.992 30.719 1.474 1 93.88 90 GLU B N 1
ATOM 3601 C CA . GLU B 1 90 ? -16.406 31.094 1.47 1 93.88 90 GLU B CA 1
ATOM 3602 C C . GLU B 1 90 ? -17.172 30.312 0.42 1 93.88 90 GLU B C 1
ATOM 3604 O O . GLU B 1 90 ? -18.328 29.938 0.644 1 93.88 90 GLU B O 1
ATOM 3609 N N . ARG B 1 91 ? -16.484 30.062 -0.63 1 91.5 91 ARG B N 1
ATOM 3610 C CA . ARG B 1 91 ? -17.172 29.453 -1.764 1 91.5 91 ARG B CA 1
ATOM 3611 C C . ARG B 1 91 ? -17.25 27.938 -1.609 1 91.5 91 ARG B C 1
ATOM 3613 O O . ARG B 1 91 ? -18.25 27.328 -1.995 1 91.5 91 ARG B O 1
ATOM 3620 N N . TYR B 1 92 ? -16.219 27.344 -1.07 1 92.38 92 TYR B N 1
ATOM 3621 C CA . TYR B 1 92 ? -16.125 25.906 -1.256 1 92.38 92 TYR B CA 1
ATOM 3622 C C . TYR B 1 92 ? -16.109 25.172 0.086 1 92.38 92 TYR B C 1
ATOM 3624 O O . TYR B 1 92 ? -16.281 23.953 0.145 1 92.38 92 TYR B O 1
ATOM 3632 N N . TYR B 1 93 ? -15.875 25.844 1.175 1 95.19 93 TYR B N 1
ATOM 3633 C CA . TYR B 1 93 ? -15.727 25.188 2.473 1 95.19 93 TYR B CA 1
ATOM 3634 C C . TYR B 1 93 ? -17.031 25.25 3.26 1 95.19 93 TYR B C 1
ATOM 3636 O O . TYR B 1 93 ? -17.859 26.125 3.031 1 95.19 93 TYR B O 1
ATOM 3644 N N . GLU B 1 94 ? -17.172 24.281 4.121 1 95.81 94 GLU B N 1
ATOM 3645 C CA . GLU B 1 94 ? -18.281 24.281 5.074 1 95.81 94 GLU B CA 1
ATOM 3646 C C . GLU B 1 94 ? -17.891 24.953 6.383 1 95.81 94 GLU B C 1
ATOM 3648 O O . GLU B 1 94 ? -16.703 25.172 6.637 1 95.81 94 GLU B O 1
ATOM 3653 N N . THR B 1 95 ? -18.906 25.328 7.164 1 96.12 95 THR B N 1
ATOM 3654 C CA . THR B 1 95 ? -18.641 25.875 8.484 1 96.12 95 THR B CA 1
ATOM 3655 C C . THR B 1 95 ? -18.578 24.766 9.531 1 96.12 95 THR B C 1
ATOM 3657 O O . THR B 1 95 ? -19.141 23.688 9.336 1 96.12 95 THR B O 1
ATOM 3660 N N . PHE B 1 96 ? -17.891 25.141 10.617 1 97.44 96 PHE B N 1
ATOM 3661 C CA . PHE B 1 96 ? -17.844 24.172 11.695 1 97.44 96 PHE B CA 1
ATOM 3662 C C . PHE B 1 96 ? -19.234 23.891 12.25 1 97.44 96 PHE B C 1
ATOM 3664 O O . PHE B 1 96 ? -19.531 22.75 12.633 1 97.44 96 PHE B O 1
ATOM 3671 N N . ASP B 1 97 ? -20.047 24.812 12.266 1 96.38 97 ASP B N 1
ATOM 3672 C CA . ASP B 1 97 ? -21.422 24.641 12.703 1 96.38 97 ASP B CA 1
ATOM 3673 C C . ASP B 1 97 ? -22.141 23.609 11.836 1 96.38 97 ASP B C 1
ATOM 3675 O O . ASP B 1 97 ? -22.859 22.75 12.359 1 96.38 97 ASP B O 1
ATOM 3679 N N . THR B 1 98 ? -21.953 23.734 10.586 1 96.38 98 THR B N 1
ATOM 3680 C CA . THR B 1 98 ? -22.562 22.781 9.672 1 96.38 98 THR B CA 1
ATOM 3681 C C . THR B 1 98 ? -22.031 21.375 9.914 1 96.38 98 THR B C 1
ATOM 3683 O O . THR B 1 98 ? -22.797 20.406 9.93 1 96.38 98 THR B O 1
ATOM 3686 N N . ILE B 1 99 ? -20.75 21.281 10.078 1 97.31 99 ILE B N 1
ATOM 3687 C CA . ILE B 1 99 ? -20.094 20 10.344 1 97.31 99 ILE B CA 1
ATOM 3688 C C . ILE B 1 99 ? -20.672 19.375 11.602 1 97.31 99 ILE B C 1
ATOM 3690 O O . ILE B 1 99 ? -20.984 18.188 11.625 1 97.31 99 ILE B O 1
ATOM 3694 N N . GLN B 1 100 ? -20.812 20.203 12.625 1 97.44 100 GLN B N 1
ATOM 3695 C CA . GLN B 1 100 ? -21.344 19.719 13.891 1 97.44 100 GLN B CA 1
ATOM 3696 C C . GLN B 1 100 ? -22.797 19.234 13.727 1 97.44 100 GLN B C 1
ATOM 3698 O O . GLN B 1 100 ? -23.188 18.219 14.305 1 97.44 100 GLN B O 1
ATOM 3703 N N . ARG B 1 101 ? -23.547 19.922 12.977 1 96.69 101 ARG B N 1
ATOM 3704 C CA . ARG B 1 101 ? -24.953 19.609 12.781 1 96.69 101 ARG B CA 1
ATOM 3705 C C . ARG B 1 101 ? -25.109 18.328 11.969 1 96.69 101 ARG B C 1
ATOM 3707 O O . ARG B 1 101 ? -25.984 17.5 12.273 1 96.69 101 ARG B O 1
ATOM 3714 N N . GLU B 1 102 ? -24.312 18.141 10.977 1 95.81 102 GLU B N 1
ATOM 3715 C CA . GLU B 1 102 ? -24.5 17.031 10.039 1 95.81 102 GLU B CA 1
ATOM 3716 C C . GLU B 1 102 ? -23.703 15.805 10.477 1 95.81 102 GLU B C 1
ATOM 3718 O O . GLU B 1 102 ? -24.062 14.68 10.125 1 95.81 102 GLU B O 1
ATOM 3723 N N . GLY B 1 103 ? -22.609 16.047 11.164 1 97 103 GLY B N 1
ATOM 3724 C CA . GLY B 1 103 ? -21.797 14.953 11.648 1 97 103 GLY B CA 1
ATOM 3725 C C . GLY B 1 103 ? -20.766 14.477 10.633 1 97 103 GLY B C 1
ATOM 3726 O O . GLY B 1 103 ? -20.828 14.859 9.469 1 97 103 GLY B O 1
ATOM 3727 N N . LEU B 1 104 ? -19.781 13.734 11.062 1 97.69 104 LEU B N 1
ATOM 3728 C CA . LEU B 1 104 ? -18.719 13.133 10.266 1 97.69 104 LEU B CA 1
ATOM 3729 C C . LEU B 1 104 ? -18.438 11.703 10.719 1 97.69 104 LEU B C 1
ATOM 3731 O O . LEU B 1 104 ? -18.609 11.375 11.898 1 97.69 104 LEU B O 1
ATOM 3735 N N . ASP B 1 105 ? -18.078 10.867 9.727 1 96.5 105 ASP B N 1
ATOM 3736 C CA . ASP B 1 105 ? -17.594 9.531 10.094 1 96.5 105 ASP B CA 1
ATOM 3737 C C . ASP B 1 105 ? -16.156 9.586 10.602 1 96.5 105 ASP B C 1
ATOM 3739 O O . ASP B 1 105 ? -15.781 8.812 11.484 1 96.5 105 ASP B O 1
ATOM 3743 N N . ALA B 1 106 ? -15.367 10.398 10.062 1 98.25 106 ALA B N 1
ATOM 3744 C CA . ALA B 1 106 ? -13.961 10.578 10.414 1 98.25 106 ALA B CA 1
ATOM 3745 C C . ALA B 1 106 ? -13.508 12.008 10.141 1 98.25 106 ALA B C 1
ATOM 3747 O O . ALA B 1 106 ? -14.188 12.758 9.438 1 98.25 106 ALA B O 1
ATOM 3748 N N . LEU B 1 107 ? -12.375 12.383 10.734 1 98.81 107 LEU B N 1
ATOM 3749 C CA . LEU B 1 107 ? -11.852 13.742 10.602 1 98.81 107 LEU B CA 1
ATOM 3750 C C . LEU B 1 107 ? -10.344 13.727 10.398 1 98.81 107 LEU B C 1
ATOM 3752 O O . LEU B 1 107 ? -9.625 12.969 11.062 1 98.81 107 LEU B O 1
ATOM 3756 N N . ILE B 1 108 ? -9.867 14.484 9.414 1 98.75 108 ILE B N 1
ATOM 3757 C CA . ILE B 1 108 ? -8.453 14.75 9.211 1 98.75 108 ILE B CA 1
ATOM 3758 C C . ILE B 1 108 ? -8.148 16.203 9.539 1 98.75 108 ILE B C 1
ATOM 3760 O O . ILE B 1 108 ? -8.844 17.109 9.078 1 98.75 108 ILE B O 1
ATOM 3764 N N . ILE B 1 109 ? -7.133 16.406 10.32 1 98.69 109 ILE B N 1
ATOM 3765 C CA . ILE B 1 109 ? 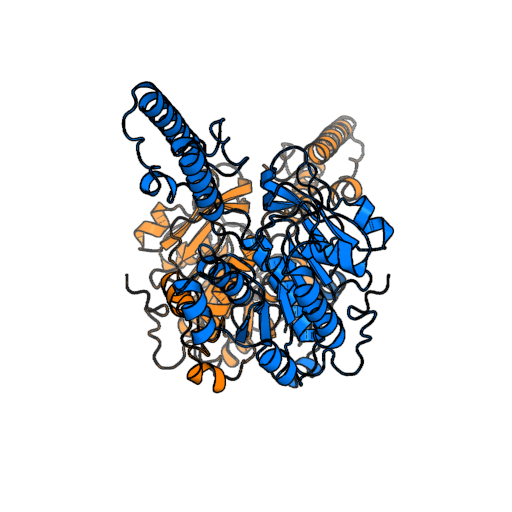-6.742 17.766 10.68 1 98.69 109 ILE B CA 1
ATOM 3766 C C . ILE B 1 109 ? -5.309 18.031 10.227 1 98.69 109 ILE B C 1
ATOM 3768 O O . ILE B 1 109 ? -4.391 17.297 10.586 1 98.69 109 ILE B O 1
ATOM 3772 N N . THR B 1 110 ? -5.125 19.047 9.445 1 97.12 110 THR B N 1
ATOM 3773 C CA . THR B 1 110 ? -3.822 19.344 8.859 1 97.12 110 THR B CA 1
ATOM 3774 C C . THR B 1 110 ? -2.975 20.188 9.812 1 97.12 110 THR B C 1
ATOM 3776 O O . THR B 1 110 ? -3.383 20.438 10.945 1 97.12 110 THR B O 1
ATOM 3779 N N . GLY B 1 111 ? -1.812 20.578 9.328 1 89.88 111 GLY B N 1
ATOM 3780 C CA . GLY B 1 111 ? -0.953 21.484 10.078 1 89.88 111 GLY B CA 1
ATOM 3781 C C . GLY B 1 111 ? -1.256 22.953 9.82 1 89.88 111 GLY B C 1
ATOM 3782 O O . GLY B 1 111 ? -2.223 23.266 9.125 1 89.88 111 GLY B O 1
ATOM 3783 N N . ALA B 1 112 ? -0.517 23.75 10.453 1 87.5 112 ALA B N 1
ATOM 3784 C CA . ALA B 1 112 ? -0.594 25.203 10.312 1 87.5 112 ALA B CA 1
ATOM 3785 C C . ALA B 1 112 ? 0.788 25.844 10.43 1 87.5 112 ALA B C 1
ATOM 3787 O O . ALA B 1 112 ? 1.747 25.188 10.844 1 87.5 112 ALA B O 1
ATOM 3788 N N . ASN B 1 113 ? 0.847 27.031 9.93 1 85.62 113 ASN B N 1
ATOM 3789 C CA . ASN B 1 113 ? 2.061 27.781 10.195 1 85.62 113 ASN B CA 1
ATOM 3790 C C . ASN B 1 113 ? 2.129 28.234 11.656 1 85.62 113 ASN B C 1
ATOM 3792 O O . ASN B 1 113 ? 1.116 28.609 12.242 1 85.62 113 ASN B O 1
ATOM 3796 N N . VAL B 1 114 ? 3.273 28.094 12.211 1 88.69 114 VAL B N 1
ATOM 3797 C CA . VAL B 1 114 ? 3.486 28.469 13.609 1 88.69 114 VAL B CA 1
ATOM 3798 C C . VAL B 1 114 ? 4.34 29.734 13.68 1 88.69 114 VAL B C 1
ATOM 3800 O O . VAL B 1 114 ? 5.387 29.812 13.031 1 88.69 114 VAL B O 1
ATOM 3803 N N . SER B 1 115 ? 3.873 30.703 14.445 1 84.94 115 SER B N 1
ATOM 3804 C CA . SER B 1 115 ? 4.602 31.953 14.578 1 84.94 115 SER B CA 1
ATOM 3805 C C . SER B 1 115 ? 5.02 32.188 16.031 1 84.94 115 SER B C 1
ATOM 3807 O O . SER B 1 115 ? 5.918 33 16.297 1 84.94 115 SER B O 1
ATOM 3809 N N . GLN B 1 116 ? 4.379 31.469 16.906 1 89.19 116 GLN B N 1
ATOM 3810 C CA . GLN B 1 116 ? 4.617 31.688 18.328 1 89.19 116 GLN B CA 1
ATOM 3811 C C . GLN B 1 116 ? 5.551 30.625 18.906 1 89.19 116 GLN B C 1
ATOM 3813 O O . GLN B 1 116 ? 5.656 29.531 18.375 1 89.19 116 GLN B O 1
ATOM 3818 N N . PRO B 1 117 ? 6.301 30.938 19.906 1 87 117 PRO B N 1
ATOM 3819 C CA . PRO B 1 117 ? 7.203 29.969 20.531 1 87 117 PRO B CA 1
ATOM 3820 C C . PRO B 1 117 ? 6.461 28.797 21.156 1 87 117 PRO B C 1
ATOM 3822 O O . PRO B 1 117 ? 7.012 27.688 21.25 1 87 117 PRO B O 1
ATOM 3825 N N . ASP B 1 118 ? 5.262 29.141 21.609 1 93.44 118 ASP B N 1
ATOM 3826 C CA . ASP B 1 118 ? 4.391 28.109 22.172 1 93.44 118 ASP B CA 1
ATOM 3827 C C . ASP B 1 118 ? 3.076 28.016 21.406 1 93.44 118 ASP B C 1
ATOM 3829 O O . ASP B 1 118 ? 2.49 29.047 21.031 1 93.44 118 ASP B O 1
ATOM 3833 N N . LEU B 1 119 ? 2.652 26.766 21.203 1 94.44 119 LEU B N 1
ATOM 3834 C CA . LEU B 1 119 ? 1.442 26.547 20.422 1 94.44 119 LEU B CA 1
ATOM 3835 C C . LEU B 1 119 ? 0.23 27.172 21.109 1 94.44 119 LEU B C 1
ATOM 3837 O O . LEU B 1 119 ? -0.702 27.625 20.438 1 94.44 119 LEU B O 1
ATOM 3841 N N . ALA B 1 120 ? 0.256 27.234 22.391 1 94.31 120 ALA B N 1
ATOM 3842 C CA . ALA B 1 120 ? -0.879 27.75 23.156 1 94.31 120 ALA B CA 1
ATOM 3843 C C . ALA B 1 120 ? -1.095 29.234 22.906 1 94.31 120 ALA B C 1
ATOM 3845 O O . ALA B 1 120 ? -2.158 29.781 23.219 1 94.31 120 ALA B O 1
ATOM 3846 N N . LEU B 1 121 ? -0.086 29.844 22.375 1 93.69 121 LEU B N 1
ATOM 3847 C CA . LEU B 1 121 ? -0.17 31.281 22.125 1 93.69 121 LEU B CA 1
ATOM 3848 C C . LEU B 1 121 ? -0.693 31.562 20.719 1 93.69 121 LEU B C 1
ATOM 3850 O O . LEU B 1 121 ? -0.979 32.719 20.359 1 93.69 121 LEU B O 1
ATOM 3854 N N . GLU B 1 122 ? -0.832 30.531 19.969 1 94.19 122 GLU B N 1
ATOM 3855 C CA . GLU B 1 122 ? -1.302 30.703 18.594 1 94.19 122 GLU B CA 1
ATOM 3856 C C . GLU B 1 122 ? -2.789 31.047 18.562 1 94.19 122 GLU B C 1
ATOM 3858 O O . GLU B 1 122 ? -3.57 30.516 19.359 1 94.19 122 GLU B O 1
ATOM 3863 N N . PRO B 1 123 ? -3.162 31.812 17.578 1 91.25 123 PRO B N 1
ATOM 3864 C CA . PRO B 1 123 ? -4.578 32.188 17.484 1 91.25 123 PRO B CA 1
ATOM 3865 C C . PRO B 1 123 ? -5.484 30.969 17.234 1 91.25 123 PRO B C 1
ATOM 3867 O O . PRO B 1 123 ? -6.664 31 17.594 1 91.25 123 PRO B O 1
ATOM 3870 N N . PHE B 1 124 ? -4.973 29.953 16.688 1 93 124 PHE B N 1
ATOM 3871 C CA . PHE B 1 124 ? -5.805 28.797 16.344 1 93 124 PHE B CA 1
ATOM 3872 C C . PHE B 1 124 ? -5.906 27.828 17.516 1 93 124 PHE B C 1
ATOM 3874 O O . PHE B 1 124 ? -6.637 26.844 17.453 1 93 124 PHE B O 1
ATOM 3881 N N . TRP B 1 125 ? -5.219 28.094 18.625 1 95.44 125 TRP B N 1
ATOM 3882 C CA . TRP B 1 125 ? -5.09 27.141 19.719 1 95.44 125 TRP B CA 1
ATOM 3883 C C . TRP B 1 125 ? -6.461 26.766 20.281 1 95.44 125 TRP B C 1
ATOM 3885 O O . TRP B 1 125 ? -6.855 25.609 20.266 1 95.44 125 TRP B O 1
ATOM 3895 N N . GLU B 1 126 ? -7.207 27.719 20.734 1 95.69 126 GLU B N 1
ATOM 3896 C CA . GLU B 1 126 ? -8.492 27.469 21.391 1 95.69 126 GLU B CA 1
ATOM 3897 C C . GLU B 1 126 ? -9.508 26.891 20.406 1 95.69 126 GLU B C 1
ATOM 3899 O O . GLU B 1 126 ? -10.156 25.891 20.688 1 95.69 126 GLU B O 1
ATOM 3904 N N . PRO B 1 127 ? -9.625 27.5 19.219 1 96.25 127 PRO B N 1
ATOM 3905 C CA . PRO B 1 127 ? -10.562 26.922 18.25 1 96.25 127 PRO B CA 1
ATOM 3906 C C . PRO B 1 127 ? -10.211 25.484 17.875 1 96.25 127 PRO B C 1
ATOM 3908 O O . PRO B 1 127 ? -11.102 24.641 17.703 1 96.25 127 PRO B O 1
ATOM 3911 N N . LEU B 1 128 ? -8.938 25.203 17.672 1 97.06 128 LEU B N 1
ATOM 3912 C CA . LEU B 1 128 ? -8.523 23.844 17.375 1 97.06 128 LEU B CA 1
ATOM 3913 C C . LEU B 1 128 ? -8.898 22.891 18.516 1 97.06 128 LEU B C 1
ATOM 3915 O O . LEU B 1 128 ? -9.367 21.781 18.266 1 97.06 128 LEU B O 1
ATOM 3919 N N . ALA B 1 129 ? -8.656 23.328 19.719 1 96.44 129 ALA B N 1
ATOM 3920 C CA . ALA B 1 129 ? -9.016 22.516 20.875 1 96.44 129 ALA B CA 1
ATOM 3921 C C . ALA B 1 129 ? -10.508 22.188 20.891 1 96.44 129 ALA B C 1
ATOM 3923 O O . ALA B 1 129 ? -10.906 21.078 21.25 1 96.44 129 ALA B O 1
ATOM 3924 N N . GLU B 1 130 ? -11.273 23.141 20.531 1 96.94 130 GLU B N 1
ATOM 3925 C CA . GLU B 1 130 ? -12.719 22.938 20.453 1 96.94 130 GLU B CA 1
ATOM 3926 C C . GLU B 1 130 ? -13.078 21.859 19.422 1 96.94 130 GLU B C 1
ATOM 3928 O O . GLU B 1 130 ? -13.914 21 19.688 1 96.94 130 GLU B O 1
ATOM 3933 N N . VAL B 1 131 ? -12.453 21.953 18.281 1 98.12 131 VAL B N 1
ATOM 3934 C CA . VAL B 1 131 ? -12.727 20.984 17.234 1 98.12 131 VAL B CA 1
ATOM 3935 C C . VAL B 1 131 ? -12.305 19.578 17.688 1 98.12 131 VAL B C 1
ATOM 3937 O O . VAL B 1 131 ? -13.031 18.609 17.484 1 98.12 131 VAL B O 1
ATOM 3940 N N . VAL B 1 132 ? -11.164 19.484 18.281 1 97.88 132 VAL B N 1
ATOM 3941 C CA . VAL B 1 132 ? -10.625 18.203 18.734 1 97.88 132 VAL B CA 1
ATOM 3942 C C . VAL B 1 132 ? -11.539 17.609 19.797 1 97.88 132 VAL B C 1
ATOM 3944 O O . VAL B 1 132 ? -11.82 16.406 19.781 1 97.88 132 VAL B O 1
ATOM 3947 N N . GLU B 1 133 ? -11.992 18.438 20.703 1 97.25 133 GLU B N 1
ATOM 3948 C CA . GLU B 1 133 ? -12.891 17.969 21.734 1 97.25 133 GLU B CA 1
ATOM 3949 C C . GLU B 1 133 ? -14.219 17.484 21.156 1 97.25 133 GLU B C 1
ATOM 3951 O O . GLU B 1 133 ? -14.742 16.438 21.547 1 97.25 133 GLU B O 1
ATOM 3956 N N . TRP B 1 134 ? -14.734 18.266 20.281 1 98.06 134 TRP B N 1
ATOM 3957 C CA . TRP B 1 134 ? -15.961 17.859 19.609 1 98.06 134 TRP B CA 1
ATOM 3958 C C . TRP B 1 134 ? -15.766 16.516 18.891 1 98.06 134 TRP B C 1
ATOM 3960 O O . TRP B 1 134 ? -16.609 15.625 19 1 98.06 134 TRP B O 1
ATOM 3970 N N . ALA B 1 135 ? -14.68 16.469 18.141 1 97.94 135 ALA B N 1
ATOM 3971 C CA . ALA B 1 135 ? -14.406 15.258 17.375 1 97.94 135 ALA B CA 1
ATOM 3972 C C . ALA B 1 135 ? -14.273 14.047 18.297 1 97.94 135 ALA B C 1
ATOM 3974 O O . ALA B 1 135 ? -14.727 12.953 17.953 1 97.94 135 ALA B O 1
ATOM 3975 N N . TRP B 1 136 ? -13.656 14.242 19.391 1 96.56 136 TRP B N 1
ATOM 3976 C CA . TRP B 1 136 ? -13.492 13.164 20.359 1 96.56 136 TRP B CA 1
ATOM 3977 C C . TRP B 1 136 ? -14.844 12.586 20.766 1 96.56 136 TRP B C 1
ATOM 3979 O O . TRP B 1 136 ? -14.977 11.375 20.969 1 96.56 136 TRP B O 1
ATOM 3989 N N . LYS B 1 137 ? -15.812 13.367 20.828 1 96.12 137 LYS B N 1
ATOM 3990 C CA . LYS B 1 137 ? -17.125 12.961 21.312 1 96.12 137 LYS B CA 1
ATOM 3991 C C . LYS B 1 137 ? -18.016 12.492 20.172 1 96.12 137 LYS B C 1
ATOM 3993 O O . LYS B 1 137 ? -18.922 11.68 20.359 1 96.12 137 LYS B O 1
ATOM 3998 N N . ASN B 1 138 ? -17.734 12.984 19 1 97.31 138 ASN B N 1
ATOM 3999 C CA . ASN B 1 138 ? -18.781 12.875 17.969 1 97.31 138 ASN B CA 1
ATOM 4000 C C . ASN B 1 138 ? -18.266 12.164 16.719 1 97.31 138 ASN B C 1
ATOM 4002 O O . ASN B 1 138 ? -19.047 11.859 15.82 1 97.31 138 ASN B O 1
ATOM 4006 N N . VAL B 1 139 ? -17.016 11.906 16.625 1 97.75 139 VAL B N 1
ATOM 4007 C CA . VAL B 1 139 ? -16.406 11.32 15.43 1 97.75 139 VAL B CA 1
ATOM 4008 C C . VAL B 1 139 ? -15.719 10.008 15.789 1 97.75 139 VAL B C 1
ATOM 4010 O O . VAL B 1 139 ? -15.141 9.883 16.875 1 97.75 139 VAL B O 1
ATOM 4013 N N . THR B 1 140 ? -15.789 9.008 14.898 1 97.12 140 THR B N 1
ATOM 4014 C CA . THR B 1 140 ? -15.242 7.688 15.18 1 97.12 140 THR B CA 1
ATOM 4015 C C . THR B 1 140 ? -13.727 7.75 15.359 1 97.12 140 THR B C 1
ATOM 4017 O O . THR B 1 140 ? -13.188 7.176 16.297 1 97.12 140 THR B O 1
ATOM 4020 N N . SER B 1 141 ? -13.07 8.438 14.523 1 98.19 141 SER B N 1
ATOM 4021 C CA . SER B 1 141 ? -11.617 8.531 14.578 1 98.19 141 SER B CA 1
ATOM 4022 C C . SER B 1 141 ? -11.117 9.82 13.93 1 98.19 141 SER B C 1
ATOM 4024 O O . SER B 1 141 ? -11.719 10.312 12.969 1 98.19 141 SER B O 1
ATOM 4026 N N . THR B 1 142 ? -10.07 10.406 14.461 1 98.69 142 THR B N 1
ATOM 4027 C CA . THR B 1 142 ? -9.461 11.633 13.969 1 98.69 142 THR B CA 1
ATOM 4028 C C . THR B 1 142 ? -7.988 11.422 13.641 1 98.69 142 THR B C 1
ATOM 4030 O O . THR B 1 142 ? -7.234 10.914 14.477 1 98.69 142 THR B O 1
ATOM 4033 N N . LEU B 1 143 ? -7.621 11.773 12.438 1 98.75 143 LEU B N 1
ATOM 4034 C CA . LEU B 1 143 ? -6.227 11.719 12.008 1 98.75 143 LEU B CA 1
ATOM 4035 C C . LEU B 1 143 ? -5.566 13.086 12.141 1 98.75 143 LEU B C 1
ATOM 4037 O O . LEU B 1 143 ? -6.008 14.062 11.531 1 98.75 143 LEU B O 1
ATOM 4041 N N . CYS B 1 144 ? -4.523 13.172 12.93 1 98.69 144 CYS B N 1
ATOM 4042 C CA . CYS B 1 144 ? -3.771 14.398 13.18 1 98.69 144 CYS B CA 1
ATOM 4043 C C . CYS B 1 144 ? -2.482 14.422 12.367 1 98.69 144 CYS B C 1
ATOM 4045 O O . CYS B 1 144 ? -1.625 13.555 12.531 1 98.69 144 CYS B O 1
ATOM 4047 N N . SER B 1 145 ? -2.33 15.445 11.578 1 97.62 145 SER B N 1
ATOM 4048 C CA . SER B 1 145 ? -1.17 15.523 10.703 1 97.62 145 SER B CA 1
ATOM 4049 C C . SER B 1 145 ? -0.143 16.516 11.227 1 97.62 145 SER B C 1
ATOM 4051 O O . SER B 1 145 ? -0.408 17.719 11.266 1 97.62 145 SER B O 1
ATOM 4053 N N . CYS B 1 146 ? 1.034 16.078 11.547 1 96 146 CYS B N 1
ATOM 4054 C CA . CYS B 1 146 ? 2.229 16.828 11.922 1 96 146 CYS B CA 1
ATOM 4055 C C . CYS B 1 146 ? 1.922 17.828 13.023 1 96 146 CYS B C 1
ATOM 4057 O O . CYS B 1 146 ? 1.805 17.453 14.195 1 96 146 CYS B O 1
ATOM 4059 N N . LEU B 1 147 ? 1.714 19.125 12.719 1 95.56 147 LEU B N 1
ATOM 4060 C CA . LEU B 1 147 ? 1.495 20.156 13.719 1 95.56 147 LEU B CA 1
ATOM 4061 C C . LEU B 1 147 ? 0.326 19.797 14.633 1 95.56 147 LEU B C 1
ATOM 4063 O O . LEU B 1 147 ? 0.359 20.078 15.828 1 95.56 147 LEU B O 1
ATOM 4067 N N . THR B 1 148 ? -0.741 19.281 14.031 1 97.38 148 THR B N 1
ATOM 4068 C CA . THR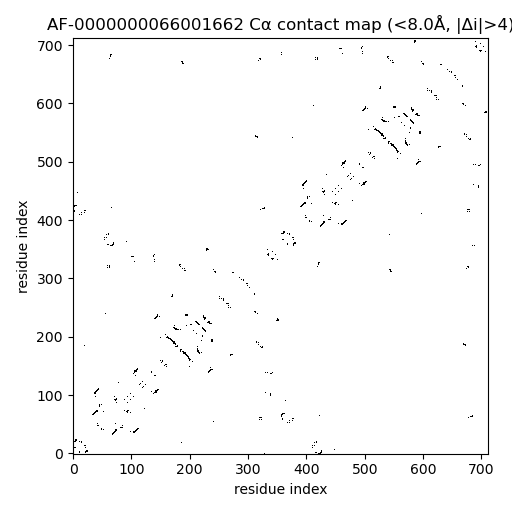 B 1 148 ? -1.907 18.938 14.836 1 97.38 148 THR B CA 1
ATOM 4069 C C . THR B 1 148 ? -1.55 17.875 15.875 1 97.38 148 THR B C 1
ATOM 4071 O O . THR B 1 148 ? -2.072 17.891 16.984 1 97.38 148 THR B O 1
ATOM 4074 N N . THR B 1 149 ? -0.712 16.938 15.484 1 98.19 149 THR B N 1
ATOM 4075 C CA . THR B 1 149 ? -0.22 15.969 16.453 1 98.19 149 THR B CA 1
ATOM 4076 C C . THR B 1 149 ? 0.433 16.672 17.641 1 98.19 149 THR B C 1
ATOM 4078 O O . THR B 1 149 ? 0.139 16.359 18.797 1 98.19 149 THR B O 1
ATOM 4081 N N . HIS B 1 150 ? 1.287 17.688 17.375 1 97.81 150 HIS B N 1
ATOM 4082 C CA . HIS B 1 150 ? 1.949 18.438 18.438 1 97.81 150 HIS B CA 1
ATOM 4083 C C . HIS B 1 150 ? 0.936 19.172 19.312 1 97.81 150 HIS B C 1
ATOM 4085 O O . HIS B 1 150 ? 1.054 19.172 20.531 1 97.81 150 HIS B O 1
ATOM 4091 N N . ALA B 1 151 ? -0.04 19.734 18.656 1 97.5 151 ALA B N 1
ATOM 4092 C CA . ALA B 1 151 ? -1.05 20.5 19.375 1 97.5 151 ALA B CA 1
ATOM 4093 C C . ALA B 1 151 ? -1.896 19.609 20.266 1 97.5 151 ALA B C 1
ATOM 4095 O O . ALA B 1 151 ? -2.158 19.938 21.422 1 97.5 151 ALA B O 1
ATOM 4096 N N . VAL B 1 152 ? -2.297 18.484 19.719 1 98 152 VAL B N 1
ATOM 4097 C CA . VAL B 1 152 ? -3.146 17.562 20.484 1 98 152 VAL B CA 1
ATOM 4098 C C . VAL B 1 152 ? -2.35 16.969 21.641 1 98 152 VAL B C 1
ATOM 4100 O O . VAL B 1 152 ? -2.863 16.828 22.75 1 98 152 VAL B O 1
ATOM 4103 N N . MET B 1 153 ? -1.104 16.641 21.406 1 98.31 153 MET B N 1
ATOM 4104 C CA . MET B 1 153 ? -0.247 16.125 22.469 1 98.31 153 MET B CA 1
ATOM 4105 C C . MET B 1 153 ? -0.105 17.141 23.594 1 98.31 153 MET B C 1
ATOM 4107 O O . MET B 1 153 ? -0.143 16.781 24.766 1 98.31 153 MET B O 1
ATOM 4111 N N . GLN B 1 154 ? 0.016 18.375 23.234 1 97.88 154 GLN B N 1
ATOM 4112 C CA . GLN B 1 154 ? 0.139 19.422 24.25 1 97.88 154 GLN B CA 1
ATOM 4113 C C . GLN B 1 154 ? -1.192 19.656 24.953 1 97.88 154 GLN B C 1
ATOM 4115 O O . GLN B 1 154 ? -1.244 19.734 26.188 1 97.88 154 GLN B O 1
ATOM 4120 N N . SER B 1 155 ? -2.217 19.781 24.234 1 96.69 155 SER B N 1
ATOM 4121 C CA . SER B 1 155 ? -3.506 20.172 24.797 1 96.69 155 SER B CA 1
ATOM 4122 C C . SER B 1 155 ? -4.121 19.047 25.609 1 96.69 155 SER B C 1
ATOM 4124 O O . SER B 1 155 ? -4.66 19.266 26.703 1 96.69 155 SER B O 1
ATOM 4126 N N . ARG B 1 156 ? -4.047 17.828 25.156 1 95.81 156 ARG B N 1
ATOM 4127 C CA . ARG B 1 156 ? -4.758 16.719 25.781 1 95.81 156 ARG B CA 1
ATOM 4128 C C . ARG B 1 156 ? -3.861 15.969 26.766 1 95.81 156 ARG B C 1
ATOM 4130 O O . ARG B 1 156 ? -4.344 15.422 27.766 1 95.81 156 ARG B O 1
ATOM 4137 N N . TYR B 1 157 ? -2.555 15.992 26.516 1 97.12 157 TYR B N 1
ATOM 4138 C CA . TYR B 1 157 ? -1.689 15.133 27.312 1 97.12 157 TYR B CA 1
ATOM 4139 C C . TYR B 1 157 ? -0.631 15.953 28.047 1 97.12 157 TYR B C 1
ATOM 4141 O O . TYR B 1 157 ? 0.175 15.398 28.797 1 97.12 157 TYR B O 1
ATOM 4149 N N . GLY B 1 158 ? -0.554 17.25 27.766 1 97.06 158 GLY B N 1
ATOM 4150 C CA . GLY B 1 158 ? 0.389 18.109 28.453 1 97.06 158 GLY B CA 1
ATOM 4151 C C . GLY B 1 158 ? 1.814 17.953 27.969 1 97.06 158 GLY B C 1
ATOM 4152 O O . GLY B 1 158 ? 2.762 18.344 28.656 1 97.06 158 GLY B O 1
ATOM 4153 N N . GLU B 1 159 ? 2.02 17.297 26.844 1 97.88 159 GLU B N 1
ATOM 4154 C CA . GLU B 1 159 ? 3.348 17.078 26.281 1 97.88 159 GLU B CA 1
ATOM 4155 C C . GLU B 1 159 ? 3.684 18.125 25.234 1 97.88 159 GLU B C 1
ATOM 4157 O O . GLU B 1 159 ? 3.033 18.203 24.188 1 97.88 159 GLU B O 1
ATOM 4162 N N . ARG B 1 160 ? 4.668 18.875 25.453 1 96.88 160 ARG B N 1
ATOM 4163 C CA . ARG B 1 160 ? 5.082 19.922 24.516 1 96.88 160 ARG B CA 1
ATOM 4164 C C . ARG B 1 160 ? 6.047 19.375 23.469 1 96.88 160 ARG B C 1
ATOM 4166 O O . ARG B 1 160 ? 6.875 18.5 23.781 1 96.88 160 ARG B O 1
ATOM 4173 N N . ARG B 1 161 ? 5.883 19.891 22.281 1 96.06 161 ARG B N 1
ATOM 4174 C CA . ARG B 1 161 ? 6.824 19.531 21.234 1 96.06 161 ARG B CA 1
ATOM 4175 C C . ARG B 1 161 ? 8.242 19.969 21.594 1 96.06 161 ARG B C 1
ATOM 4177 O O . ARG B 1 161 ? 8.422 20.891 22.391 1 96.06 161 ARG B O 1
ATOM 4184 N N . ARG B 1 162 ? 9.227 19.297 20.969 1 94.56 162 ARG B N 1
ATOM 4185 C CA . ARG B 1 162 ? 10.633 19.594 21.188 1 94.56 162 ARG B CA 1
ATOM 4186 C C . ARG B 1 162 ? 11.328 20 19.891 1 94.56 162 ARG B C 1
ATOM 4188 O O . ARG B 1 162 ? 11.164 19.328 18.859 1 94.56 162 ARG B O 1
ATOM 4195 N N . HIS B 1 163 ? 12.031 21.047 20.016 1 94.56 163 HIS B N 1
ATOM 4196 C CA . HIS B 1 163 ? 12.789 21.484 18.844 1 94.56 163 HIS B CA 1
ATOM 4197 C C . HIS B 1 163 ? 13.953 20.531 18.562 1 94.56 163 HIS B C 1
ATOM 4199 O O . HIS B 1 163 ? 14.656 20.125 19.484 1 94.56 163 HIS B O 1
ATOM 4205 N N . ARG B 1 164 ? 14.219 20.156 17.328 1 92.19 164 ARG B N 1
ATOM 4206 C CA . ARG B 1 164 ? 15.227 19.172 16.938 1 92.19 164 ARG B CA 1
ATOM 4207 C C . ARG B 1 164 ? 16.594 19.828 16.766 1 92.19 164 ARG B C 1
ATOM 4209 O O . ARG B 1 164 ? 17.609 19.141 16.641 1 92.19 164 ARG B O 1
ATOM 4216 N N . GLY B 1 165 ? 16.719 21.094 16.828 1 88.94 165 GLY B N 1
ATOM 4217 C CA . GLY B 1 165 ? 17.953 21.812 16.531 1 88.94 165 GLY B CA 1
ATOM 4218 C C . GLY B 1 165 ? 18.109 22.172 15.07 1 88.94 165 GLY B C 1
ATOM 4219 O O . GLY B 1 165 ? 18.562 23.266 14.734 1 88.94 165 GLY B O 1
ATOM 4220 N N . ALA B 1 166 ? 17.828 21.172 14.188 1 91.19 166 ALA B N 1
ATOM 4221 C CA . ALA B 1 166 ? 17.844 21.375 12.742 1 91.19 166 ALA B CA 1
ATOM 4222 C C . ALA B 1 166 ? 16.594 20.797 12.094 1 91.19 166 ALA B C 1
ATOM 4224 O O . ALA B 1 166 ? 15.953 19.891 12.641 1 91.19 166 ALA B O 1
ATOM 4225 N N . LYS B 1 167 ? 16.359 21.359 10.953 1 93.5 167 LYS B N 1
ATOM 4226 C CA . LYS B 1 167 ? 15.18 20.891 10.219 1 93.5 167 LYS B CA 1
ATOM 4227 C C . LYS B 1 167 ? 15.359 19.469 9.734 1 93.5 167 LYS B C 1
ATOM 4229 O O . LYS B 1 167 ? 16.406 19.125 9.18 1 93.5 167 LYS B O 1
ATOM 4234 N N . LEU B 1 168 ? 14.445 18.562 10.039 1 96.75 168 LEU B N 1
ATOM 4235 C CA . LEU B 1 168 ? 14.328 17.266 9.367 1 96.75 168 LEU B CA 1
ATOM 4236 C C . LEU B 1 168 ? 13.625 17.422 8.023 1 96.75 168 LEU B C 1
ATOM 4238 O O . LEU B 1 168 ? 12.445 17.75 7.969 1 96.75 168 LEU B O 1
ATOM 4242 N N . TRP B 1 169 ? 14.391 17.25 6.93 1 97.38 169 TRP B N 1
ATOM 4243 C CA . TRP B 1 169 ? 13.906 17.609 5.602 1 97.38 169 TRP B CA 1
ATOM 4244 C C . TRP B 1 169 ? 14.328 16.562 4.574 1 97.38 169 TRP B C 1
ATOM 4246 O O . TRP B 1 169 ? 15.492 16.5 4.176 1 97.38 169 TRP B O 1
ATOM 4256 N N . GLY B 1 170 ? 13.391 15.773 4.18 1 98.19 170 GLY B N 1
ATOM 4257 C CA . GLY B 1 170 ? 13.711 14.703 3.25 1 98.19 170 GLY B CA 1
ATOM 4258 C C . GLY B 1 170 ? 12.789 13.5 3.377 1 98.19 170 GLY B C 1
ATOM 4259 O O . GLY B 1 170 ? 11.656 13.625 3.852 1 98.19 170 GLY B O 1
ATOM 4260 N N . VAL B 1 171 ? 13.172 12.414 2.762 1 98.5 171 VAL B N 1
ATOM 4261 C CA . VAL B 1 171 ? 12.461 11.141 2.785 1 98.5 171 VAL B CA 1
ATOM 4262 C C . VAL B 1 171 ? 13.273 10.109 3.574 1 98.5 171 VAL B C 1
ATOM 4264 O O . VAL B 1 171 ? 14.445 9.867 3.273 1 98.5 171 VAL B O 1
ATOM 4267 N N . PHE B 1 172 ? 12.625 9.516 4.57 1 98.5 172 PHE B N 1
ATOM 4268 C CA . PHE B 1 172 ? 13.375 8.672 5.492 1 98.5 172 PHE B CA 1
ATOM 4269 C C . PHE B 1 172 ? 12.719 7.301 5.625 1 98.5 172 PHE B C 1
ATOM 4271 O O . PHE B 1 172 ? 11.492 7.184 5.543 1 98.5 172 PHE B O 1
ATOM 4278 N N . ASP B 1 173 ? 13.539 6.32 5.863 1 97.38 173 ASP B N 1
ATOM 4279 C CA . ASP B 1 173 ? 13.055 4.965 6.086 1 97.38 173 ASP B CA 1
ATOM 4280 C C . ASP B 1 173 ? 12.445 4.816 7.48 1 97.38 173 ASP B C 1
ATOM 4282 O O . ASP B 1 173 ? 12.961 5.379 8.445 1 97.38 173 ASP B O 1
ATOM 4286 N N . HIS B 1 174 ? 11.398 4.098 7.539 1 98.44 174 HIS B N 1
ATOM 4287 C CA . HIS B 1 174 ? 10.695 3.818 8.789 1 98.44 174 HIS B CA 1
ATOM 4288 C C . HIS B 1 174 ? 10.406 2.328 8.938 1 98.44 174 HIS B C 1
ATOM 4290 O O . HIS B 1 174 ? 10.32 1.609 7.938 1 98.44 174 HIS B O 1
ATOM 4296 N N . ARG B 1 175 ? 10.242 1.877 10.141 1 97.44 175 ARG B N 1
ATOM 4297 C CA . ARG B 1 175 ? 9.867 0.499 10.445 1 97.44 175 ARG B CA 1
ATOM 4298 C C . ARG B 1 175 ? 8.555 0.446 11.219 1 97.44 175 ARG B C 1
ATOM 4300 O O . ARG B 1 175 ? 8.305 1.284 12.086 1 97.44 175 ARG B O 1
ATOM 4307 N N . VAL B 1 176 ? 7.785 -0.522 10.867 1 97.5 176 VAL B N 1
ATOM 4308 C CA . VAL B 1 176 ? 6.621 -0.843 11.688 1 97.5 176 VAL B CA 1
ATOM 4309 C C . VAL B 1 176 ? 7.062 -1.593 12.938 1 97.5 176 VAL B C 1
ATOM 4311 O O . VAL B 1 176 ? 7.703 -2.643 12.852 1 97.5 176 VAL B O 1
ATOM 4314 N N . VAL B 1 177 ? 6.703 -1.081 14.102 1 95.88 177 VAL B N 1
ATOM 4315 C CA . VAL B 1 177 ? 7.254 -1.655 15.32 1 95.88 177 VAL B CA 1
ATOM 4316 C C . VAL B 1 177 ? 6.191 -2.506 16.016 1 95.88 177 VAL B C 1
ATOM 4318 O O . VAL B 1 177 ? 6.508 -3.299 16.906 1 95.88 177 VAL B O 1
ATOM 4321 N N . ASP B 1 178 ? 4.957 -2.402 15.625 1 91.81 178 ASP B N 1
ATOM 4322 C CA . ASP B 1 178 ? 3.875 -3.283 16.047 1 91.81 178 ASP B CA 1
ATOM 4323 C C . ASP B 1 178 ? 3.012 -3.705 14.867 1 91.81 178 ASP B C 1
ATOM 4325 O O . ASP B 1 178 ? 1.992 -3.074 14.578 1 91.81 178 ASP B O 1
ATOM 4329 N N . ARG B 1 179 ? 3.232 -4.805 14.375 1 89.19 179 ARG B N 1
ATOM 4330 C CA . ARG B 1 179 ? 2.629 -5.25 13.125 1 89.19 179 ARG B CA 1
ATOM 4331 C C . ARG B 1 179 ? 1.228 -5.801 13.359 1 89.19 179 ARG B C 1
ATOM 4333 O O . ARG B 1 179 ? 0.469 -6.008 12.406 1 89.19 179 ARG B O 1
ATOM 4340 N N . THR B 1 180 ? 0.897 -6.035 14.555 1 87.38 180 THR B N 1
ATOM 4341 C CA . THR B 1 180 ? -0.382 -6.668 14.859 1 87.38 180 THR B CA 1
ATOM 4342 C C . THR B 1 180 ? -1.495 -5.629 14.938 1 87.38 180 THR B C 1
ATOM 4344 O O . THR B 1 180 ? -2.678 -5.973 14.898 1 87.38 180 THR B O 1
ATOM 4347 N N . HIS B 1 181 ? -1.116 -4.406 15.07 1 93.62 181 HIS B N 1
ATOM 4348 C CA . HIS B 1 181 ? -2.133 -3.365 15.172 1 93.62 181 HIS B CA 1
ATOM 4349 C C . HIS B 1 181 ? -2.92 -3.234 13.875 1 93.62 181 HIS B C 1
ATOM 4351 O O . HIS B 1 181 ? -2.336 -3.217 12.789 1 93.62 181 HIS B O 1
ATOM 4357 N N . PRO B 1 182 ? -4.203 -3.018 13.898 1 91.75 182 PRO B N 1
ATOM 4358 C CA . PRO B 1 182 ? -5.066 -3.016 12.719 1 91.75 182 PRO B CA 1
ATOM 4359 C C . PRO B 1 182 ? -4.711 -1.905 11.727 1 91.75 182 PRO B C 1
ATOM 4361 O O . PRO B 1 182 ? -4.934 -2.049 10.523 1 91.75 182 PRO B O 1
ATOM 4364 N N . LEU B 1 183 ? -4.137 -0.843 12.211 1 95 183 LEU B N 1
ATOM 4365 C CA . LEU B 1 183 ? -3.818 0.282 11.336 1 95 183 LEU B CA 1
ATOM 4366 C C . LEU B 1 183 ? -2.631 -0.047 10.438 1 95 183 LEU B C 1
ATOM 4368 O O . LEU B 1 183 ? -2.447 0.58 9.391 1 95 183 LEU B O 1
ATOM 4372 N N . VAL B 1 184 ? -1.816 -0.984 10.852 1 95.75 184 VAL B N 1
ATOM 4373 C CA . VAL B 1 184 ? -0.61 -1.271 10.078 1 95.75 184 VAL B CA 1
ATOM 4374 C C . VAL B 1 184 ? -0.561 -2.756 9.727 1 95.75 184 VAL B C 1
ATOM 4376 O O . VAL B 1 184 ? 0.48 -3.266 9.305 1 95.75 184 VAL B O 1
ATOM 4379 N N . ALA B 1 185 ? -1.664 -3.453 9.883 1 89.31 185 ALA B N 1
ATOM 4380 C CA . ALA B 1 185 ? -1.733 -4.855 9.484 1 89.31 185 ALA B CA 1
ATOM 4381 C C . ALA B 1 185 ? -1.553 -5.012 7.977 1 89.31 185 ALA B C 1
ATOM 4383 O O . ALA B 1 185 ? -2.246 -4.363 7.191 1 89.31 185 ALA B O 1
ATOM 4384 N N . GLY B 1 186 ? -0.564 -5.809 7.629 1 89.69 186 GLY B N 1
ATOM 4385 C CA . GLY B 1 186 ? -0.349 -6.094 6.219 1 89.69 186 GLY B CA 1
ATOM 4386 C C . GLY B 1 186 ? 0.47 -5.031 5.512 1 89.69 186 GLY B C 1
ATOM 4387 O O . GLY B 1 186 ? 0.798 -5.172 4.332 1 89.69 186 GLY B O 1
ATOM 4388 N N . VAL B 1 187 ? 0.768 -3.965 6.199 1 96.06 187 VAL B N 1
ATOM 4389 C CA . VAL B 1 187 ? 1.568 -2.902 5.602 1 96.06 187 VAL B CA 1
ATOM 4390 C C . VAL B 1 187 ? 3.033 -3.326 5.547 1 96.06 187 VAL B C 1
ATOM 4392 O O . VAL B 1 187 ? 3.48 -4.141 6.359 1 96.06 187 VAL B O 1
ATOM 4395 N N . ASN B 1 188 ? 3.738 -2.84 4.535 1 98 188 ASN B N 1
ATOM 4396 C CA . ASN B 1 188 ? 5.172 -3.09 4.48 1 98 188 ASN B CA 1
ATOM 4397 C C . ASN B 1 188 ? 5.824 -2.939 5.852 1 98 188 ASN B C 1
ATOM 4399 O O . ASN B 1 188 ? 5.496 -2.018 6.602 1 98 188 ASN B O 1
ATOM 4403 N N . THR B 1 189 ? 6.816 -3.83 6.203 1 96.75 189 THR B N 1
ATOM 4404 C CA . THR B 1 189 ? 7.492 -3.746 7.492 1 96.75 189 THR B CA 1
ATOM 4405 C C . THR B 1 189 ? 8.469 -2.572 7.52 1 96.75 189 THR B C 1
ATOM 4407 O O . THR B 1 189 ? 8.828 -2.082 8.594 1 96.75 189 THR B O 1
ATOM 4410 N N . ARG B 1 190 ? 8.914 -2.158 6.414 1 97.12 190 ARG B N 1
ATOM 4411 C CA . ARG B 1 190 ? 9.812 -1.021 6.234 1 97.12 190 ARG B CA 1
ATOM 4412 C C . ARG B 1 190 ? 9.406 -0.192 5.02 1 97.12 190 ARG B C 1
ATOM 4414 O O . ARG B 1 190 ? 9.141 -0.74 3.947 1 97.12 190 ARG B O 1
ATOM 4421 N N . PHE B 1 191 ? 9.25 1.127 5.207 1 98.38 191 PHE B N 1
ATOM 4422 C CA . PHE B 1 191 ? 8.828 1.974 4.098 1 98.38 191 PHE B CA 1
ATOM 4423 C C . PHE B 1 191 ? 9.297 3.41 4.305 1 98.38 191 PHE B C 1
ATOM 4425 O O . PHE B 1 191 ? 9.742 3.771 5.398 1 98.38 191 PHE B O 1
ATOM 4432 N N . ASP B 1 192 ? 9.227 4.223 3.262 1 98.56 192 ASP B N 1
ATOM 4433 C CA . ASP B 1 192 ? 9.688 5.609 3.25 1 98.56 192 ASP B CA 1
ATOM 4434 C C . ASP B 1 192 ? 8.562 6.559 3.672 1 98.56 192 ASP B C 1
ATOM 4436 O O . ASP B 1 192 ? 7.395 6.316 3.385 1 98.56 192 ASP B O 1
ATOM 4440 N N . VAL B 1 193 ? 8.992 7.656 4.367 1 98.75 193 VAL B N 1
ATOM 4441 C CA . VAL B 1 193 ? 8.055 8.719 4.723 1 98.75 193 VAL B CA 1
ATOM 4442 C C . VAL B 1 193 ? 8.734 10.078 4.551 1 98.75 193 VAL B C 1
ATOM 4444 O O . VAL B 1 193 ? 9.867 10.281 5.004 1 98.75 193 VAL B O 1
ATOM 4447 N N . PRO B 1 194 ? 8.07 11.031 3.895 1 98.62 194 PRO B N 1
ATOM 4448 C CA . PRO B 1 194 ? 8.617 12.391 3.832 1 98.62 194 PRO B CA 1
ATOM 4449 C C . PRO B 1 194 ? 8.406 13.172 5.129 1 98.62 194 PRO B C 1
ATOM 4451 O O . PRO B 1 194 ? 7.363 13.031 5.777 1 98.62 194 PRO B O 1
ATOM 4454 N N . HIS B 1 195 ? 9.398 13.883 5.453 1 98.31 195 HIS B N 1
ATOM 4455 C CA . HIS B 1 195 ? 9.336 14.773 6.605 1 98.31 195 HIS B CA 1
ATOM 4456 C C . HIS B 1 195 ? 9.805 16.188 6.234 1 98.31 195 HIS B C 1
ATOM 4458 O O . HIS B 1 195 ? 10.672 16.344 5.375 1 98.31 195 HIS B O 1
ATOM 4464 N N . SER B 1 196 ? 9.297 17.156 6.828 1 96.56 196 SER B N 1
ATOM 4465 C CA . SER B 1 196 ? 9.68 18.562 6.805 1 96.56 196 SER B CA 1
ATOM 4466 C C . SER B 1 196 ? 9.273 19.266 8.094 1 96.56 196 SER B C 1
ATOM 4468 O O . SER B 1 196 ? 8.219 19.906 8.156 1 96.56 196 SER B O 1
ATOM 4470 N N . ARG B 1 197 ? 10.102 19.188 9.062 1 95.38 197 ARG B N 1
ATOM 4471 C CA . ARG B 1 197 ? 9.711 19.734 10.359 1 95.38 197 ARG B CA 1
ATOM 4472 C C . ARG B 1 197 ? 10.93 20.078 11.203 1 95.38 197 ARG B C 1
ATOM 4474 O O . ARG B 1 197 ? 11.992 19.469 11.039 1 95.38 197 ARG B O 1
ATOM 4481 N N . PHE B 1 198 ? 10.711 20.984 12.125 1 94.81 198 PHE B N 1
ATOM 4482 C CA . PHE B 1 198 ? 11.742 21.406 13.062 1 94.81 198 PHE B CA 1
ATOM 4483 C C . PHE B 1 198 ? 11.508 20.812 14.445 1 94.81 198 PHE B C 1
ATOM 4485 O O . PHE B 1 198 ? 12.391 20.844 15.305 1 94.81 198 PHE B O 1
ATOM 4492 N N . ASN B 1 199 ? 10.281 20.312 14.68 1 96 199 ASN B N 1
ATOM 4493 C CA . ASN B 1 199 ? 9.898 19.859 16.016 1 96 199 ASN B CA 1
ATOM 4494 C C . ASN B 1 199 ? 9.406 18.406 15.984 1 96 199 ASN B C 1
ATOM 4496 O O . ASN B 1 199 ? 9.055 17.891 14.93 1 96 199 ASN B O 1
ATOM 4500 N N . ASP B 1 200 ? 9.469 17.781 17.094 1 95.81 200 ASP B N 1
ATOM 4501 C CA . ASP B 1 200 ? 8.977 16.406 17.188 1 95.81 200 ASP B CA 1
ATOM 4502 C C . ASP B 1 200 ? 8.398 16.141 18.578 1 95.81 200 ASP B C 1
ATOM 4504 O O . ASP B 1 200 ? 8.578 16.938 19.5 1 95.81 200 ASP B O 1
ATOM 4508 N N . VAL B 1 201 ? 7.574 15.227 18.703 1 98 201 VAL B N 1
ATOM 4509 C CA . VAL B 1 201 ? 7.191 14.547 19.922 1 98 201 VAL B CA 1
ATOM 4510 C C . VAL B 1 201 ? 7.895 13.195 20.016 1 98 201 VAL B C 1
ATOM 4512 O O . VAL B 1 201 ? 7.777 12.375 19.109 1 98 201 VAL B O 1
ATOM 4515 N N . SER B 1 202 ? 8.617 12.984 21.078 1 97.75 202 SER B N 1
ATOM 4516 C CA . SER B 1 202 ? 9.469 11.805 21.172 1 97.75 202 SER B CA 1
ATOM 4517 C C . SER B 1 202 ? 8.664 10.562 21.531 1 97.75 202 SER B C 1
ATOM 4519 O O . SER B 1 202 ? 7.535 10.672 22.031 1 97.75 202 SER B O 1
ATOM 4521 N N . ARG B 1 203 ? 9.289 9.438 21.266 1 97.69 203 ARG B N 1
ATOM 4522 C CA . ARG B 1 203 ? 8.688 8.172 21.656 1 97.69 203 ARG B CA 1
ATOM 4523 C C . ARG B 1 203 ? 8.375 8.156 23.156 1 97.69 203 ARG B C 1
ATOM 4525 O O . ARG B 1 203 ? 7.316 7.68 23.562 1 97.69 203 ARG B O 1
ATOM 4532 N N . GLU B 1 204 ? 9.281 8.664 23.938 1 97.94 204 GLU B N 1
ATOM 4533 C CA . GLU B 1 204 ? 9.102 8.688 25.391 1 97.94 204 GLU B CA 1
ATOM 4534 C C . GLU B 1 204 ? 7.859 9.484 25.781 1 97.94 204 GLU B C 1
ATOM 4536 O O . GLU B 1 204 ? 7.141 9.102 26.719 1 97.94 204 GLU B O 1
ATOM 4541 N N . GLN B 1 205 ? 7.664 10.547 25.141 1 98.5 205 GLN B N 1
ATOM 4542 C CA . GLN B 1 205 ? 6.496 11.375 25.438 1 98.5 205 GLN B CA 1
ATOM 4543 C C . GLN B 1 205 ? 5.203 10.625 25.141 1 98.5 205 GLN B C 1
ATOM 4545 O O . GLN B 1 205 ? 4.23 10.734 25.891 1 98.5 205 GLN B O 1
ATOM 4550 N N . PHE B 1 206 ? 5.164 9.859 24.031 1 98.44 206 PHE B N 1
ATOM 4551 C CA . PHE B 1 206 ? 4.004 9.031 23.734 1 98.44 206 PHE B CA 1
ATOM 4552 C C . PHE B 1 206 ? 3.836 7.949 24.797 1 98.44 206 PHE B C 1
ATOM 4554 O O . PHE B 1 206 ? 2.732 7.742 25.312 1 98.44 206 PHE B O 1
ATOM 4561 N N . ASP B 1 207 ? 4.953 7.355 25.188 1 97.94 207 ASP B N 1
ATOM 4562 C CA . ASP B 1 207 ? 4.938 6.223 26.094 1 97.94 207 ASP B CA 1
ATOM 4563 C C . ASP B 1 207 ? 4.445 6.637 27.484 1 97.94 207 ASP B C 1
ATOM 4565 O O . ASP B 1 207 ? 3.791 5.855 28.172 1 97.94 207 ASP B O 1
ATOM 4569 N N . ARG B 1 208 ? 4.738 7.844 27.844 1 97.94 208 ARG B N 1
ATOM 4570 C CA . ARG B 1 208 ? 4.359 8.336 29.172 1 97.94 208 ARG B CA 1
ATOM 4571 C C . ARG B 1 208 ? 2.846 8.305 29.344 1 97.94 208 ARG B C 1
ATOM 4573 O O . ARG B 1 208 ? 2.352 8.25 30.469 1 97.94 208 ARG B O 1
ATOM 4580 N N . HIS B 1 209 ? 2.145 8.312 28.281 1 97.88 209 HIS B N 1
ATOM 4581 C CA . HIS B 1 209 ? 0.689 8.367 28.344 1 97.88 209 HIS B CA 1
ATOM 4582 C C . HIS B 1 209 ? 0.062 7.125 27.719 1 97.88 209 HIS B C 1
ATOM 4584 O O . HIS B 1 209 ? -1.113 7.141 27.344 1 97.88 209 HIS B O 1
ATOM 4590 N N . ARG B 1 210 ? 0.832 6.062 27.516 1 96.38 210 ARG B N 1
ATOM 4591 C CA . ARG B 1 210 ? 0.399 4.773 26.984 1 96.38 210 ARG B CA 1
ATOM 4592 C C . ARG B 1 210 ? -0.144 4.914 25.578 1 96.38 210 ARG B C 1
ATOM 4594 O O . ARG B 1 210 ? -1.065 4.199 25.188 1 96.38 210 ARG B O 1
ATOM 4601 N N . LEU B 1 211 ? 0.295 5.98 24.906 1 98 211 LEU B N 1
ATOM 4602 C CA . LEU B 1 211 ? 0.016 6.098 23.469 1 98 211 LEU B CA 1
ATOM 4603 C C . LEU B 1 211 ? 0.898 5.148 22.672 1 98 211 LEU B C 1
ATOM 4605 O O . LEU B 1 211 ? 2.109 5.082 22.891 1 98 211 LEU B O 1
ATOM 4609 N N . LYS B 1 212 ? 0.356 4.375 21.828 1 96.75 212 LYS B N 1
ATOM 4610 C CA . LYS B 1 212 ? 1.084 3.311 21.141 1 96.75 212 LYS B CA 1
ATOM 4611 C C . LYS B 1 212 ? 1.764 3.83 19.875 1 96.75 212 LYS B C 1
ATOM 4613 O O . LYS B 1 212 ? 1.099 4.348 18.969 1 96.75 212 LYS B O 1
ATOM 4618 N N . VAL B 1 213 ? 3.027 3.693 19.859 1 98.38 213 VAL B N 1
ATOM 4619 C CA . VAL B 1 213 ? 3.777 4 18.641 1 98.38 213 VAL B CA 1
ATOM 4620 C C . VAL B 1 213 ? 3.74 2.805 17.688 1 98.38 213 VAL B C 1
ATOM 4622 O O . VAL B 1 213 ? 4.031 1.677 18.094 1 98.38 213 VAL B O 1
ATOM 4625 N N . LEU B 1 214 ? 3.41 3.047 16.438 1 98.5 214 LEU B N 1
ATOM 4626 C CA . LEU B 1 214 ? 3.254 1.969 15.469 1 98.5 214 LEU B CA 1
ATOM 4627 C C . LEU B 1 214 ? 4.379 1.995 14.438 1 98.5 214 LEU B C 1
ATOM 4629 O O . LEU B 1 214 ? 4.77 0.951 13.914 1 98.5 214 LEU B O 1
ATOM 4633 N N . VAL B 1 215 ? 4.883 3.125 14.047 1 98.75 215 VAL B N 1
ATOM 4634 C CA . VAL B 1 215 ? 5.898 3.291 13.016 1 98.75 215 VAL B CA 1
ATOM 4635 C C . VAL B 1 215 ? 6.926 4.324 13.461 1 98.75 215 VAL B C 1
ATOM 4637 O O . VAL B 1 215 ? 6.566 5.422 13.898 1 98.75 215 VAL B O 1
ATOM 4640 N N . GLU B 1 216 ? 8.156 4.012 13.328 1 98.44 216 GLU B N 1
ATOM 4641 C CA . GLU B 1 216 ? 9.203 4.957 13.719 1 98.44 216 GLU B CA 1
ATOM 4642 C C . GLU B 1 216 ? 10.477 4.738 12.906 1 98.44 216 GLU B C 1
ATOM 4644 O O . GLU B 1 216 ? 10.594 3.75 12.188 1 98.44 216 GLU B O 1
ATOM 4649 N N . SER B 1 217 ? 11.305 5.684 12.922 1 97.88 217 SER B N 1
ATOM 4650 C CA . SER B 1 217 ? 12.586 5.727 12.219 1 97.88 217 SER B CA 1
ATOM 4651 C C . SER B 1 217 ? 13.734 6.008 13.188 1 97.88 217 SER B C 1
ATOM 4653 O O . SER B 1 217 ? 13.562 6.738 14.164 1 97.88 217 SER B O 1
ATOM 4655 N N . GLU B 1 218 ? 14.875 5.414 12.852 1 95.56 218 GLU B N 1
ATOM 4656 C CA . GLU B 1 218 ? 16.062 5.727 13.648 1 95.56 218 GLU B CA 1
ATOM 4657 C C . GLU B 1 218 ? 16.438 7.199 13.516 1 95.56 218 GLU B C 1
ATOM 4659 O O . GLU B 1 218 ? 16.797 7.844 14.5 1 95.56 218 GLU B O 1
ATOM 4664 N N . ARG B 1 219 ? 16.266 7.711 12.398 1 94.94 219 ARG B N 1
ATOM 4665 C CA . ARG B 1 219 ? 16.719 9.07 12.109 1 94.94 219 ARG B CA 1
ATOM 4666 C C . ARG B 1 219 ? 15.586 10.07 12.336 1 94.94 219 ARG B C 1
ATOM 4668 O O . ARG B 1 219 ? 15.805 11.156 12.891 1 94.94 219 ARG B O 1
ATOM 4675 N N . ALA B 1 220 ? 14.336 9.734 11.945 1 97.31 220 ALA B N 1
ATOM 4676 C CA . ALA B 1 220 ? 13.25 10.711 11.906 1 97.31 220 ALA B CA 1
ATOM 4677 C C . ALA B 1 220 ? 12.375 10.602 13.148 1 97.31 220 ALA B C 1
ATOM 4679 O O . ALA B 1 220 ? 11.57 11.492 13.43 1 97.31 220 ALA B O 1
ATOM 4680 N N . GLY B 1 221 ? 12.555 9.562 13.961 1 97.62 221 GLY B N 1
ATOM 4681 C CA . GLY B 1 221 ? 11.719 9.391 15.141 1 97.62 221 GLY B CA 1
ATOM 4682 C C . GLY B 1 221 ? 10.336 8.844 14.82 1 97.62 221 GLY B C 1
ATOM 4683 O O . GLY B 1 221 ? 10.164 8.125 13.836 1 97.62 221 GLY B O 1
ATOM 4684 N N . VAL B 1 222 ? 9.367 9.133 15.68 1 98.5 222 VAL B N 1
ATOM 4685 C CA . VAL B 1 222 ? 8.023 8.586 15.578 1 98.5 222 VAL B CA 1
ATOM 4686 C C . VAL B 1 222 ? 7.312 9.195 14.367 1 98.5 222 VAL B C 1
ATOM 4688 O O . VAL B 1 222 ? 7.344 10.406 14.164 1 98.5 222 VAL B O 1
ATOM 4691 N N . HIS B 1 223 ? 6.715 8.352 13.578 1 98.69 223 HIS B N 1
ATOM 4692 C CA . HIS B 1 223 ? 5.883 8.805 12.477 1 98.69 223 HIS B CA 1
ATOM 4693 C C . HIS B 1 223 ? 4.406 8.562 12.758 1 98.69 223 HIS B C 1
ATOM 4695 O O . HIS B 1 223 ? 3.57 9.438 12.516 1 98.69 223 HIS B O 1
ATOM 4701 N N . LEU B 1 224 ? 4.07 7.434 13.219 1 98.81 224 LEU B N 1
ATOM 4702 C CA . LEU B 1 224 ? 2.68 7.035 13.406 1 98.81 224 LEU B CA 1
ATOM 4703 C C . LEU B 1 224 ? 2.451 6.512 14.82 1 98.81 224 LEU B C 1
ATOM 4705 O O . LEU B 1 224 ? 3.158 5.609 15.273 1 98.81 224 LEU B O 1
ATOM 4709 N N . ALA B 1 225 ? 1.535 7.066 15.492 1 98.69 225 ALA B N 1
ATOM 4710 C CA . ALA B 1 225 ? 1.102 6.641 16.828 1 98.69 225 ALA B CA 1
ATOM 4711 C C . ALA B 1 225 ? -0.413 6.758 16.969 1 98.69 225 ALA B C 1
ATOM 4713 O O . ALA B 1 225 ? -1.086 7.312 16.094 1 98.69 225 ALA B O 1
ATOM 4714 N N . VAL B 1 226 ? -0.912 6.121 18 1 98.19 226 VAL B N 1
ATOM 4715 C CA . VAL B 1 226 ? -2.352 6.164 18.234 1 98.19 226 VAL B CA 1
ATOM 4716 C C . VAL B 1 226 ? -2.629 6.41 19.703 1 98.19 226 VAL B C 1
ATOM 4718 O O . VAL B 1 226 ? -1.753 6.203 20.547 1 98.19 226 VAL B O 1
ATOM 4721 N N . SER B 1 227 ? -3.836 6.918 20 1 97.44 227 SER B N 1
ATOM 4722 C CA . SER B 1 227 ? -4.289 7.121 21.375 1 97.44 227 SER B CA 1
ATOM 4723 C C . SER B 1 227 ? -4.309 5.805 22.141 1 97.44 227 SER B C 1
ATOM 4725 O O . SER B 1 227 ? -4.109 4.734 21.562 1 97.44 227 SER B O 1
ATOM 4727 N N . GLU B 1 228 ? -4.523 5.875 23.406 1 94.44 228 GLU B N 1
ATOM 4728 C CA . GLU B 1 228 ? -4.441 4.734 24.312 1 94.44 228 GLU B CA 1
ATOM 4729 C C . GLU B 1 228 ? -5.48 3.674 23.953 1 94.44 228 GLU B C 1
ATOM 4731 O O . GLU B 1 228 ? -5.27 2.484 24.203 1 94.44 228 GLU B O 1
ATOM 4736 N N . ASP B 1 229 ? -6.605 4.094 23.344 1 93.69 229 ASP B N 1
ATOM 4737 C CA . ASP B 1 229 ? -7.641 3.154 22.922 1 93.69 229 ASP B CA 1
ATOM 4738 C C . ASP B 1 229 ? -7.258 2.467 21.609 1 93.69 229 ASP B C 1
ATOM 4740 O O . ASP B 1 229 ? -7.934 1.536 21.172 1 93.69 229 ASP B O 1
ATOM 4744 N N . GLY B 1 230 ? -6.254 2.965 20.969 1 94.5 230 GLY B N 1
ATOM 4745 C CA . GLY B 1 230 ? -5.68 2.312 19.797 1 94.5 230 GLY B CA 1
ATOM 4746 C C . GLY B 1 230 ? -6.23 2.84 18.5 1 94.5 230 GLY B C 1
ATOM 4747 O O . GLY B 1 230 ? -5.77 2.445 17.422 1 94.5 230 GLY B O 1
ATOM 4748 N N . PHE B 1 231 ? -7.152 3.898 18.562 1 96.12 231 PHE B N 1
ATOM 4749 C CA . PHE B 1 231 ? -7.805 4.105 17.281 1 96.12 231 PHE B CA 1
ATOM 4750 C C . PHE B 1 231 ? -8.359 5.52 17.172 1 96.12 231 PHE B C 1
ATOM 4752 O O . PHE B 1 231 ? -8.305 6.141 16.109 1 96.12 231 PHE B O 1
ATOM 4759 N N . ARG B 1 232 ? -8.844 6.113 18.172 1 96.94 232 ARG B N 1
ATOM 4760 C CA . ARG B 1 232 ? -9.664 7.316 18.094 1 96.94 232 ARG B CA 1
ATOM 4761 C C . ARG B 1 232 ? -8.828 8.516 17.656 1 96.94 232 ARG B C 1
ATOM 4763 O O . ARG B 1 232 ? -9.32 9.383 16.922 1 96.94 232 ARG B O 1
ATOM 4770 N N . LEU B 1 233 ? -7.641 8.5 18.172 1 98.19 233 LEU B N 1
ATOM 4771 C CA . LEU B 1 233 ? -6.684 9.492 17.688 1 98.19 233 LEU B CA 1
ATOM 4772 C C . LEU B 1 233 ? -5.512 8.812 16.984 1 98.19 233 LEU B C 1
ATOM 4774 O O . LEU B 1 233 ? -4.902 7.891 17.531 1 98.19 233 LEU B O 1
ATOM 4778 N N . VAL B 1 234 ? -5.309 9.227 15.758 1 98.69 234 VAL B N 1
ATOM 4779 C CA . VAL B 1 234 ? -4.172 8.766 14.969 1 98.69 234 VAL B CA 1
ATOM 4780 C C . VAL B 1 234 ? -3.193 9.922 14.75 1 98.69 234 VAL B C 1
ATOM 4782 O O . VAL B 1 234 ? -3.57 10.977 14.227 1 98.69 234 VAL B O 1
ATOM 4785 N N . PHE B 1 235 ? -1.918 9.734 15.133 1 98.75 235 PHE B N 1
ATOM 4786 C CA . PHE B 1 235 ? -0.918 10.789 15.117 1 98.75 235 PHE B CA 1
ATOM 4787 C C . PHE B 1 235 ? 0.123 10.539 14.031 1 98.75 235 PHE B C 1
ATOM 4789 O O . PHE B 1 235 ? 0.862 9.555 14.094 1 98.75 235 PHE B O 1
ATOM 4796 N N . PHE B 1 236 ? 0.163 11.422 13.055 1 98.62 236 PHE B N 1
ATOM 4797 C CA . PHE B 1 236 ? 1.267 11.445 12.102 1 98.62 236 PHE B CA 1
ATOM 4798 C C . PHE B 1 236 ? 2.242 12.57 12.43 1 98.62 236 PHE B C 1
ATOM 4800 O O . PHE B 1 236 ? 1.828 13.672 12.805 1 98.62 236 PHE B O 1
ATOM 4807 N N . GLN B 1 237 ? 3.514 12.258 12.32 1 98.44 237 GLN B N 1
ATOM 4808 C CA . GLN B 1 237 ? 4.465 13.359 12.414 1 98.44 237 GLN B CA 1
ATOM 4809 C C . GLN B 1 237 ? 5.133 13.625 11.07 1 98.44 237 GLN B C 1
ATOM 4811 O O . GLN B 1 237 ? 5.695 14.703 10.852 1 98.44 237 GLN B O 1
ATOM 4816 N N . GLY B 1 238 ? 5.184 12.648 10.188 1 98.19 238 GLY B N 1
ATOM 4817 C CA . GLY B 1 238 ? 5.613 12.867 8.812 1 98.19 238 GLY B CA 1
ATOM 4818 C C . GLY B 1 238 ? 4.484 13.305 7.898 1 98.19 238 GLY B C 1
ATOM 4819 O O . GLY B 1 238 ? 3.414 13.703 8.367 1 98.19 238 GLY B O 1
ATOM 4820 N N . HIS B 1 239 ? 4.793 13.336 6.594 1 98.06 239 HIS B N 1
ATOM 4821 C CA . HIS B 1 239 ? 3.826 13.828 5.617 1 98.06 239 HIS B CA 1
ATOM 4822 C C . HIS B 1 239 ? 3.555 12.789 4.539 1 98.06 239 HIS B C 1
ATOM 4824 O O . HIS B 1 239 ? 3.887 13 3.369 1 98.06 239 HIS B O 1
ATOM 4830 N N . PRO B 1 240 ? 2.836 11.75 4.922 1 97.5 240 PRO B N 1
ATOM 4831 C CA . PRO B 1 240 ? 2.535 10.711 3.941 1 97.5 240 PRO B CA 1
ATOM 4832 C C . PRO B 1 240 ? 1.666 11.211 2.793 1 97.5 240 PRO B C 1
ATOM 4834 O O . PRO B 1 240 ? 1.584 10.562 1.746 1 97.5 240 PRO B O 1
ATOM 4837 N N . GLU B 1 241 ? 1.059 12.414 2.939 1 96.88 241 GLU B N 1
ATOM 4838 C CA . GLU B 1 241 ? 0.163 12.969 1.928 1 96.88 241 GLU B CA 1
ATOM 4839 C C . GLU B 1 241 ? 0.943 13.703 0.841 1 96.88 241 GLU B C 1
ATOM 4841 O O . GLU B 1 241 ? 0.374 14.102 -0.176 1 96.88 241 GLU B O 1
ATOM 4846 N N . TYR B 1 242 ? 2.25 13.852 0.979 1 97.31 242 TYR B N 1
ATOM 4847 C CA . TYR B 1 242 ? 3.047 14.672 0.073 1 97.31 242 TYR B CA 1
ATOM 4848 C C . TYR B 1 242 ? 2.992 14.125 -1.349 1 97.31 242 TYR B C 1
ATOM 4850 O O . TYR B 1 242 ? 3.047 12.906 -1.554 1 97.31 242 TYR B O 1
ATOM 4858 N N . ASP B 1 243 ? 2.889 15.102 -2.275 1 94 243 ASP B N 1
ATOM 4859 C CA . ASP B 1 243 ? 3.154 14.773 -3.672 1 94 243 ASP B CA 1
ATOM 4860 C C . ASP B 1 243 ? 4.652 14.609 -3.922 1 94 243 ASP B C 1
ATOM 4862 O O . ASP B 1 243 ? 5.473 15.023 -3.104 1 94 243 ASP B O 1
ATOM 4866 N N . SER B 1 244 ? 4.922 14.086 -5.098 1 94.69 244 SER B N 1
ATOM 4867 C CA . SER B 1 244 ? 6.324 13.93 -5.469 1 94.69 244 SER B CA 1
ATOM 4868 C C . SER B 1 244 ? 7.051 15.266 -5.48 1 94.69 244 SER B C 1
ATOM 4870 O O . SER B 1 244 ? 8.242 15.336 -5.164 1 94.69 244 SER B O 1
ATOM 4872 N N . ILE B 1 245 ? 6.34 16.297 -5.766 1 95.5 245 ILE B N 1
ATOM 4873 C CA . ILE B 1 245 ? 6.984 17.578 -6.016 1 95.5 245 ILE B CA 1
ATOM 4874 C C . ILE B 1 245 ? 6.969 18.422 -4.742 1 95.5 245 ILE B C 1
ATOM 4876 O O . ILE B 1 245 ? 7.574 19.5 -4.691 1 95.5 245 ILE B O 1
ATOM 4880 N N . SER B 1 246 ? 6.293 17.969 -3.682 1 96.5 246 SER B N 1
ATOM 4881 C CA . SER B 1 246 ? 6.07 18.781 -2.49 1 96.5 246 SER B CA 1
ATOM 4882 C C . SER B 1 246 ? 7.387 19.266 -1.889 1 96.5 246 SER B C 1
ATOM 4884 O O . SER B 1 246 ? 7.562 20.453 -1.636 1 96.5 246 SER B O 1
ATOM 4886 N N . LEU B 1 247 ? 8.352 18.406 -1.712 1 97.62 247 LEU B N 1
ATOM 4887 C CA . LEU B 1 247 ? 9.633 18.797 -1.118 1 97.62 247 LEU B CA 1
ATOM 4888 C C . LEU B 1 247 ? 10.422 19.703 -2.057 1 97.62 247 LEU B C 1
ATOM 4890 O O . LEU B 1 247 ? 11.148 20.578 -1.604 1 97.62 247 LEU B O 1
ATOM 4894 N N . LEU B 1 248 ? 10.297 19.516 -3.35 1 97.12 248 LEU B N 1
ATOM 4895 C CA . LEU B 1 248 ? 10.953 20.375 -4.32 1 97.12 248 LEU B CA 1
ATOM 4896 C C . LEU B 1 248 ? 10.398 21.797 -4.242 1 97.12 248 LEU B C 1
ATOM 4898 O O . LEU B 1 248 ? 11.148 22.766 -4.324 1 97.12 248 LEU B O 1
ATOM 4902 N N . LYS B 1 249 ? 9.078 21.875 -4.129 1 95.81 249 LYS B N 1
ATOM 4903 C CA . LYS B 1 249 ? 8.445 23.172 -3.998 1 95.81 249 LYS B CA 1
ATOM 4904 C C . LYS B 1 249 ? 8.906 23.891 -2.729 1 95.81 249 LYS B C 1
ATOM 4906 O O . LYS B 1 249 ? 9.125 25.094 -2.732 1 95.81 249 LYS B O 1
ATOM 4911 N N . GLU B 1 250 ? 9.031 23.141 -1.662 1 95.62 250 GLU B N 1
ATOM 4912 C CA . GLU B 1 250 ? 9.555 23.719 -0.426 1 95.62 250 GLU B CA 1
ATOM 4913 C C . GLU B 1 250 ? 10.992 24.203 -0.607 1 95.62 250 GLU B C 1
ATOM 4915 O O . GLU B 1 250 ? 11.359 25.266 -0.114 1 95.62 250 GLU B O 1
ATOM 4920 N N . TYR B 1 251 ? 11.812 23.422 -1.293 1 97.19 251 TYR B N 1
ATOM 4921 C CA . TYR B 1 251 ? 13.188 23.812 -1.571 1 97.19 251 TYR B CA 1
ATOM 4922 C C . TYR B 1 251 ? 13.234 25.109 -2.373 1 97.19 251 TYR B C 1
ATOM 4924 O O . TYR B 1 251 ? 14.023 26.016 -2.064 1 97.19 251 TYR B O 1
ATOM 4932 N N . LYS B 1 252 ? 12.422 25.125 -3.363 1 96.81 252 LYS B N 1
ATOM 4933 C CA . LYS B 1 252 ? 12.336 26.328 -4.188 1 96.81 252 LYS B CA 1
ATOM 4934 C C . LYS B 1 252 ? 12.039 27.562 -3.338 1 96.81 252 LYS B C 1
ATOM 4936 O O . LYS B 1 252 ? 12.641 28.625 -3.533 1 96.81 252 LYS B O 1
ATOM 4941 N N . ARG B 1 253 ? 11.125 27.406 -2.457 1 94.69 253 ARG B N 1
ATOM 4942 C CA . ARG B 1 253 ? 10.766 28.5 -1.573 1 94.69 253 ARG B CA 1
ATOM 4943 C C . ARG B 1 253 ? 11.961 28.938 -0.731 1 94.69 253 ARG B C 1
ATOM 4945 O O . ARG B 1 253 ? 12.188 30.141 -0.541 1 94.69 253 ARG B O 1
ATOM 4952 N N . GLU B 1 254 ? 12.703 28.016 -0.226 1 95.31 254 GLU B N 1
ATOM 4953 C CA . GLU B 1 254 ? 13.875 28.328 0.585 1 95.31 254 GLU B CA 1
ATOM 4954 C C . GLU B 1 254 ? 14.961 29 -0.247 1 95.31 254 GLU B C 1
ATOM 4956 O O . GLU B 1 254 ? 15.656 29.891 0.246 1 95.31 254 GLU B O 1
ATOM 4961 N N . VAL B 1 255 ? 15.109 28.594 -1.447 1 96.81 255 VAL B N 1
ATOM 4962 C CA . VAL B 1 255 ? 16.062 29.234 -2.348 1 96.81 255 VAL B CA 1
ATOM 4963 C C . VAL B 1 255 ? 15.664 30.688 -2.586 1 96.81 255 VAL B C 1
ATOM 4965 O O . VAL B 1 255 ? 16.5 31.578 -2.557 1 96.81 255 VAL B O 1
ATOM 4968 N N . LEU B 1 256 ? 14.383 30.828 -2.828 1 95.69 256 LEU B N 1
ATOM 4969 C CA . LEU B 1 256 ? 13.875 32.188 -3.051 1 95.69 256 LEU B CA 1
ATOM 4970 C C . LEU B 1 256 ? 14.094 33.062 -1.821 1 95.69 256 LEU B C 1
ATOM 4972 O O . LEU B 1 256 ? 14.406 34.25 -1.946 1 95.69 256 LEU B O 1
ATOM 4976 N N . ARG B 1 257 ? 13.922 32.5 -0.665 1 94.81 257 ARG B N 1
ATOM 4977 C CA . ARG B 1 257 ? 14.188 33.25 0.565 1 94.81 257 ARG B CA 1
ATOM 4978 C C . ARG B 1 257 ? 15.648 33.656 0.644 1 94.81 257 ARG B C 1
ATOM 4980 O O . ARG B 1 257 ? 15.969 34.75 1.126 1 94.81 257 ARG B O 1
ATOM 4987 N N . PHE B 1 258 ? 16.547 32.812 0.19 1 95.5 258 PHE B N 1
ATOM 4988 C CA . PHE B 1 258 ? 17.969 33.125 0.132 1 95.5 258 PHE B CA 1
ATOM 4989 C C . PHE B 1 258 ? 18.219 34.281 -0.852 1 95.5 258 PHE B C 1
ATOM 4991 O O . PHE B 1 258 ? 18.938 35.219 -0.532 1 95.5 258 PHE B O 1
ATOM 4998 N N . VAL B 1 259 ? 17.625 34.156 -1.962 1 95.06 259 VAL B N 1
ATOM 4999 C CA . VAL B 1 259 ? 17.797 35.125 -3.02 1 95.06 259 VAL B CA 1
ATOM 5000 C C . VAL B 1 259 ? 17.297 36.5 -2.549 1 95.06 259 VAL B C 1
ATOM 5002 O O . VAL B 1 259 ? 17.906 37.531 -2.844 1 95.06 259 VAL B O 1
ATOM 5005 N N . ASN B 1 260 ? 16.234 36.438 -1.774 1 94.12 260 ASN B N 1
ATOM 5006 C CA . ASN B 1 260 ? 15.586 37.656 -1.317 1 94.12 260 ASN B CA 1
ATOM 5007 C C . ASN B 1 260 ? 16.25 38.188 -0.048 1 94.12 260 ASN B C 1
ATOM 5009 O O . ASN B 1 260 ? 15.82 39.219 0.496 1 94.12 260 ASN B O 1
ATOM 5013 N N . GLY B 1 261 ? 17.172 37.531 0.497 1 92 261 GLY B N 1
ATOM 5014 C CA . GLY B 1 261 ? 17.891 38 1.668 1 92 261 GLY B CA 1
ATOM 5015 C C . GLY B 1 261 ? 17.203 37.656 2.975 1 92 261 GLY B C 1
ATOM 5016 O O . GLY B 1 261 ? 17.547 38.188 4.027 1 92 261 GLY B O 1
ATOM 5017 N N . GLU B 1 262 ? 16.203 36.781 2.922 1 93.31 262 GLU B N 1
ATOM 5018 C CA . GLU B 1 262 ? 15.438 36.406 4.113 1 93.31 262 GLU B CA 1
ATOM 5019 C C . GLU B 1 262 ? 16.156 35.281 4.887 1 93.31 262 GLU B C 1
ATOM 5021 O O . GLU B 1 262 ? 15.812 35.031 6.043 1 93.31 262 GLU B O 1
ATOM 5026 N N . ARG B 1 263 ? 17.094 34.688 4.188 1 91.06 263 ARG B N 1
ATOM 5027 C CA . ARG B 1 263 ? 17.922 33.656 4.773 1 91.06 263 ARG B CA 1
ATOM 5028 C C . ARG B 1 263 ? 19.391 33.875 4.445 1 91.06 263 ARG B C 1
ATOM 5030 O O . ARG B 1 263 ? 19.734 34.25 3.322 1 91.06 263 ARG B O 1
ATOM 5037 N N . GLU B 1 264 ? 20.219 33.625 5.398 1 90.5 264 GLU B N 1
ATOM 5038 C CA . GLU B 1 26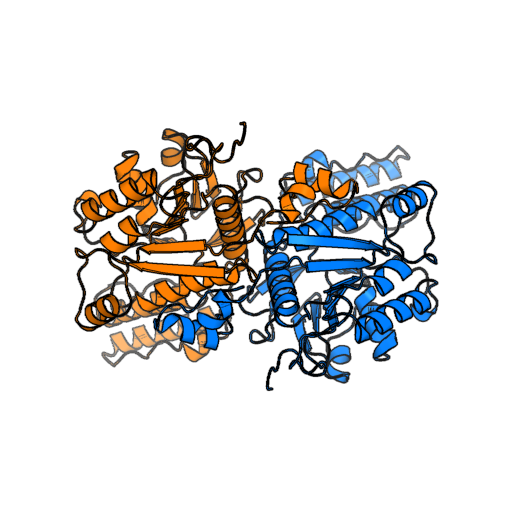4 ? 21.641 33.906 5.234 1 90.5 264 GLU B CA 1
ATOM 5039 C C . GLU B 1 264 ? 22.344 32.812 4.457 1 90.5 264 GLU B C 1
ATOM 5041 O O . GLU B 1 264 ? 23.125 33.094 3.537 1 90.5 264 GLU B O 1
ATOM 5046 N N . GLU B 1 265 ? 22.047 31.625 4.828 1 93.06 265 GLU B N 1
ATOM 5047 C CA . GLU B 1 265 ? 22.719 30.484 4.211 1 93.06 265 GLU B CA 1
ATOM 5048 C C . GLU B 1 265 ? 21.844 29.844 3.137 1 93.06 265 GLU B C 1
ATOM 5050 O O . GLU B 1 265 ? 20.625 29.766 3.285 1 93.06 265 GLU B O 1
ATOM 5055 N N . PHE B 1 266 ? 22.516 29.469 2.066 1 96.06 266 PHE B N 1
ATOM 5056 C CA . PHE B 1 266 ? 21.812 28.688 1.057 1 96.06 266 PHE B CA 1
ATOM 5057 C C . PHE B 1 266 ? 21.25 27.406 1.651 1 96.06 266 PHE B C 1
ATOM 5059 O O . PHE B 1 266 ? 21.922 26.734 2.445 1 96.06 266 PHE B O 1
ATOM 5066 N N . PRO B 1 267 ? 20 27.047 1.324 1 96.31 267 PRO B N 1
ATOM 5067 C CA . PRO B 1 267 ? 19.406 25.875 1.951 1 96.31 267 PRO B CA 1
ATOM 5068 C C . PRO B 1 267 ? 20.047 24.562 1.495 1 96.31 267 PRO B C 1
ATOM 5070 O O . PRO B 1 267 ? 20.453 24.453 0.337 1 96.31 267 PRO B O 1
ATOM 5073 N N . PRO B 1 268 ? 20.141 23.641 2.418 1 95.62 268 PRO B N 1
ATOM 5074 C CA . PRO B 1 268 ? 20.594 22.312 1.995 1 95.62 268 PRO B CA 1
ATOM 5075 C C . PRO B 1 268 ? 19.547 21.578 1.158 1 95.62 268 PRO B C 1
ATOM 5077 O O . PRO B 1 268 ? 18.375 21.938 1.171 1 95.62 268 PRO B O 1
ATOM 5080 N N . LEU B 1 269 ? 20.016 20.562 0.406 1 96.81 269 LEU B N 1
ATOM 5081 C CA . LEU B 1 269 ? 19.062 19.719 -0.316 1 96.81 269 LEU B CA 1
ATOM 5082 C C . LEU B 1 269 ? 18.312 18.812 0.644 1 96.81 269 LEU B C 1
ATOM 5084 O O . LEU B 1 269 ? 18.859 18.344 1.642 1 96.81 269 LEU B O 1
ATOM 5088 N N . PRO B 1 270 ? 16.938 18.578 0.374 1 97.12 270 PRO B N 1
ATOM 5089 C CA . PRO B 1 270 ? 16.25 17.547 1.155 1 97.12 270 PRO B CA 1
ATOM 5090 C C . PRO B 1 270 ? 16.953 16.203 1.087 1 97.12 270 PRO B C 1
ATOM 5092 O O . PRO B 1 270 ? 17.391 15.781 0.012 1 97.12 270 PRO B O 1
ATOM 5095 N N . GLU B 1 271 ? 17.016 15.531 2.158 1 96.88 271 GLU B N 1
ATOM 5096 C CA . GLU B 1 271 ? 17.781 14.289 2.254 1 96.88 271 GLU B CA 1
ATOM 5097 C C . GLU B 1 271 ? 17.016 13.125 1.625 1 96.88 271 GLU B C 1
ATOM 5099 O O . GLU B 1 271 ? 15.805 12.992 1.829 1 96.88 271 GLU B O 1
ATOM 5104 N N . ARG B 1 272 ? 17.734 12.219 0.773 1 95.44 272 ARG B N 1
ATOM 5105 C CA . ARG B 1 272 ? 17.25 10.945 0.249 1 95.44 272 ARG B CA 1
ATOM 5106 C C . ARG B 1 272 ? 15.992 11.141 -0.593 1 95.44 272 ARG B C 1
ATOM 5108 O O . ARG B 1 272 ? 15.047 10.359 -0.496 1 95.44 272 ARG B O 1
ATOM 5115 N N . TYR B 1 273 ? 15.891 12.258 -1.271 1 96.25 273 TYR B N 1
ATOM 5116 C CA . TYR B 1 273 ? 14.734 12.648 -2.066 1 96.25 273 TYR B CA 1
ATOM 5117 C C . TYR B 1 273 ? 15.086 12.727 -3.547 1 96.25 273 TYR B C 1
ATOM 5119 O O . TYR B 1 273 ? 14.312 12.289 -4.402 1 96.25 273 TYR B O 1
ATOM 5127 N N . LEU B 1 274 ? 16.25 13.156 -3.828 1 95.12 274 LEU B N 1
ATOM 5128 C CA . LEU B 1 274 ? 16.641 13.461 -5.199 1 95.12 274 LEU B CA 1
ATOM 5129 C C . LEU B 1 274 ? 17.516 12.359 -5.777 1 95.12 274 LEU B C 1
ATOM 5131 O O . LEU B 1 274 ? 18.359 11.797 -5.07 1 95.12 274 LEU B O 1
ATOM 5135 N N . SER B 1 275 ? 17.297 12.109 -7.023 1 92.31 275 SER B N 1
ATOM 5136 C CA . SER B 1 275 ? 18.266 11.273 -7.742 1 92.31 275 SER B CA 1
ATOM 5137 C C . SER B 1 275 ? 19.609 11.984 -7.891 1 92.31 275 SER B C 1
ATOM 5139 O O . SER B 1 275 ? 19.688 13.203 -7.738 1 92.31 275 SER B O 1
ATOM 5141 N N . PRO B 1 276 ? 20.625 11.133 -8.203 1 92.25 276 PRO B N 1
ATOM 5142 C CA . PRO B 1 276 ? 21.938 11.766 -8.414 1 92.25 276 PRO B CA 1
ATOM 5143 C C . PRO B 1 276 ? 21.906 12.828 -9.516 1 92.25 276 PRO B C 1
ATOM 5145 O O . PRO B 1 276 ? 22.531 13.883 -9.375 1 92.25 276 PRO B O 1
ATOM 5148 N N . GLN B 1 277 ? 21.203 12.555 -10.5 1 94 277 GLN B N 1
ATOM 5149 C CA . GLN B 1 277 ? 21.109 13.508 -11.602 1 94 277 GLN B CA 1
ATOM 5150 C C . GLN B 1 277 ? 20.375 14.773 -11.172 1 94 277 GLN B C 1
ATOM 5152 O O . GLN B 1 277 ? 20.797 15.883 -11.508 1 94 277 GLN B O 1
ATOM 5157 N N . ALA B 1 278 ? 19.281 14.648 -10.469 1 95.44 278 ALA B N 1
ATOM 5158 C CA . ALA B 1 278 ? 18.531 15.805 -9.984 1 95.44 278 ALA B CA 1
ATOM 5159 C C . ALA B 1 278 ? 19.375 16.625 -9.008 1 95.44 278 ALA B C 1
ATOM 5161 O O . ALA B 1 278 ? 19.344 17.859 -9.055 1 95.44 278 ALA B O 1
ATOM 5162 N N . ALA B 1 279 ? 20.109 15.953 -8.188 1 96.12 279 ALA B N 1
ATOM 5163 C CA . ALA B 1 279 ? 20.984 16.641 -7.234 1 96.12 279 ALA B CA 1
ATOM 5164 C C . ALA B 1 279 ? 22.047 17.453 -7.957 1 96.12 279 ALA B C 1
ATOM 5166 O O . ALA B 1 279 ? 22.375 18.578 -7.547 1 96.12 279 ALA B O 1
ATOM 5167 N N . ALA B 1 280 ? 22.562 16.891 -8.992 1 96.69 280 ALA B N 1
ATOM 5168 C CA . ALA B 1 280 ? 23.578 17.562 -9.781 1 96.69 280 ALA B CA 1
ATOM 5169 C C . ALA B 1 280 ? 23.031 18.828 -10.43 1 96.69 280 ALA B C 1
ATOM 5171 O O . ALA B 1 280 ? 23.703 19.859 -10.469 1 96.69 280 ALA B O 1
ATOM 5172 N N . ILE B 1 281 ? 21.844 18.734 -10.93 1 97.38 281 ILE B N 1
ATOM 5173 C CA . ILE B 1 281 ? 21.188 19.875 -11.547 1 97.38 281 ILE B CA 1
ATOM 5174 C C . ILE B 1 281 ? 21 20.984 -10.516 1 97.38 281 ILE B C 1
ATOM 5176 O O . ILE B 1 281 ? 21.234 22.156 -10.797 1 97.38 281 ILE B O 1
ATOM 5180 N N . LEU B 1 282 ? 20.625 20.609 -9.305 1 97.19 282 LEU B N 1
ATOM 5181 C CA . LEU B 1 282 ? 20.359 21.578 -8.258 1 97.19 282 LEU B CA 1
ATOM 5182 C C . LEU B 1 282 ? 21.656 22.188 -7.738 1 97.19 282 LEU B C 1
ATOM 5184 O O . LEU B 1 282 ? 21.688 23.359 -7.367 1 97.19 282 LEU B O 1
ATOM 5188 N N . GLU B 1 283 ? 22.688 21.469 -7.77 1 96.81 283 GLU B N 1
ATOM 5189 C CA . GLU B 1 283 ? 24 21.984 -7.371 1 96.81 283 GLU B CA 1
ATOM 5190 C C . GLU B 1 283 ? 24.5 23.031 -8.367 1 96.81 283 GLU B C 1
ATOM 5192 O O . GLU B 1 283 ? 25.062 24.047 -7.977 1 96.81 283 GLU B O 1
ATOM 5197 N N . GLU B 1 284 ? 24.344 22.672 -9.555 1 97.38 284 GLU B N 1
ATOM 5198 C CA . GLU B 1 284 ? 24.688 23.656 -10.57 1 97.38 284 GLU B CA 1
ATOM 5199 C C . GLU B 1 284 ? 23.875 24.938 -10.406 1 97.38 284 GLU B C 1
ATOM 5201 O O . GLU B 1 284 ? 24.406 26.031 -10.539 1 97.38 284 GLU B O 1
ATOM 5206 N N . HIS B 1 285 ? 22.609 24.766 -10.18 1 97.94 285 HIS B N 1
ATOM 5207 C CA . HIS B 1 285 ? 21.75 25.922 -9.945 1 97.94 285 HIS B CA 1
ATOM 5208 C C . HIS B 1 285 ? 22.234 26.719 -8.75 1 97.94 285 HIS B C 1
ATOM 5210 O O . HIS B 1 285 ? 22.219 27.953 -8.781 1 97.94 285 HIS B O 1
ATOM 5216 N N . ARG B 1 286 ? 22.609 26.047 -7.691 1 97.56 286 ARG B N 1
ATOM 5217 C CA . ARG B 1 286 ? 23.156 26.719 -6.512 1 97.56 286 ARG B CA 1
ATOM 5218 C C . ARG B 1 286 ? 24.344 27.609 -6.879 1 97.56 286 ARG B C 1
ATOM 5220 O O . ARG B 1 286 ? 24.391 28.766 -6.473 1 97.56 286 ARG B O 1
ATOM 5227 N N . GLU B 1 287 ? 25.219 27.062 -7.652 1 97.19 287 GLU B N 1
ATOM 5228 C CA . GLU B 1 287 ? 26.406 27.812 -8.062 1 97.19 287 GLU B CA 1
ATOM 5229 C C . GLU B 1 287 ? 26.016 29.062 -8.859 1 97.19 287 GLU B C 1
ATOM 5231 O O . GLU B 1 287 ? 26.594 30.141 -8.656 1 97.19 287 GLU B O 1
ATOM 5236 N N . ARG B 1 288 ? 25.094 28.844 -9.688 1 97.38 288 ARG B N 1
ATOM 5237 C CA . ARG B 1 288 ? 24.641 29.953 -10.516 1 97.38 288 ARG B CA 1
ATOM 5238 C C . ARG B 1 288 ? 23.969 31.031 -9.68 1 97.38 288 ARG B C 1
ATOM 5240 O O . ARG B 1 288 ? 24.141 32.219 -9.945 1 97.38 288 ARG B O 1
ATOM 5247 N N . VAL B 1 289 ? 23.188 30.641 -8.719 1 97.31 289 VAL B N 1
ATOM 5248 C CA . VAL B 1 289 ? 22.5 31.578 -7.84 1 97.31 289 VAL B CA 1
ATOM 5249 C C . VAL B 1 289 ? 23.531 32.344 -7.008 1 97.31 289 VAL B C 1
ATOM 5251 O O . VAL B 1 289 ? 23.438 33.562 -6.859 1 97.31 289 VAL B O 1
ATOM 5254 N N . GLU B 1 290 ? 24.5 31.688 -6.52 1 95.12 290 GLU B N 1
ATOM 5255 C CA . GLU B 1 290 ? 25.547 32.312 -5.711 1 95.12 290 GLU B CA 1
ATOM 5256 C C . GLU B 1 290 ? 26.359 33.312 -6.539 1 95.12 290 GLU B C 1
ATOM 5258 O O . GLU B 1 290 ? 26.688 34.406 -6.07 1 95.12 290 GLU B O 1
ATOM 5263 N N . GLN B 1 291 ? 26.672 32.906 -7.727 1 95.56 291 GLN B N 1
ATOM 5264 C CA . GLN B 1 291 ? 27.391 33.781 -8.625 1 95.56 291 GLN B CA 1
ATOM 5265 C C . GLN B 1 291 ? 26.578 35.031 -8.945 1 95.56 291 GLN B C 1
ATOM 5267 O O . GLN B 1 291 ? 27.125 36.125 -9.008 1 95.56 291 GLN B O 1
ATOM 5272 N N . ALA B 1 292 ? 25.344 34.781 -9.18 1 95.75 292 ALA B N 1
ATOM 5273 C CA . ALA B 1 292 ? 24.453 35.906 -9.469 1 95.75 292 ALA B CA 1
ATOM 5274 C C . ALA B 1 292 ? 24.422 36.875 -8.289 1 95.75 292 ALA B C 1
ATOM 5276 O O . ALA B 1 292 ? 24.406 38.094 -8.484 1 95.75 292 ALA B O 1
ATOM 5277 N N . ARG B 1 293 ? 24.328 36.406 -7.109 1 91.31 293 ARG B N 1
ATOM 5278 C CA . ARG B 1 293 ? 24.328 37.219 -5.91 1 91.31 293 ARG B CA 1
ATOM 5279 C C . ARG B 1 293 ? 25.609 38.031 -5.797 1 91.31 293 ARG B C 1
ATOM 5281 O O . ARG B 1 293 ? 25.578 39.219 -5.465 1 91.31 293 ARG B O 1
ATOM 5288 N N . GLN B 1 294 ? 26.766 37.438 -6.094 1 90.94 294 GLN B N 1
ATOM 5289 C CA . GLN B 1 294 ? 28.062 38.125 -6.027 1 90.94 294 GLN B CA 1
ATOM 5290 C C . GLN B 1 294 ? 28.156 39.25 -7.051 1 90.94 294 GLN B C 1
ATOM 5292 O O . GLN B 1 294 ? 28.719 40.281 -6.77 1 90.94 294 GLN B O 1
ATOM 5297 N N . ARG B 1 295 ? 27.578 38.969 -8.156 1 94.56 295 ARG B N 1
ATOM 5298 C CA . ARG B 1 295 ? 27.656 39.906 -9.258 1 94.56 295 ARG B CA 1
ATOM 5299 C C . ARG B 1 295 ? 26.516 40.906 -9.188 1 94.56 295 ARG B C 1
ATOM 5301 O O . ARG B 1 295 ? 26.438 41.844 -10.016 1 94.56 295 ARG B O 1
ATOM 5308 N N . ARG B 1 296 ? 25.594 40.688 -8.297 1 92.62 296 ARG B N 1
ATOM 5309 C CA . ARG B 1 296 ? 24.453 41.594 -8.102 1 92.62 296 ARG B CA 1
ATOM 5310 C C . ARG B 1 296 ? 23.578 41.625 -9.352 1 92.62 296 ARG B C 1
ATOM 5312 O O . ARG B 1 296 ? 23.234 42.719 -9.844 1 92.62 296 ARG B O 1
ATOM 5319 N N . VAL B 1 297 ? 23.438 40.438 -9.953 1 95.62 297 VAL B N 1
ATOM 5320 C CA . VAL B 1 297 ? 22.516 40.25 -11.078 1 95.62 297 VAL B CA 1
ATOM 5321 C C . VAL B 1 297 ? 21.359 39.344 -10.664 1 95.62 297 VAL B C 1
ATOM 5323 O O . VAL B 1 297 ? 21.438 38.656 -9.633 1 95.62 297 VAL B O 1
ATOM 5326 N N . PRO B 1 298 ? 20.312 39.438 -11.398 1 95.44 298 PRO B N 1
ATOM 5327 C CA . PRO B 1 298 ? 19.172 38.594 -11.039 1 95.44 298 PRO B CA 1
ATOM 5328 C C . PRO B 1 298 ? 19.516 37.094 -11.047 1 95.44 298 PRO B C 1
ATOM 5330 O O . PRO B 1 298 ? 20.219 36.625 -11.945 1 95.44 298 PRO B O 1
ATOM 5333 N N . ALA B 1 299 ? 19.094 36.375 -10.008 1 95.94 299 ALA B N 1
ATOM 5334 C CA . ALA B 1 299 ? 19.344 34.938 -9.891 1 95.94 299 ALA B CA 1
ATOM 5335 C C . ALA B 1 299 ? 18.5 34.156 -10.891 1 95.94 299 ALA B C 1
ATOM 5337 O O . ALA B 1 299 ? 17.359 34.531 -11.18 1 95.94 299 ALA B O 1
ATOM 5338 N N . PRO B 1 300 ? 19.047 33.094 -11.43 1 96.69 300 PRO B N 1
ATOM 5339 C CA . PRO B 1 300 ? 18.234 32.25 -12.297 1 96.69 300 PRO B CA 1
ATOM 5340 C C . PRO B 1 300 ? 17.156 31.484 -11.539 1 96.69 300 PRO B C 1
ATOM 5342 O O . PRO B 1 300 ? 17.344 31.156 -10.367 1 96.69 300 PRO B O 1
ATOM 5345 N N . GLU B 1 301 ? 16.047 31.234 -12.227 1 96 301 GLU B N 1
ATOM 5346 C CA . GLU B 1 301 ? 14.977 30.438 -11.633 1 96 301 GLU B CA 1
ATOM 5347 C C . GLU B 1 301 ? 15.391 28.969 -11.492 1 96 301 GLU B C 1
ATOM 5349 O O . GLU B 1 301 ? 16.25 28.484 -12.234 1 96 301 GLU B O 1
ATOM 5354 N N . LEU B 1 302 ? 14.789 28.359 -10.469 1 96.62 302 LEU B N 1
ATOM 5355 C CA . LEU B 1 302 ? 15.008 26.922 -10.32 1 96.62 302 LEU B CA 1
ATOM 5356 C C . LEU B 1 302 ? 14.516 26.156 -11.547 1 96.62 302 LEU B C 1
ATOM 5358 O O . LEU B 1 302 ? 13.406 26.391 -12.023 1 96.62 302 LEU B O 1
ATOM 5362 N N . PRO B 1 303 ? 15.297 25.297 -12.148 1 95.88 303 PRO B N 1
ATOM 5363 C CA . PRO B 1 303 ? 14.906 24.578 -13.359 1 95.88 303 PRO B CA 1
ATOM 5364 C C . PRO B 1 303 ? 13.953 23.422 -13.086 1 95.88 303 PRO B C 1
ATOM 5366 O O . PRO B 1 303 ? 14.281 22.266 -13.391 1 95.88 303 PRO B O 1
ATOM 5369 N N . GLU B 1 304 ? 12.734 23.641 -12.648 1 94.56 304 GLU B N 1
ATOM 5370 C CA . GLU B 1 304 ? 11.75 22.656 -12.234 1 94.56 304 GLU B CA 1
ATOM 5371 C C . GLU B 1 304 ? 11.422 21.688 -13.367 1 94.56 304 GLU B C 1
ATOM 5373 O O . GLU B 1 304 ? 11.297 20.484 -13.148 1 94.56 304 GLU B O 1
ATOM 5378 N N . PRO B 1 305 ? 11.336 22.188 -14.633 1 93.38 305 PRO B N 1
ATOM 5379 C CA . PRO B 1 305 ? 10.984 21.281 -15.727 1 93.38 305 PRO B CA 1
ATOM 5380 C C . PRO B 1 305 ? 12 20.156 -15.906 1 93.38 305 PRO B C 1
ATOM 5382 O O . PRO B 1 305 ? 11.648 19.062 -16.359 1 93.38 305 PRO B O 1
ATOM 5385 N N . LEU B 1 306 ? 13.25 20.438 -15.539 1 94.25 306 LEU B N 1
ATOM 5386 C CA . LEU B 1 306 ? 14.305 19.438 -15.695 1 94.25 306 LEU B CA 1
ATOM 5387 C C . LEU B 1 306 ? 14.289 18.453 -14.523 1 94.25 306 LEU B C 1
ATOM 5389 O O . LEU B 1 306 ? 14.93 17.406 -14.586 1 94.25 306 LEU B O 1
ATOM 5393 N N . LEU B 1 307 ? 13.531 18.812 -13.453 1 95.5 307 LEU B N 1
ATOM 5394 C CA . LEU B 1 307 ? 13.609 18.047 -12.203 1 95.5 307 LEU B CA 1
ATOM 5395 C C . LEU B 1 307 ? 12.383 17.172 -12.016 1 95.5 307 LEU B C 1
ATOM 5397 O O . LEU B 1 307 ? 12.477 16.062 -11.492 1 95.5 307 LEU B O 1
ATOM 5401 N N . VAL B 1 308 ? 11.203 17.578 -12.414 1 90.5 308 VAL B N 1
ATOM 5402 C CA . VAL B 1 308 ? 9.914 16.953 -12.117 1 90.5 308 VAL B CA 1
ATOM 5403 C C . VAL B 1 308 ? 9.906 15.523 -12.641 1 90.5 308 VAL B C 1
ATOM 5405 O O . VAL B 1 308 ? 9.469 14.609 -11.938 1 90.5 308 VAL B O 1
ATOM 5408 N N . GLY B 1 309 ? 10.453 15.297 -13.828 1 87.19 309 GLY B N 1
ATOM 5409 C CA . GLY B 1 309 ? 10.469 13.961 -14.414 1 87.19 309 GLY B CA 1
ATOM 5410 C C . GLY B 1 309 ? 11.516 13.055 -13.797 1 87.19 309 GLY B C 1
ATOM 5411 O O . GLY B 1 309 ? 11.539 11.852 -14.07 1 87.19 309 GLY B O 1
ATOM 5412 N N . ARG B 1 310 ? 12.281 13.578 -12.867 1 91.06 310 ARG B N 1
ATOM 5413 C CA . ARG B 1 310 ? 13.391 12.828 -12.297 1 91.06 310 ARG B CA 1
ATOM 5414 C C . ARG B 1 310 ? 13.164 12.547 -10.812 1 91.06 310 ARG B C 1
ATOM 5416 O O . ARG B 1 310 ? 14.039 12 -10.141 1 91.06 310 ARG B O 1
ATOM 5423 N N . LEU B 1 311 ? 12.016 12.906 -10.312 1 93.88 311 LEU B N 1
ATOM 5424 C CA . LEU B 1 311 ? 11.68 12.672 -8.906 1 93.88 311 LEU B CA 1
ATOM 5425 C C . LEU B 1 311 ? 11 11.32 -8.727 1 93.88 311 LEU B C 1
ATOM 5427 O O . LEU B 1 311 ? 10.125 10.945 -9.516 1 93.88 311 LEU B O 1
ATOM 5431 N N . ASP B 1 312 ? 11.492 10.648 -7.762 1 93.62 312 ASP B N 1
ATOM 5432 C CA . ASP B 1 312 ? 10.867 9.375 -7.434 1 93.62 312 ASP B CA 1
ATOM 5433 C C . ASP B 1 312 ? 9.906 9.523 -6.262 1 93.62 312 ASP B C 1
ATOM 5435 O O . ASP B 1 312 ? 10.172 10.266 -5.316 1 93.62 312 ASP B O 1
ATOM 5439 N N . ASN B 1 313 ? 8.805 8.938 -6.398 1 96.38 313 ASN B N 1
ATOM 5440 C CA . ASN B 1 313 ? 7.902 8.711 -5.273 1 96.38 313 ASN B CA 1
ATOM 5441 C C . ASN B 1 313 ? 7.98 7.273 -4.77 1 96.38 313 ASN B C 1
ATOM 5443 O O . ASN B 1 313 ? 7.711 6.332 -5.52 1 96.38 313 ASN B O 1
ATOM 5447 N N . THR B 1 314 ? 8.367 7.098 -3.521 1 98 314 THR B N 1
ATOM 5448 C CA . THR B 1 314 ? 8.547 5.766 -2.955 1 98 314 THR B CA 1
ATOM 5449 C C . THR B 1 314 ? 7.723 5.602 -1.68 1 98 314 THR B C 1
ATOM 5451 O O . THR B 1 314 ? 7.945 4.668 -0.909 1 98 314 THR B O 1
ATOM 5454 N N . TRP B 1 315 ? 6.805 6.562 -1.389 1 98.44 315 TRP B N 1
ATOM 5455 C CA . TRP B 1 315 ? 6.156 6.562 -0.08 1 98.44 315 TRP B CA 1
ATOM 5456 C C . TRP B 1 315 ? 4.641 6.492 -0.221 1 98.44 315 TRP B C 1
ATOM 5458 O O . TRP B 1 315 ? 3.938 6.148 0.733 1 98.44 315 TRP B O 1
ATOM 5468 N N . HIS B 1 316 ? 4.129 6.793 -1.324 1 97.81 316 HIS B N 1
ATOM 5469 C CA . HIS B 1 316 ? 2.695 7.004 -1.492 1 97.81 316 HIS B CA 1
ATOM 5470 C C . HIS B 1 316 ? 1.917 5.715 -1.253 1 97.81 316 HIS B C 1
ATOM 5472 O O . HIS B 1 316 ? 0.868 5.727 -0.606 1 97.81 316 HIS B O 1
ATOM 5478 N N . ASP B 1 317 ? 2.418 4.645 -1.746 1 98.25 317 ASP B N 1
ATOM 5479 C CA . ASP B 1 317 ? 1.697 3.379 -1.648 1 98.25 317 ASP B CA 1
ATOM 5480 C C . ASP B 1 317 ? 1.525 2.955 -0.191 1 98.25 317 ASP B C 1
ATOM 5482 O O . ASP B 1 317 ? 0.479 2.426 0.189 1 98.25 317 ASP B O 1
ATOM 5486 N N . SER B 1 318 ? 2.564 3.125 0.588 1 98.5 318 SER B N 1
ATOM 5487 C CA . SER B 1 318 ? 2.443 2.781 2.002 1 98.5 318 SER B CA 1
ATOM 5488 C C . SER B 1 318 ? 1.495 3.734 2.721 1 98.5 318 SER B C 1
ATOM 5490 O O . SER B 1 318 ? 0.77 3.328 3.631 1 98.5 318 SER B O 1
ATOM 5492 N N . ALA B 1 319 ? 1.541 4.988 2.326 1 98.19 319 ALA B N 1
ATOM 5493 C CA . ALA B 1 319 ? 0.553 5.93 2.848 1 98.19 319 ALA B CA 1
ATOM 5494 C C . ALA B 1 319 ? -0.867 5.457 2.545 1 98.19 319 ALA B C 1
ATOM 5496 O O . ALA B 1 319 ? -1.731 5.469 3.426 1 98.19 319 ALA B O 1
ATOM 5497 N N . LEU B 1 320 ? -1.093 5.008 1.329 1 96.69 320 LEU B N 1
ATOM 5498 C CA . LEU B 1 320 ? -2.402 4.508 0.928 1 96.69 320 LEU B CA 1
ATOM 5499 C C . LEU B 1 320 ? -2.801 3.297 1.767 1 96.69 320 LEU B C 1
ATOM 5501 O O . LEU B 1 320 ? -3.959 3.17 2.168 1 96.69 320 LEU B O 1
ATOM 5505 N N . ALA B 1 321 ? -1.861 2.436 1.967 1 96.88 321 ALA B N 1
ATOM 5506 C CA . ALA B 1 321 ? -2.15 1.215 2.715 1 96.88 321 ALA B CA 1
ATOM 5507 C C . ALA B 1 321 ? -2.607 1.537 4.133 1 96.88 321 ALA B C 1
ATOM 5509 O O . ALA B 1 321 ? -3.598 0.979 4.617 1 96.88 321 ALA B O 1
ATOM 5510 N N . VAL B 1 322 ? -1.911 2.461 4.805 1 97.75 322 VAL B N 1
ATOM 5511 C CA . VAL B 1 322 ? -2.256 2.836 6.172 1 97.75 322 VAL B CA 1
ATOM 5512 C C . VAL B 1 322 ? -3.625 3.512 6.191 1 97.75 322 VAL B C 1
ATOM 5514 O O . VAL B 1 322 ? -4.465 3.195 7.035 1 97.75 322 VAL B O 1
ATOM 5517 N N . VAL B 1 323 ? -3.863 4.418 5.27 1 97.25 323 VAL B N 1
ATOM 5518 C CA . VAL B 1 323 ? -5.129 5.145 5.223 1 97.25 323 VAL B CA 1
ATOM 5519 C C . VAL B 1 323 ? -6.262 4.184 4.871 1 97.25 323 VAL B C 1
ATOM 5521 O O . VAL B 1 323 ? -7.371 4.309 5.395 1 97.25 323 VAL B O 1
ATOM 5524 N N . ASN B 1 324 ? -5.98 3.279 3.971 1 95.25 324 ASN B N 1
ATOM 5525 C CA . ASN B 1 324 ? -6.957 2.244 3.652 1 95.25 324 ASN B CA 1
ATOM 5526 C C . ASN B 1 324 ? -7.359 1.453 4.895 1 95.25 324 ASN B C 1
ATOM 5528 O O . ASN B 1 324 ? -8.547 1.179 5.105 1 95.25 324 ASN B O 1
ATOM 5532 N N . ASN B 1 325 ? -6.41 1.025 5.688 1 94.5 325 ASN B N 1
ATOM 5533 C CA . ASN B 1 325 ? -6.703 0.337 6.941 1 94.5 325 ASN B CA 1
ATOM 5534 C C . ASN B 1 325 ? -7.512 1.22 7.891 1 94.5 325 ASN B C 1
ATOM 5536 O O . ASN B 1 325 ? -8.461 0.754 8.523 1 94.5 325 ASN B O 1
ATOM 5540 N N . TRP B 1 326 ? -7.117 2.506 7.992 1 96.88 326 TRP B N 1
ATOM 5541 C CA . TRP B 1 326 ? -7.809 3.461 8.852 1 96.88 326 TRP B CA 1
ATOM 5542 C C . TRP B 1 326 ? -9.266 3.607 8.438 1 96.88 326 TRP B C 1
ATOM 5544 O O . TRP B 1 326 ? -10.172 3.475 9.266 1 96.88 326 TRP B O 1
ATOM 5554 N N . ILE B 1 327 ? -9.5 3.801 7.168 1 94.69 327 ILE B N 1
ATOM 5555 C CA . ILE B 1 327 ? -10.844 4 6.637 1 94.69 327 ILE B CA 1
ATOM 5556 C C . ILE B 1 327 ? -11.664 2.721 6.812 1 94.69 327 ILE B C 1
ATOM 5558 O O . ILE B 1 327 ? -12.852 2.773 7.141 1 94.69 327 ILE B O 1
ATOM 5562 N N . GLY B 1 328 ? -11.016 1.577 6.559 1 91.19 328 GLY B N 1
ATOM 5563 C CA . GLY B 1 328 ? -11.695 0.311 6.781 1 91.19 328 GLY B CA 1
ATOM 5564 C C . GLY B 1 328 ? -12.18 0.136 8.211 1 91.19 328 GLY B C 1
ATOM 5565 O O . GLY B 1 328 ? -13.305 -0.309 8.438 1 91.19 328 GLY B O 1
ATOM 5566 N N . ASN B 1 329 ? -11.344 0.469 9.172 1 92.38 329 ASN B N 1
ATOM 5567 C CA . ASN B 1 329 ? -11.734 0.384 10.57 1 92.38 329 ASN B CA 1
ATOM 5568 C C . ASN B 1 329 ? -12.828 1.39 10.906 1 92.38 329 ASN B C 1
ATOM 5570 O O . ASN B 1 329 ? -13.773 1.067 11.633 1 92.38 329 ASN B O 1
ATOM 5574 N N . VAL B 1 330 ? -12.719 2.641 10.398 1 94.19 330 VAL B N 1
ATOM 5575 C CA . VAL B 1 330 ? -13.781 3.625 10.586 1 94.19 330 VAL B CA 1
ATOM 5576 C C . VAL B 1 330 ? -15.109 3.057 10.086 1 94.19 330 VAL B C 1
ATOM 5578 O O . VAL B 1 330 ? -16.125 3.107 10.797 1 94.19 330 VAL B O 1
ATOM 5581 N N . TYR B 1 331 ? -15.039 2.521 8.922 1 90.12 331 TYR B N 1
ATOM 5582 C CA . TYR B 1 331 ? -16.234 1.971 8.297 1 90.12 331 TYR B CA 1
ATOM 5583 C C . TYR B 1 331 ? -16.844 0.879 9.172 1 90.12 331 TYR B C 1
ATOM 5585 O O . TYR B 1 331 ? -18.078 0.801 9.305 1 90.12 331 TYR B O 1
ATOM 5593 N N . GLN B 1 332 ? -16 0.037 9.719 1 84.81 332 GLN B N 1
ATOM 5594 C CA . GLN B 1 332 ? -16.453 -1.113 10.5 1 84.81 332 GLN B CA 1
ATOM 5595 C C . GLN B 1 332 ? -17.078 -0.672 11.812 1 84.81 332 GLN B C 1
ATOM 5597 O O . GLN B 1 332 ? -18 -1.328 12.32 1 84.81 332 GLN B O 1
ATOM 5602 N N . PHE B 1 333 ? -16.656 0.49 12.328 1 90.56 333 PHE B N 1
ATOM 5603 C CA . PHE B 1 333 ? -17.031 0.776 13.711 1 90.56 333 PHE B CA 1
ATOM 5604 C C . PHE B 1 333 ? -17.969 1.966 13.781 1 90.56 333 PHE B C 1
ATOM 5606 O O . PHE B 1 333 ? -18.594 2.211 14.82 1 90.56 333 PHE B O 1
ATOM 5613 N N . THR B 1 334 ? -18.141 2.693 12.719 1 92.19 334 THR B N 1
ATOM 5614 C CA . THR B 1 334 ? -18.969 3.896 12.75 1 92.19 334 THR B CA 1
ATOM 5615 C C . THR B 1 334 ? -20.453 3.535 12.734 1 92.19 334 THR B C 1
ATOM 5617 O O . THR B 1 334 ? -20.828 2.461 12.266 1 92.19 334 THR B O 1
ATOM 5620 N N . ASN B 1 335 ? -21.25 4.379 13.281 1 91.81 335 ASN B N 1
ATOM 5621 C CA . ASN B 1 335 ? -22.703 4.27 13.211 1 91.81 335 ASN B CA 1
ATOM 5622 C C . ASN B 1 335 ? -23.234 4.656 11.828 1 91.81 335 ASN B C 1
ATOM 5624 O O . ASN B 1 335 ? -22.562 5.395 11.094 1 91.81 335 ASN B O 1
ATOM 5628 N N . HIS B 1 336 ? -24.406 4.172 11.484 1 87.69 336 HIS B N 1
ATOM 5629 C CA . HIS B 1 336 ? -25.031 4.547 10.227 1 87.69 336 HIS B CA 1
ATOM 5630 C C . HIS B 1 336 ? -25.422 6.02 10.219 1 87.69 336 HIS B C 1
ATOM 5632 O O . HIS B 1 336 ? -25.453 6.656 9.164 1 87.69 336 HIS B O 1
ATOM 5638 N N . ASP B 1 337 ? -25.734 6.516 11.422 1 91 337 ASP B N 1
ATOM 5639 C CA . ASP B 1 337 ? -25.953 7.945 11.602 1 91 337 ASP B CA 1
ATOM 5640 C C . ASP B 1 337 ? -24.641 8.672 11.883 1 91 337 ASP B C 1
ATOM 5642 O O . ASP B 1 337 ? -24.062 8.523 12.961 1 91 337 ASP B O 1
ATOM 5646 N N . ARG B 1 338 ? -24.188 9.508 10.914 1 91.12 338 ARG B N 1
ATOM 5647 C CA . ARG B 1 338 ? -22.859 10.117 11.031 1 91.12 338 ARG B CA 1
ATOM 5648 C C . ARG B 1 338 ? -22.812 11.109 12.188 1 91.12 338 ARG B C 1
ATOM 5650 O O . ARG B 1 338 ? -21.75 11.664 12.484 1 91.12 338 ARG B O 1
ATOM 5657 N N . ARG B 1 339 ? -24.062 11.383 12.945 1 94.81 339 ARG B N 1
ATOM 5658 C CA . ARG B 1 339 ? -24.062 12.219 14.141 1 94.81 339 ARG B CA 1
ATOM 5659 C C . ARG B 1 339 ? -23.688 11.406 15.375 1 94.81 339 ARG B C 1
ATOM 5661 O O . ARG B 1 339 ? -23.406 11.969 16.438 1 94.81 339 ARG B O 1
ATOM 5668 N N . ILE B 1 340 ? -23.609 10.062 15.188 1 94.5 340 ILE B N 1
ATOM 5669 C CA . ILE B 1 340 ? -23.281 9.125 16.25 1 94.5 340 ILE B CA 1
ATOM 5670 C C . ILE B 1 340 ? -21.969 8.414 15.93 1 94.5 340 ILE B C 1
ATOM 5672 O O . ILE B 1 340 ? -21.859 7.75 14.891 1 94.5 340 ILE B O 1
ATOM 5676 N N . PRO B 1 341 ? -21.016 8.516 16.781 1 94.5 341 PRO B N 1
ATOM 5677 C CA . PRO B 1 341 ? -19.656 8.109 16.422 1 94.5 341 PRO B CA 1
ATOM 5678 C C . PRO B 1 341 ? -19.516 6.602 16.25 1 94.5 341 PRO B C 1
ATOM 5680 O O . PRO B 1 341 ? -18.766 6.145 15.375 1 94.5 341 PRO B O 1
ATOM 5683 N N . PHE B 1 342 ? -20.188 5.805 17.062 1 94 342 PHE B N 1
ATOM 5684 C CA . PHE B 1 342 ? -19.969 4.363 17.016 1 94 342 PHE B CA 1
ATOM 5685 C C . PHE B 1 342 ? -21.281 3.609 16.859 1 94 342 PHE B C 1
ATOM 5687 O O . PHE B 1 342 ? -22.312 4.035 17.391 1 94 342 PHE B O 1
ATOM 5694 N N . ARG B 1 343 ? -21.188 2.545 16.156 1 89.75 343 ARG B N 1
ATOM 5695 C CA . ARG B 1 343 ? -22.344 1.663 16.062 1 89.75 343 ARG B CA 1
ATOM 5696 C C . ARG B 1 343 ? -22.625 0.99 17.406 1 89.75 343 ARG B C 1
ATOM 5698 O O . ARG B 1 343 ? -21.75 0.907 18.266 1 89.75 343 ARG B O 1
ATOM 5705 N N . PRO B 1 344 ? -23.859 0.487 17.531 1 88.69 344 PRO B N 1
ATOM 5706 C CA . PRO B 1 344 ? -24.172 -0.197 18.781 1 88.69 344 PRO B CA 1
ATOM 5707 C C . PRO B 1 344 ? -23.25 -1.387 19.047 1 88.69 344 PRO B C 1
ATOM 5709 O O . PRO B 1 344 ? -22.891 -2.113 18.125 1 88.69 344 PRO B O 1
ATOM 5712 N N . GLY B 1 345 ? -22.812 -1.503 20.234 1 87.44 345 GLY B N 1
ATOM 5713 C CA . GLY B 1 345 ? -21.984 -2.646 20.609 1 87.44 345 GLY B CA 1
ATOM 5714 C C . GLY B 1 345 ? -20.5 -2.332 20.656 1 87.44 345 GLY B C 1
ATOM 5715 O O . GLY B 1 345 ? -19.719 -3.125 21.172 1 87.44 345 GLY B O 1
ATOM 5716 N N . VAL B 1 346 ? -20.203 -1.266 20.094 1 89.38 346 VAL B N 1
ATOM 5717 C CA . VAL B 1 346 ? -18.797 -0.867 20.125 1 89.38 346 VAL B CA 1
ATOM 5718 C C . VAL B 1 346 ? -18.531 -0.041 21.391 1 89.38 346 VAL B C 1
ATOM 5720 O O . VAL B 1 346 ? -19.266 0.899 21.688 1 89.38 346 VAL B O 1
ATOM 5723 N N . ASP B 1 347 ? -17.516 -0.419 22.141 1 89.94 347 ASP B N 1
ATOM 5724 C CA . ASP B 1 347 ? -17.031 0.374 23.266 1 89.94 347 ASP B CA 1
ATOM 5725 C C . ASP B 1 347 ? -16.156 1.524 22.781 1 89.94 347 ASP B C 1
ATOM 5727 O O . ASP B 1 347 ? -15.062 1.299 22.266 1 89.94 347 ASP B O 1
ATOM 5731 N N . PRO B 1 348 ? -16.641 2.664 22.953 1 86.44 348 PRO B N 1
ATOM 5732 C CA . PRO B 1 348 ? -15.867 3.812 22.484 1 86.44 348 PRO B CA 1
ATOM 5733 C C . PRO B 1 348 ? -14.484 3.9 23.125 1 86.44 348 PRO B C 1
ATOM 5735 O O . PRO B 1 348 ? -13.594 4.551 22.578 1 86.44 348 PRO B O 1
ATOM 5738 N N . ASN B 1 349 ? -14.328 3.293 24.234 1 87.81 349 ASN B N 1
ATOM 5739 C CA . ASN B 1 349 ? -13.047 3.352 24.938 1 87.81 349 ASN B CA 1
ATOM 5740 C C . ASN B 1 349 ? -12.109 2.242 24.484 1 87.81 349 ASN B C 1
ATOM 5742 O O . ASN B 1 349 ? -10.93 2.236 24.844 1 87.81 349 ASN B O 1
ATOM 5746 N N . ALA B 1 350 ? -12.625 1.349 23.734 1 88.06 350 ALA B N 1
ATOM 5747 C CA . ALA B 1 350 ? -11.844 0.251 23.172 1 88.06 350 ALA B CA 1
ATOM 5748 C C . ALA B 1 350 ? -12.445 -0.236 21.859 1 88.06 350 ALA B C 1
ATOM 5750 O O . ALA B 1 350 ? -12.875 -1.389 21.75 1 88.06 350 ALA B O 1
ATOM 5751 N N . PRO B 1 351 ? -12.445 0.625 20.953 1 86.94 351 PRO B N 1
ATOM 5752 C CA . PRO B 1 351 ? -13.188 0.303 19.734 1 86.94 351 PRO B CA 1
ATOM 5753 C C . PRO B 1 351 ? -12.617 -0.901 18.984 1 86.94 351 PRO B C 1
ATOM 5755 O O . PRO B 1 351 ? -13.367 -1.652 18.359 1 86.94 351 PRO B O 1
ATOM 5758 N N . LEU B 1 352 ? -11.367 -1.1 18.984 1 82.56 352 LEU B N 1
ATOM 5759 C CA . LEU B 1 352 ? -10.758 -2.191 18.234 1 82.56 352 LEU B CA 1
ATOM 5760 C C . LEU B 1 352 ? -10.781 -3.486 19.031 1 82.56 352 LEU B C 1
ATOM 5762 O O . LEU B 1 352 ? -10.422 -4.547 18.516 1 82.56 352 LEU B O 1
ATOM 5766 N N . ASN B 1 353 ? -11.625 -3.527 20.047 1 64.69 353 ASN B N 1
ATOM 5767 C CA . ASN B 1 353 ? -11.641 -4.672 20.953 1 64.69 353 ASN B CA 1
ATOM 5768 C C . ASN B 1 353 ? -10.297 -5.387 20.984 1 64.69 353 ASN B C 1
ATOM 5770 O O . ASN B 1 353 ? -10.242 -6.617 20.969 1 64.69 353 ASN B O 1
ATOM 5774 N N . TRP B 1 354 ? -9.289 -4.75 20.609 1 51.88 354 TRP B N 1
ATOM 5775 C CA . TRP B 1 354 ? -7.988 -5.41 20.578 1 51.88 354 TRP B CA 1
ATOM 5776 C C . TRP B 1 354 ? -7.578 -5.875 21.969 1 51.88 354 TRP B C 1
ATOM 5778 O O . TRP B 1 354 ? -7.594 -5.09 22.922 1 51.88 354 TRP B O 1
ATOM 5788 N N . SER B 1 355 ? -8.156 -6.91 22.281 1 39.69 355 SER B N 1
ATOM 5789 C CA . SER B 1 355 ? -7.641 -7.473 23.531 1 39.69 355 SER B CA 1
ATOM 5790 C C . SER B 1 355 ? -6.117 -7.488 23.531 1 39.69 355 SER B C 1
ATOM 5792 O O . SER B 1 355 ? -5.488 -7.973 22.594 1 39.69 355 SER B O 1
ATOM 5794 N N . ARG B 1 356 ? -5.59 -6.562 24.234 1 33.72 356 ARG B N 1
ATOM 5795 C CA . ARG B 1 356 ? -4.215 -6.805 24.656 1 33.72 356 ARG B CA 1
ATOM 5796 C C . ARG B 1 356 ? -4.047 -8.227 25.188 1 33.72 356 ARG B C 1
ATOM 5798 O O . ARG B 1 356 ? -4.922 -8.742 25.891 1 33.72 356 ARG B O 1
#

GO terms:
  GO:0008899 homoserine O-succinyltransferase activity (F, EXP)

InterPro domains:
  IPR029062 Class I glutamine amidotransferase-like [G3DSA:3.40.50.880] (1-338)
  IPR029062 Class I glutamine amidotransferase-like [SSF52317] (18-334)
  IPR033752 MetA family [MF_00295] (7-337)
  IPR033752 MetA family [PF04204] (2-334)
  IPR033752 MetA family [PIRSF000450] (1-337)
  IPR033752 MetA family [PTHR20919] (1-335)
  IPR033752 MetA family [cd03131] (38-216)

Secondary structure (DSSP, 8-state):
--EEE-S--HHHHHHHHTT--EEEHHHHHT-----EEEEEE----HHHHHHHHHHHHHHHHHH-SSS-EEEEEE--TTS---HHHHHHHHHHPBPHHHHHHH--SEEEE------SSSGGGSTTHHHHHHHHHHHHHH-SEEEEETHHHHHHHHHHH-PPPEEEEEEEEEEEEEEES-TTSTTTTTS-SEEEEEEEEEEE--HHHHHTTTPEEEEEETTTEEEEEE-TTSSSEEEE-S-TT--TTHHHHHHHHHHHHHHTTS-SSPPPPPBTTS-HHHHHHHHHHHHHHHHHHHHT-PPPPP-HHHHHTTPPP-SHHHHHHHHHHHHHHHHHHS-SSTTSSS-TT--TTSTT----/--EEE-S--HHHHHHHHTT--EEEHHHHHT-----EEEEEE----HHHHHHHHHHHHHHHHHH-SSS-EEEEEE--TTS---HHHHHHHHHHPBPHHHHHHH--SEEEE------SSSGGGSTTHHHHHHHHHHHHHH-SEEEEETHHHHHHHHHHH-PPPEEEEEEEEEEEEEEES-TTSTTTTTS-SEEEEEEEEEEE--HHHHHTTTPEEEEEETTTEEEEEE-TTSSSEEEE-S-TT--TTHHHHHHHHHHHHHHTTS-SSPPPPPBTTS-HHHHHHHHHHHHHHHHHHHHT-PPPPP-HHHHHTTPPP-SHHHHHHHHHHHHHHHHHHS-SSTTSSS-TT--TTSTT----

Solvent-accessible surface area (backbone atoms only — not comparable to full-atom values): 37379 Å² total; per-residue (Å²): 42,22,29,37,43,76,61,86,48,65,52,50,56,52,39,40,75,70,60,46,64,59,36,55,42,74,58,55,74,70,55,76,73,68,70,45,39,34,35,33,40,50,48,46,48,64,93,43,38,65,61,51,50,40,26,51,51,46,43,58,22,69,19,26,38,50,47,40,36,41,76,45,42,27,57,62,87,68,54,84,66,55,72,66,38,45,53,49,43,70,72,61,37,48,52,63,67,53,45,66,71,58,34,28,40,27,38,36,34,44,34,56,83,80,88,51,99,44,68,81,72,34,73,51,34,65,61,49,51,52,50,52,53,49,38,68,72,30,25,38,29,36,40,22,31,29,53,33,29,41,49,48,35,29,73,76,67,67,42,69,59,40,76,63,90,53,71,45,44,27,39,41,66,28,33,51,74,41,59,80,43,69,51,42,43,82,43,41,39,37,48,42,39,35,36,77,43,48,59,45,65,53,63,65,65,36,50,75,65,56,24,46,68,35,28,35,20,94,85,78,38,50,32,33,33,22,34,67,47,64,50,46,38,32,32,28,54,40,40,54,50,57,55,72,56,48,65,55,54,52,48,50,52,45,46,50,33,31,76,70,64,77,33,90,61,79,66,78,78,56,40,79,48,61,36,75,65,44,46,50,54,50,50,52,48,49,52,48,34,52,50,18,57,74,68,72,43,84,58,72,77,82,66,53,85,77,35,64,85,51,51,58,29,62,26,42,24,53,36,24,45,35,48,21,34,44,50,26,50,41,63,72,44,32,25,94,52,32,65,39,22,52,26,91,90,55,45,86,73,37,62,71,64,68,73,125,52,19,29,38,44,78,60,85,49,66,54,51,58,53,40,40,74,72,61,43,63,61,35,54,43,74,59,54,75,70,55,77,74,69,69,44,40,33,32,33,41,51,49,46,48,63,92,42,38,66,61,51,50,41,26,50,51,46,44,59,22,69,17,28,40,52,48,39,36,40,74,44,44,26,58,62,87,67,53,82,65,54,71,68,40,45,51,50,43,70,71,62,37,48,52,64,67,54,44,66,72,60,33,28,41,29,37,36,34,44,33,56,83,80,88,50,98,44,68,81,72,35,73,50,35,64,61,49,50,51,52,51,53,50,38,68,71,31,25,39,28,36,40,22,30,29,51,33,29,41,48,47,36,30,73,76,68,69,42,71,62,39,76,63,90,52,72,44,45,28,40,41,65,28,34,50,75,41,57,80,43,71,52,41,43,81,44,41,40,35,48,41,39,35,35,77,42,47,59,46,63,53,64,66,64,36,50,75,64,55,25,45,66,35,28,34,20,94,86,77,37,50,32,33,31,22,34,66,47,62,50,47,37,32,31,28,52,39,41,56,51,58,55,72,56,48,65,55,54,53,48,51,51,46,45,50,32,30,74,70,63,76,34,90,61,78,66,78,78,55,40,79,47,61,36,73,67,46,46,51,54,50,49,51,49,48,51,48,34,54,50,18,58,74,67,70,44,83,56,72,76,81,66,53,84,78,35,63,85,51,51,59,29,63,26,43,26,54,35,23,44,35,49,22,33,46,52,26,50,39,63,73,44,31,25,92,51,32,63,38,22,52,26,90,89,55,45,87,75,38,61,71,65,67,72,125

Radius of gyration: 26.45 Å; Cα contacts (8 Å, |Δi|>4): 1386; chains: 2; bounding box: 60×79×60 Å

Sequence (712 aa):
MPLVAHSNLPTFERLRKEGGTVLPNDYALHQDIRALHIGLLNMMPDAALAATERQFFRLVGESNQIAQFYMHPFTLAELPRGPGGQAHVERYYETFDTIQREGLDALIITGANVSQPDLALEPFWEPLAEVVEWAWKNVTSTLCSCLTTHAVMQSRYGERRRHRGAKLWGVFDHRVVDRTHPLVAGVNTRFDVPHSRFNDVSREQFDRHRLKVLVESERAGVHLAVSEDGFRLVFFQGHPEYDSISLLKEYKREVLRFVNGEREEFPPLPERYLSPQAAAILEEHRERVEQARQRRVPAPELPEPLLVGRLDNTWHDSALAVVNNWIGNVYQFTNHDRRIPFRPGVDPNAPLNWSRMPLVAHSNLPTFERLRKEGGTVLPNDYALHQDIRALHIGLLNMMPDAALAATERQFFRLVGESNQIAQFYMHPFTLAELPRGPGGQAHVERYYETFDTIQREGLDALIITGANVSQPDLALEPFWEPLAEVVEWAWKNVTSTLCSCLTTHAVMQSRYGERRRHRGAKLWGVFDHRVVDRTHPLVAGVNTRFDVPHSRFNDVSREQFDRHRLKVLVESERAGVHLAVSEDGFRLVFFQGHPEYDSISLLKEYKREVLRFVNGEREEFPPLPERYLSPQAAAILEEHRERVEQARQRRVPAPELPEPLLVGRLDNTWHDSALAVVNNWIGNVYQFTNHDRRIPFRPGVDPNAPLNWSR